Protein AF-A0A8T5TES0-F1 (afdb_monomer)

Foldseek 3Di:
DPPPPVVVVVLVVVPPPDPPCPVVVVPPDDDDDDDDDDDDDDFQDFDDDPQKTFRDLFDDDDDDDDDDPPPPDPQFWFKAWDAAPLQKIKIKTKDQDQDPQADDNFEIFIWIWIDSVLPDIHRIDTDQGDPVSQQHGYWGQKEWEAANLRKIKIKTWGQRDDPLDQPNGEIFIWIWIDNPRPDIDDIDTDRAQVVHDRQARWHWAQKYWYAANLRKIKIKIWGQGQDLLGGHPFQIFIWIKIDNPRPDIDDIDTARTDNVSQQHGDKHNKEWDAANLRKIKIKIWGQGADPQGRAIFIWIWIDNPRPDIDDIDTQQADDPSDGDFPKHWDLKYWEAANLRKIKMWTWIGGPDDDWEIFIWMWIDPPPDIDDIDTLDDDDPQQRGKYWAQKEWYADNQRKIKMKIWMFRPHDPQTAIFIWIWIQDPVGIDDIDTDRDDPVPQARWHWHNKYWDAGPPRKIKIWIWGQRADVRHRDIIIMIHIDDPPPPVDDPDDDPDVVVVVCCVPVVVVVVVVVVVVVLVVVVVVLLVLLVQADPDDPDDPDPDDVCNLCVDPLLVQLLSVQSSPPFDFPVRSCVRSVDDNVVSVVNVVVCCVSQQWPWDDDPPGITIHGRDQPPVVVPDDPVCVPCPPLVVLLVVCAVPQFDFLVVSCVVVVHDSVVSVVSVVVCVVVVQKDWDDDPPTTTIHGRSPDDPDDDDPD

Solvent-accessible surface area (backbone atoms only — not comparable to full-atom values): 39747 Å² total; per-residue (Å²): 146,74,78,73,65,61,62,53,54,57,54,54,66,72,68,62,85,68,90,79,53,73,79,63,58,74,75,71,72,85,79,83,88,86,86,84,89,80,88,77,89,80,70,64,67,65,47,79,52,100,74,35,32,40,61,56,79,79,81,72,79,73,85,82,82,80,86,76,78,96,81,68,68,96,56,68,44,38,41,29,54,30,58,30,94,86,39,32,38,35,41,35,33,52,41,75,68,76,48,101,66,63,53,55,105,60,38,28,37,31,33,35,37,40,17,73,73,81,73,59,58,49,56,67,40,70,70,62,50,55,99,77,45,77,50,70,26,44,28,31,30,46,23,46,26,49,30,97,86,49,33,38,36,40,37,27,30,33,36,46,80,60,97,56,52,60,51,99,76,28,23,37,35,34,36,37,39,23,74,73,84,79,60,67,52,77,74,41,70,72,66,43,38,68,96,78,44,60,73,46,54,27,46,36,40,49,45,27,47,40,49,35,87,88,50,37,35,40,40,34,26,14,31,18,36,70,56,98,58,47,40,24,98,63,18,20,36,33,38,35,37,39,22,74,76,82,79,61,65,55,74,78,40,69,70,64,50,50,98,76,47,74,44,72,28,41,26,41,54,39,26,57,46,58,35,96,82,44,31,37,36,38,36,29,29,33,42,42,70,53,95,68,41,77,41,35,32,32,36,36,36,40,21,72,76,82,77,61,66,50,76,73,41,70,60,65,56,51,58,96,92,46,54,83,60,76,33,35,33,40,61,50,34,56,31,62,34,99,83,55,35,38,38,39,37,28,30,36,25,73,75,48,94,83,69,50,28,33,41,34,35,34,38,26,81,83,84,54,73,43,70,64,42,73,77,63,84,87,54,97,71,56,82,62,22,48,37,42,52,45,26,50,32,49,32,95,81,69,33,39,37,40,35,25,17,31,38,58,75,78,67,99,68,85,38,33,33,32,32,39,34,39,34,47,98,88,43,70,49,79,73,38,71,69,65,54,56,102,81,61,78,54,81,32,41,25,40,40,37,29,48,37,61,40,68,92,52,24,39,35,40,35,28,40,30,43,39,74,54,101,59,48,80,56,78,33,38,38,35,39,71,53,66,76,71,55,85,90,55,72,97,67,90,72,79,58,69,68,56,56,53,47,54,70,56,47,49,59,51,50,51,53,50,52,51,53,51,50,51,50,53,54,50,52,53,52,52,51,55,55,65,74,71,65,92,78,78,80,84,55,103,60,95,69,50,72,64,60,54,63,66,34,69,70,46,42,50,50,50,53,53,25,68,76,37,65,54,42,38,60,72,56,50,36,65,77,60,69,46,57,69,73,59,46,52,55,49,50,52,49,34,36,73,71,54,59,25,38,78,44,82,49,102,90,50,53,28,31,26,60,50,68,80,79,62,70,76,81,75,62,57,82,82,53,77,80,34,66,68,53,52,51,52,51,49,53,32,61,79,37,64,62,45,33,64,74,54,53,21,63,76,68,74,44,58,60,68,61,51,47,54,47,52,50,53,36,39,76,69,45,51,28,48,72,48,79,57,86,98,41,54,32,30,32,62,37,90,79,67,80,88,77,77,78,76,88,124

Nearest PDB structures (foldseek):
  1st8-assembly1_A  TM=3.921E-01  e=2.966E-07  Cichorium intybus
  2aez-assembly1_A  TM=3.683E-01  e=7.277E-07  Cichorium intybus
  3f72-assembly1_B  TM=7.051E-01  e=2.657E-02  Staphylococcus aureus
  2qww-assembly1_B  TM=6.388E-01  e=3.459E-02  Listeria monocytogenes serotype 4b str. F2365
  5k1y-assembly1_B  TM=6.583E-01  e=4.273E-02  Sulfolobus sp. NOB8H2

Radius of gyration: 35.73 Å; Cα contacts (8 Å, |Δi|>4): 1344; chains: 1; bounding box: 79×66×106 Å

Secondary structure (DSSP, 8-state):
--SSSHHHHHHHHTT---TTSHHHHTTT------------------EEETTEEEE----S---------S-S-TTTT--EEEE-TT--EEEEEEE----TTT-STT--EEEEEEESSSSSPPPPEE-S--TT----S-EEEEEEEE-TTS-EEEEEEE----TT-S-TT--EEEEEEESSSSSPPPPEE-SS-GGG-----S-EEEEEEEE-TTS-EEEEEEE---BTTB-STTS-EEEEEEESSSSS----EE-S--TT----S-EEEEEEEE-TT--EEEEEEE----SS-SS-EEEEEEESSSSSPPPPEE-SS-SSS-----EEEEEEEEEE-TT--EEEEEEEEETSSSS-BEEEEEEESSSSBPPPEES----TT-TT-BEEEEEEEE-TTS-EEEEEEEE-SSSSS--EEEEEEEEETTEEPPPEE-S--TT----S-EEEEEEEE-GGG-EEEEEEE----SS-SS-EEEEEEE----TTS-S-----HHHHHHHHHHHHHHHHHHHHHHHHHHHHHHHHHHHTT-S-----SS---HHHHHH-HHHHHHHHHHHHSTTEEHHHHHHHH---HHHHHHHHHHHHHTTSEEEEEETTEEEEEE-----GGGG--HHHHT-HHHHHHHHHHHHSTTEEHHHHHHHHT--HHHHHHHHHHHHHTTSEEEEEETTEEEEEE-TT---------

Sequence (697 aa):
MKYTKYRVLILIFLITGNLLSYTYFISIYRLDFTHNIHHNFLKGSSIKYNNITIISDDWTLWNNGTGIPLNLNPNFGAPDMAIDNSGTIHIVWVDETIGLWGGGDSDFEIMYAFSPDGVVWTNATVISDDWTRWNNGWSYNPSIAVDNSGRTHIVWVDKTIGLWGGGESDFEIMYTSSSDGVVWTNATVISDGYNGTYWNNGNCQEPSIIVDNSGTIHVVWADETEGEWGGGTSDSEIMYISSSDGVIWSNVTIISDDNSHWNDEISLNPSIVADTNNTTHVIWEDETDGIWGNEIEIMYTSSADGIVWSNATVISDGYNGTYWDGNWSYRSKIAISKFNNLYAIWCNVPGGYGQYVDIKYSSNLGSGWSNATIIADTVAMWNSSISNGPDIAVDSNETIHVVWDVLDDGSSLDYLEIVYSSNSSDGWTTPKVISDNEENWNDGASFFPSIAIGINNSVHIIWEDETDGIWGTDREVMFVSINKLDPRYPPGNKFPIFLITVLSVGLPILIASITVISHTIYKQEYINKIKRRITYYSKGAHRLTIEDVLENEKRKKIIDVILINPGVHFSELKRKTKIAYGNLVWHLEILDKYHVIKKKTMEQYVVYFPYFDKNPISNIDLKLQKSEFTLRILKIIEDNPGIWNSKIAQTTNISRKTIEYHIRKLIDLKLIHGIKKGNKKILYPNFKAEFFNGKKE

pLDDT: mean 73.15, std 20.67, range [23.3, 98.69]

Mean predicted aligned error: 19.32 Å

Structure (mmCIF, N/CA/C/O backbone):
data_AF-A0A8T5TES0-F1
#
_entry.id   AF-A0A8T5TES0-F1
#
loop_
_atom_site.group_PDB
_atom_site.id
_atom_site.type_symbol
_atom_site.label_atom_id
_atom_site.label_alt_id
_atom_site.label_comp_id
_atom_site.label_asym_id
_atom_site.label_entity_id
_atom_site.label_seq_id
_atom_site.pdbx_PDB_ins_code
_atom_site.Cartn_x
_atom_site.Cartn_y
_atom_site.Cartn_z
_atom_site.occupancy
_atom_site.B_iso_or_equiv
_atom_site.auth_seq_id
_atom_site.auth_comp_id
_atom_site.auth_asym_id
_atom_site.auth_atom_id
_atom_site.pdbx_PDB_model_num
ATOM 1 N N . MET A 1 1 ? 34.979 -0.034 -29.953 1.00 37.44 1 MET A N 1
ATOM 2 C CA . MET A 1 1 ? 35.341 -1.272 -30.690 1.00 37.44 1 MET A CA 1
ATOM 3 C C . MET A 1 1 ? 35.199 -2.527 -29.801 1.00 37.44 1 MET A C 1
ATOM 5 O O . MET A 1 1 ? 36.130 -3.312 -29.706 1.00 37.44 1 MET A O 1
ATOM 9 N N . LYS A 1 2 ? 34.036 -2.735 -29.153 1.00 27.14 2 LYS A N 1
ATOM 10 C CA . LYS A 1 2 ? 33.756 -3.901 -28.276 1.00 27.14 2 LYS A CA 1
ATOM 11 C C . LYS A 1 2 ? 32.484 -4.698 -28.652 1.00 27.14 2 LYS A C 1
ATOM 13 O O . LYS A 1 2 ? 32.313 -5.812 -28.184 1.00 27.14 2 LYS A O 1
ATOM 18 N N . TYR A 1 3 ? 31.662 -4.212 -29.589 1.00 28.84 3 TYR A N 1
ATOM 19 C CA . TYR A 1 3 ? 30.372 -4.833 -29.949 1.00 28.84 3 TYR A CA 1
ATOM 20 C C . TYR A 1 3 ? 30.420 -5.904 -31.061 1.00 28.84 3 TYR A C 1
ATOM 22 O O . TYR A 1 3 ? 29.414 -6.548 -31.348 1.00 28.84 3 TYR A O 1
ATOM 30 N N . THR A 1 4 ? 31.576 -6.144 -31.689 1.00 30.48 4 THR A N 1
ATOM 31 C CA . THR A 1 4 ? 31.670 -7.056 -32.851 1.00 30.48 4 THR A CA 1
ATOM 32 C C . THR A 1 4 ? 32.101 -8.484 -32.489 1.00 30.48 4 THR A C 1
ATOM 34 O O . THR A 1 4 ? 31.897 -9.393 -33.288 1.00 30.48 4 THR A O 1
ATOM 37 N N . LYS A 1 5 ? 32.654 -8.720 -31.288 1.00 33.09 5 LYS A N 1
ATOM 38 C CA . LYS A 1 5 ? 33.058 -10.070 -30.840 1.00 33.09 5 LYS A CA 1
ATOM 39 C C . LYS A 1 5 ? 31.882 -10.912 -30.320 1.00 33.09 5 LYS A C 1
ATOM 41 O O . LYS A 1 5 ? 31.855 -12.112 -30.571 1.00 33.09 5 LYS A O 1
ATOM 46 N N . TYR A 1 6 ? 30.865 -10.290 -29.718 1.00 33.97 6 TYR A N 1
ATOM 47 C CA . TYR A 1 6 ? 29.708 -10.999 -29.150 1.00 33.97 6 TYR A CA 1
ATOM 48 C C . TYR A 1 6 ? 28.760 -11.599 -30.201 1.00 33.97 6 TYR A C 1
ATOM 50 O O . TYR A 1 6 ? 28.212 -12.680 -30.002 1.00 33.97 6 TYR A O 1
ATOM 58 N N . ARG A 1 7 ? 28.643 -10.977 -31.384 1.00 35.50 7 ARG A N 1
ATOM 59 C CA . ARG A 1 7 ? 27.813 -11.512 -32.480 1.00 35.50 7 ARG A CA 1
ATOM 60 C C . ARG A 1 7 ? 28.384 -12.765 -33.144 1.00 35.50 7 ARG A C 1
ATOM 62 O O . ARG A 1 7 ? 27.622 -13.503 -33.752 1.00 35.50 7 ARG A O 1
ATOM 69 N N . VAL A 1 8 ? 29.691 -13.016 -33.040 1.00 34.97 8 VAL A N 1
ATOM 70 C CA . VAL A 1 8 ? 30.323 -14.208 -33.634 1.00 34.97 8 VAL A CA 1
ATOM 71 C C . VAL A 1 8 ? 30.230 -15.411 -32.689 1.00 34.97 8 VAL A C 1
ATOM 73 O O . VAL A 1 8 ? 30.022 -16.523 -33.162 1.00 34.97 8 VAL A O 1
ATOM 76 N N . LEU A 1 9 ? 30.285 -15.200 -31.368 1.00 33.28 9 LEU A N 1
ATOM 77 C CA . LEU A 1 9 ? 30.124 -16.279 -30.384 1.00 33.28 9 LEU A CA 1
ATOM 78 C C . LEU A 1 9 ? 28.684 -16.806 -30.307 1.00 33.28 9 LEU A C 1
ATOM 80 O O . LEU A 1 9 ? 28.492 -18.019 -30.308 1.00 33.28 9 LEU A O 1
ATOM 84 N N . ILE A 1 10 ? 27.681 -15.924 -30.350 1.00 38.41 10 ILE A N 1
ATOM 85 C CA . ILE A 1 10 ? 26.263 -16.330 -30.373 1.00 38.41 10 ILE A CA 1
ATOM 86 C C . ILE A 1 10 ? 25.926 -17.083 -31.675 1.00 38.41 10 ILE A C 1
ATOM 88 O O . ILE A 1 10 ? 25.146 -18.032 -31.664 1.00 38.41 10 ILE A O 1
ATOM 92 N N . LEU A 1 11 ? 26.577 -16.733 -32.793 1.00 34.81 11 LEU A N 1
ATOM 93 C CA . LEU A 1 11 ? 26.390 -17.432 -34.067 1.00 34.81 11 LEU A CA 1
ATOM 94 C C . LEU A 1 11 ? 27.048 -18.822 -34.085 1.00 34.81 11 LEU A C 1
ATOM 96 O O . LEU A 1 11 ? 26.513 -19.731 -34.706 1.00 34.81 11 LEU A O 1
ATOM 100 N N . ILE A 1 12 ? 28.183 -19.012 -33.401 1.00 36.59 12 ILE A N 1
ATOM 101 C CA . ILE A 1 12 ? 28.840 -20.328 -33.295 1.00 36.59 12 ILE A CA 1
ATOM 102 C C . ILE A 1 12 ? 28.035 -21.264 -32.378 1.00 36.59 12 ILE A C 1
ATOM 104 O O . ILE A 1 12 ? 27.912 -22.448 -32.686 1.00 36.59 12 ILE A O 1
ATOM 108 N N . PHE A 1 13 ? 27.421 -20.731 -31.316 1.00 37.41 13 PHE A N 1
ATOM 109 C CA . PHE A 1 13 ? 26.602 -21.501 -30.372 1.00 37.41 13 PHE A CA 1
ATOM 110 C C . PHE A 1 13 ? 25.282 -22.003 -30.988 1.00 37.41 13 PHE A C 1
ATOM 112 O O . PHE A 1 13 ? 24.821 -23.096 -30.673 1.00 37.41 13 PHE A O 1
ATOM 119 N N . LEU A 1 14 ? 24.707 -21.247 -31.930 1.00 38.81 14 LEU A N 1
ATOM 120 C CA . LEU A 1 14 ? 23.480 -21.626 -32.643 1.00 38.81 14 LEU A CA 1
ATOM 121 C C . LEU A 1 14 ? 23.703 -22.627 -33.796 1.00 38.81 14 LEU A C 1
ATOM 123 O O . LEU A 1 14 ? 22.736 -23.198 -34.294 1.00 38.81 14 LEU A O 1
ATOM 127 N N . ILE A 1 15 ? 24.949 -22.858 -34.235 1.00 37.69 15 ILE A N 1
ATOM 128 C CA . ILE A 1 15 ? 25.253 -23.682 -35.424 1.00 37.69 15 ILE A CA 1
ATOM 129 C C . ILE A 1 15 ? 25.654 -25.129 -35.078 1.00 37.69 15 ILE A C 1
ATOM 131 O O . ILE A 1 15 ? 25.503 -26.010 -35.926 1.00 37.69 15 ILE A O 1
ATOM 135 N N . THR A 1 16 ? 26.145 -25.427 -33.871 1.00 38.53 16 THR A N 1
ATOM 136 C CA . THR A 1 16 ? 26.770 -26.739 -33.586 1.00 38.53 16 THR A CA 1
ATOM 137 C C . THR A 1 16 ? 25.865 -27.811 -32.984 1.00 38.53 16 THR A C 1
ATOM 139 O O . THR A 1 16 ? 26.323 -28.947 -32.911 1.00 38.53 16 THR A O 1
ATOM 142 N N . GLY A 1 17 ? 24.609 -27.507 -32.628 1.00 43.78 17 GLY A N 1
ATOM 143 C CA . GLY A 1 17 ? 23.520 -28.474 -32.386 1.00 43.78 17 GLY A CA 1
ATOM 144 C C . GLY A 1 17 ? 23.930 -29.871 -31.895 1.00 43.78 17 GLY A C 1
ATOM 145 O O . GLY A 1 17 ? 23.643 -30.857 -32.571 1.00 43.78 17 GLY A O 1
ATOM 146 N N . ASN A 1 18 ? 24.612 -29.965 -30.749 1.00 34.03 18 ASN A N 1
ATOM 147 C CA . ASN A 1 18 ? 25.060 -31.239 -30.185 1.00 34.03 18 ASN A CA 1
ATOM 148 C C . ASN A 1 18 ? 24.613 -31.343 -28.722 1.00 34.03 18 ASN A C 1
ATOM 150 O O . ASN A 1 18 ? 25.157 -30.676 -27.848 1.00 34.03 18 ASN A O 1
ATOM 154 N N . LEU A 1 19 ? 23.600 -32.175 -28.467 1.00 37.22 19 LEU A N 1
ATOM 155 C CA . LEU A 1 19 ? 22.978 -32.368 -27.150 1.00 37.22 19 LEU A CA 1
ATOM 156 C C . LEU A 1 19 ? 23.709 -33.397 -26.257 1.00 37.22 19 LEU A C 1
ATOM 158 O O . LEU A 1 19 ? 23.223 -33.726 -25.182 1.00 37.22 19 LEU A O 1
ATOM 162 N N . LEU A 1 20 ? 24.864 -33.925 -26.679 1.00 30.56 20 LEU A N 1
ATOM 163 C CA . LEU A 1 20 ? 25.559 -35.027 -25.990 1.00 30.56 20 LEU A CA 1
ATOM 164 C C . LEU A 1 20 ? 26.787 -34.617 -25.159 1.00 30.56 20 LEU A C 1
ATOM 166 O O . LEU A 1 20 ? 27.451 -35.483 -24.599 1.00 30.56 20 LEU A O 1
ATOM 170 N N . SER A 1 21 ? 27.095 -33.326 -25.024 1.00 36.56 21 SER A N 1
ATOM 171 C CA . SER A 1 21 ? 28.243 -32.869 -24.220 1.00 36.56 21 SER A CA 1
ATOM 172 C C . SER A 1 21 ? 27.885 -32.310 -22.841 1.00 36.56 21 SER A C 1
ATOM 174 O O . SER A 1 21 ? 28.795 -31.983 -22.087 1.00 36.56 21 SER A O 1
ATOM 176 N N . TYR A 1 22 ? 26.604 -32.231 -22.464 1.00 33.88 22 TYR A N 1
ATOM 177 C CA . TYR A 1 22 ? 26.211 -31.617 -21.185 1.00 33.88 22 TYR A CA 1
ATOM 178 C C . TYR A 1 22 ? 26.589 -32.476 -19.962 1.00 33.88 22 TYR A C 1
ATOM 180 O O . TYR A 1 22 ? 26.985 -31.948 -18.930 1.00 33.88 22 TYR A O 1
ATOM 188 N N . THR A 1 23 ? 26.571 -33.806 -20.092 1.00 31.42 23 THR A N 1
ATOM 189 C CA . THR A 1 23 ? 26.936 -34.736 -19.007 1.00 31.42 23 THR A CA 1
ATOM 190 C C . THR A 1 23 ? 28.427 -35.077 -18.950 1.00 31.42 23 THR A C 1
ATOM 192 O O . THR A 1 23 ? 28.908 -35.506 -17.907 1.00 31.42 23 THR A O 1
ATOM 195 N N . TYR A 1 24 ? 29.190 -34.846 -20.026 1.00 29.50 24 TYR A N 1
ATOM 196 C CA . TYR A 1 24 ? 30.631 -35.142 -20.057 1.00 29.50 24 TYR A CA 1
ATOM 197 C C . TYR A 1 24 ? 31.507 -33.943 -19.650 1.00 29.50 24 TYR A C 1
ATOM 199 O O . TYR A 1 24 ? 32.654 -34.127 -19.249 1.00 29.50 24 TYR A O 1
ATOM 207 N N . PHE A 1 25 ? 30.976 -32.715 -19.716 1.00 30.48 25 PHE A N 1
ATOM 208 C CA . PHE A 1 25 ? 31.731 -31.496 -19.394 1.00 30.48 25 PHE A CA 1
ATOM 209 C C . PHE A 1 25 ? 31.757 -31.168 -17.889 1.00 30.48 25 PHE A C 1
ATOM 211 O O . PHE A 1 25 ? 32.723 -30.583 -17.410 1.00 30.48 25 PHE A O 1
ATOM 218 N N . ILE A 1 26 ? 30.754 -31.621 -17.125 1.00 31.86 26 ILE A N 1
ATOM 219 C CA . ILE A 1 26 ? 30.661 -31.409 -15.665 1.00 31.86 26 ILE A CA 1
ATOM 220 C C . ILE A 1 26 ? 31.616 -32.344 -14.882 1.00 31.86 26 ILE A C 1
ATOM 222 O O . ILE A 1 26 ? 31.918 -32.104 -13.719 1.00 31.86 26 ILE A O 1
ATOM 226 N N . SER A 1 27 ? 32.187 -33.370 -15.525 1.00 27.83 27 SER A N 1
ATOM 227 C CA . SER A 1 27 ? 33.063 -34.356 -14.869 1.00 27.83 27 SER A CA 1
ATOM 228 C C . SER A 1 27 ? 34.566 -34.019 -14.884 1.00 27.83 27 SER A C 1
ATOM 230 O O . SER A 1 27 ? 35.324 -34.722 -14.219 1.00 27.83 27 SER A O 1
ATOM 232 N N . ILE A 1 28 ? 35.035 -33.019 -15.646 1.00 29.75 28 ILE A N 1
ATOM 233 C CA . ILE A 1 28 ? 36.485 -32.828 -15.901 1.00 29.75 28 ILE A CA 1
ATOM 234 C C . ILE A 1 28 ? 37.068 -31.526 -15.317 1.00 29.75 28 ILE A C 1
ATOM 236 O O . ILE A 1 28 ? 38.284 -31.427 -15.187 1.00 29.75 28 ILE A O 1
ATOM 240 N N . TYR A 1 29 ? 36.256 -30.573 -14.855 1.00 26.38 29 TYR A N 1
ATOM 241 C CA . TYR A 1 29 ? 36.764 -29.331 -14.252 1.00 26.38 29 TYR A CA 1
ATOM 242 C C . TYR A 1 29 ? 36.317 -29.168 -12.794 1.00 26.38 29 TYR A C 1
ATOM 244 O O . TYR A 1 29 ? 35.530 -28.295 -12.450 1.00 26.38 29 TYR A O 1
ATOM 252 N N . ARG A 1 30 ? 36.876 -30.014 -11.921 1.00 28.72 30 ARG A N 1
ATOM 253 C CA . ARG A 1 30 ? 37.281 -29.577 -10.578 1.00 28.72 30 ARG A CA 1
ATOM 254 C C . ARG A 1 30 ? 38.612 -28.853 -10.751 1.00 28.72 30 ARG A C 1
ATOM 256 O O . ARG A 1 30 ? 39.558 -29.525 -11.149 1.00 28.72 30 ARG A O 1
ATOM 263 N N . LEU A 1 31 ? 38.673 -27.548 -10.485 1.00 24.88 31 LEU A N 1
ATOM 264 C CA . LEU A 1 31 ? 39.850 -26.850 -9.939 1.00 24.88 31 LEU A CA 1
ATOM 265 C C . LEU A 1 31 ? 39.559 -25.347 -9.779 1.00 24.88 31 LEU A C 1
ATOM 267 O O . LEU A 1 31 ? 39.431 -24.617 -10.757 1.00 24.88 31 LEU A O 1
ATOM 271 N N . ASP A 1 32 ? 39.456 -24.977 -8.507 1.00 23.89 32 ASP A N 1
ATOM 272 C CA . ASP A 1 32 ? 40.052 -23.835 -7.814 1.00 23.89 32 ASP A CA 1
ATOM 273 C C . ASP A 1 32 ? 39.743 -22.380 -8.213 1.00 23.89 32 ASP A C 1
ATOM 275 O O . ASP A 1 32 ? 40.100 -21.850 -9.261 1.00 23.89 32 ASP A O 1
ATOM 279 N N . PHE A 1 33 ? 39.123 -21.758 -7.211 1.00 29.16 33 PHE A N 1
ATOM 280 C CA . PHE A 1 33 ? 38.993 -20.365 -6.816 1.00 29.16 33 PHE A CA 1
ATOM 281 C C . PHE A 1 33 ? 40.070 -19.353 -7.258 1.00 29.16 33 PHE A C 1
ATOM 283 O O . PHE A 1 33 ? 41.269 -19.625 -7.282 1.00 29.16 33 PHE A O 1
ATOM 290 N N . THR A 1 34 ? 39.577 -18.110 -7.343 1.00 29.09 34 THR A N 1
ATOM 291 C CA . THR A 1 34 ? 40.228 -16.786 -7.277 1.00 29.09 34 THR A CA 1
ATOM 292 C C . THR A 1 34 ? 40.571 -16.070 -8.591 1.00 29.09 34 THR A C 1
ATOM 294 O O . THR A 1 34 ? 41.242 -16.580 -9.480 1.00 29.09 34 THR A O 1
ATOM 297 N N . HIS A 1 35 ? 40.165 -14.794 -8.586 1.00 26.80 35 HIS A N 1
ATOM 298 C CA . HIS A 1 35 ? 40.557 -13.657 -9.421 1.00 26.80 35 HIS A CA 1
ATOM 299 C C . HIS A 1 35 ? 39.787 -13.343 -10.720 1.00 26.80 35 HIS A C 1
ATOM 301 O O . HIS A 1 35 ? 39.940 -13.982 -11.758 1.00 26.80 35 HIS A O 1
ATOM 307 N N . ASN A 1 36 ? 39.139 -12.170 -10.647 1.00 24.98 36 ASN A N 1
ATOM 308 C CA . ASN A 1 36 ? 38.721 -11.248 -11.707 1.00 24.98 36 ASN A CA 1
ATOM 309 C C . ASN A 1 36 ? 37.418 -11.548 -12.458 1.00 24.98 36 ASN A C 1
ATOM 311 O O . ASN A 1 36 ? 37.415 -11.989 -13.609 1.00 24.98 36 ASN A O 1
ATOM 315 N N . ILE A 1 37 ? 36.309 -11.130 -11.843 1.00 26.28 37 ILE A N 1
ATOM 316 C CA . ILE A 1 37 ? 35.083 -10.754 -12.548 1.00 26.28 37 ILE A CA 1
ATOM 317 C C . ILE A 1 37 ? 35.183 -9.257 -12.868 1.00 26.28 37 ILE A C 1
ATOM 319 O O . ILE A 1 37 ? 35.241 -8.430 -11.969 1.00 26.28 37 ILE A O 1
ATOM 323 N N . HIS A 1 38 ? 35.197 -8.896 -14.152 1.00 25.16 38 HIS A N 1
ATOM 324 C CA . HIS A 1 38 ? 34.835 -7.546 -14.585 1.00 25.16 38 HIS A CA 1
ATOM 325 C C . HIS A 1 38 ? 33.883 -7.630 -15.778 1.00 25.16 38 HIS A C 1
ATOM 327 O O . HIS A 1 38 ? 34.240 -8.117 -16.854 1.00 25.16 38 HIS A O 1
ATOM 333 N N . HIS A 1 39 ? 32.705 -7.047 -15.557 1.00 27.45 39 HIS A N 1
ATOM 334 C CA . HIS A 1 39 ? 31.706 -6.589 -16.518 1.00 27.45 39 HIS A CA 1
ATOM 335 C C . HIS A 1 39 ? 30.977 -7.643 -17.358 1.00 27.45 39 HIS A C 1
ATOM 337 O O . HIS A 1 39 ? 31.362 -7.938 -18.491 1.00 27.45 39 HIS A O 1
ATOM 343 N N . ASN A 1 40 ? 29.799 -8.035 -16.871 1.00 23.30 40 ASN A N 1
ATOM 344 C CA . ASN A 1 40 ? 28.627 -8.225 -17.720 1.00 23.30 40 ASN A CA 1
ATOM 345 C C . ASN A 1 40 ? 27.399 -7.582 -17.070 1.00 23.30 40 ASN A C 1
ATOM 347 O O . ASN A 1 40 ? 27.217 -7.669 -15.866 1.00 23.30 40 ASN A O 1
ATOM 351 N N . PHE A 1 41 ? 26.610 -6.932 -17.927 1.00 24.55 41 PHE A N 1
ATOM 352 C CA . PHE A 1 41 ? 25.258 -6.428 -17.707 1.00 24.55 41 PHE A CA 1
ATOM 353 C C . PHE A 1 41 ? 24.445 -7.327 -16.770 1.00 24.55 41 PHE A C 1
ATOM 355 O O . PHE A 1 41 ? 24.179 -8.477 -17.132 1.00 24.55 41 PHE A O 1
ATOM 362 N N . LEU A 1 42 ? 24.016 -6.790 -15.631 1.00 29.12 42 LEU A N 1
ATOM 363 C CA . LEU A 1 42 ? 22.975 -7.403 -14.823 1.00 29.12 42 LEU A CA 1
ATOM 364 C C . LEU A 1 42 ? 21.610 -6.885 -15.303 1.00 29.12 42 LEU A C 1
ATOM 366 O O . LEU A 1 42 ? 21.468 -5.831 -15.916 1.00 29.12 42 LEU A O 1
ATOM 370 N N . LYS A 1 43 ? 20.613 -7.742 -15.194 1.00 32.19 43 LYS A N 1
ATOM 371 C CA . LYS A 1 43 ? 19.208 -7.364 -15.067 1.00 32.19 43 LYS A CA 1
ATOM 372 C C . LYS A 1 43 ? 18.958 -7.393 -13.557 1.00 32.19 43 LYS A C 1
ATOM 374 O O . LYS A 1 43 ? 19.653 -8.175 -12.907 1.00 32.19 43 LYS A O 1
ATOM 379 N N . GLY A 1 44 ? 18.025 -6.597 -13.032 1.00 36.38 44 GLY A N 1
ATOM 380 C CA . GLY A 1 44 ? 17.611 -6.678 -11.627 1.00 36.38 44 GLY A CA 1
ATOM 381 C C . GLY A 1 44 ? 17.442 -8.139 -11.220 1.00 36.38 44 GLY A C 1
ATOM 382 O O . GLY A 1 44 ? 16.830 -8.928 -11.949 1.00 36.38 44 GLY A O 1
ATOM 383 N N . SER A 1 45 ? 18.143 -8.531 -10.166 1.00 42.28 45 SER A N 1
ATOM 384 C CA . SER A 1 45 ? 18.312 -9.924 -9.778 1.00 42.28 45 SER A CA 1
ATOM 385 C C . SER A 1 45 ? 17.548 -10.186 -8.496 1.00 42.28 45 SER A C 1
ATOM 387 O O . SER A 1 45 ? 18.135 -10.177 -7.428 1.00 42.28 45 SER A O 1
ATOM 389 N N . SER A 1 46 ? 16.258 -10.495 -8.613 1.00 46.62 46 SER A N 1
ATOM 390 C CA . SER A 1 46 ? 15.550 -11.175 -7.532 1.00 46.62 46 SER A CA 1
ATOM 391 C C . SER A 1 46 ? 16.146 -12.577 -7.362 1.00 46.62 46 SER A C 1
ATOM 393 O O . SER A 1 46 ? 16.200 -13.347 -8.334 1.00 46.62 46 SER A O 1
ATOM 395 N N . ILE A 1 47 ? 16.593 -12.932 -6.157 1.00 49.00 47 ILE A N 1
ATOM 396 C CA . ILE A 1 47 ? 17.022 -14.299 -5.832 1.00 49.00 47 ILE A CA 1
ATOM 397 C C . ILE A 1 47 ? 16.034 -14.930 -4.872 1.00 49.00 47 ILE A C 1
ATOM 399 O O . ILE A 1 47 ? 15.555 -14.309 -3.932 1.00 49.00 47 ILE A O 1
ATOM 403 N N . LYS A 1 48 ? 15.725 -16.193 -5.159 1.00 53.00 48 LYS A N 1
ATOM 404 C CA . LYS A 1 48 ? 14.801 -16.998 -4.381 1.00 53.00 48 LYS A CA 1
ATOM 405 C C . LYS A 1 48 ? 15.577 -17.923 -3.445 1.00 53.00 48 LYS A C 1
ATOM 407 O O . LYS A 1 48 ? 16.267 -18.820 -3.934 1.00 53.00 48 LYS A O 1
ATOM 412 N N . TYR A 1 49 ? 15.394 -17.750 -2.141 1.00 50.38 49 TYR A N 1
ATOM 413 C CA . TYR A 1 49 ? 15.886 -18.630 -1.079 1.00 50.38 49 TYR A CA 1
ATOM 414 C C . TYR A 1 49 ? 14.691 -19.218 -0.335 1.00 50.38 49 TYR A C 1
ATOM 416 O O . TYR A 1 49 ? 13.845 -18.481 0.138 1.00 50.38 49 TYR A O 1
ATOM 424 N N . ASN A 1 50 ? 14.564 -20.548 -0.272 1.00 52.62 50 ASN A N 1
ATOM 425 C CA . ASN A 1 50 ? 13.589 -21.235 0.594 1.00 52.62 50 ASN A CA 1
ATOM 426 C C . ASN A 1 50 ? 12.150 -20.639 0.625 1.00 52.62 50 ASN A C 1
ATOM 428 O O . ASN A 1 50 ? 11.492 -20.637 1.656 1.00 52.62 50 ASN A O 1
ATOM 432 N N . ASN A 1 51 ? 11.631 -20.224 -0.546 1.00 62.78 51 ASN A N 1
ATOM 433 C CA . ASN A 1 51 ? 10.338 -19.544 -0.805 1.00 62.78 51 ASN A CA 1
ATOM 434 C C . ASN A 1 51 ? 10.266 -18.032 -0.540 1.00 62.78 51 ASN A C 1
ATOM 436 O O . ASN A 1 51 ? 9.297 -17.422 -0.993 1.00 62.78 51 ASN A O 1
ATOM 440 N N . ILE A 1 52 ? 11.289 -17.447 0.066 1.00 69.00 52 ILE A N 1
ATOM 441 C CA . ILE A 1 52 ? 11.490 -16.007 0.206 1.00 69.00 52 ILE A CA 1
ATOM 442 C C . ILE A 1 52 ? 12.199 -15.487 -1.052 1.00 69.00 52 ILE A C 1
ATOM 444 O O . ILE A 1 52 ? 13.048 -16.165 -1.644 1.00 69.00 52 ILE A O 1
ATOM 448 N N . THR A 1 53 ? 11.793 -14.315 -1.521 1.00 72.94 53 THR A N 1
ATOM 449 C CA . THR A 1 53 ? 12.402 -13.606 -2.646 1.00 72.94 53 THR A CA 1
ATOM 450 C C . THR A 1 53 ? 12.984 -12.304 -2.131 1.00 72.94 53 THR A C 1
ATOM 452 O O . THR A 1 53 ? 12.252 -11.520 -1.546 1.00 72.94 53 THR A O 1
ATOM 455 N N . ILE A 1 54 ? 14.270 -12.078 -2.379 1.00 71.12 54 ILE A N 1
ATOM 456 C CA . ILE A 1 54 ? 14.931 -10.809 -2.063 1.00 71.12 54 ILE A CA 1
ATOM 457 C C . ILE A 1 54 ? 14.628 -9.823 -3.194 1.00 71.12 54 ILE A C 1
ATOM 459 O O . ILE A 1 54 ? 14.821 -10.157 -4.373 1.00 71.12 54 ILE A O 1
ATOM 463 N N . ILE A 1 55 ? 14.157 -8.633 -2.838 1.00 67.88 55 ILE A N 1
ATOM 464 C CA . ILE A 1 55 ? 13.844 -7.518 -3.730 1.00 67.88 55 ILE A CA 1
ATOM 465 C C . ILE A 1 55 ? 14.730 -6.340 -3.319 1.00 67.88 55 ILE A C 1
ATOM 467 O O . ILE A 1 55 ? 14.272 -5.359 -2.758 1.00 67.88 55 ILE A O 1
ATOM 471 N N . SER A 1 56 ? 16.027 -6.472 -3.580 1.00 65.56 56 SER A N 1
ATOM 472 C CA . SER A 1 56 ? 17.013 -5.419 -3.327 1.00 65.56 56 SER A CA 1
ATOM 473 C C . SER A 1 56 ? 17.486 -4.793 -4.645 1.00 65.56 56 SER A C 1
ATOM 475 O O . SER A 1 56 ? 17.396 -5.394 -5.730 1.00 65.56 56 SER A O 1
ATOM 477 N N . ASP A 1 57 ? 17.938 -3.548 -4.556 1.00 51.62 57 ASP A N 1
ATOM 478 C CA . ASP A 1 57 ? 18.454 -2.717 -5.638 1.00 51.62 57 ASP A CA 1
ATOM 479 C C . ASP A 1 57 ? 19.924 -3.039 -5.991 1.00 51.62 57 ASP A C 1
ATOM 481 O O . ASP A 1 57 ? 20.447 -2.578 -7.017 1.00 51.62 57 ASP A O 1
ATOM 485 N N . ASP A 1 58 ? 20.564 -3.905 -5.207 1.00 53.75 58 ASP A N 1
ATOM 486 C CA . ASP A 1 58 ? 21.992 -3.810 -5.005 1.00 53.75 58 ASP A CA 1
ATOM 487 C C . ASP A 1 58 ? 22.827 -4.377 -6.173 1.00 53.75 58 ASP A C 1
ATOM 489 O O . ASP A 1 58 ? 23.003 -5.581 -6.419 1.00 53.75 58 ASP A O 1
ATOM 493 N N . TRP A 1 59 ? 23.340 -3.446 -6.980 1.00 42.19 59 TRP A N 1
ATOM 494 C CA . TRP A 1 59 ? 24.306 -3.680 -8.046 1.00 42.19 59 TRP A CA 1
ATOM 495 C C . TRP A 1 59 ? 25.717 -3.400 -7.517 1.00 42.19 59 TRP A C 1
ATOM 497 O O . TRP A 1 59 ? 26.356 -2.416 -7.887 1.00 42.19 59 TRP A O 1
ATOM 507 N N . THR A 1 60 ? 26.261 -4.369 -6.781 1.00 37.12 60 THR A N 1
ATOM 508 C CA . THR A 1 60 ? 27.684 -4.542 -6.425 1.00 37.12 60 THR A CA 1
ATOM 509 C C . THR A 1 60 ? 28.283 -3.606 -5.364 1.00 37.12 60 THR A C 1
ATOM 511 O O . THR A 1 60 ? 28.612 -2.472 -5.682 1.00 37.12 60 THR A O 1
ATOM 514 N N . LEU A 1 61 ? 28.674 -4.201 -4.224 1.00 32.69 61 LEU A N 1
ATOM 515 C CA . LEU A 1 61 ? 29.818 -3.865 -3.351 1.00 32.69 61 LEU A CA 1
ATOM 516 C C . LEU A 1 61 ? 30.028 -2.366 -3.064 1.00 32.69 61 LEU A C 1
ATOM 518 O O . LEU A 1 61 ? 30.987 -1.771 -3.575 1.00 32.69 61 LEU A O 1
ATOM 522 N N . TRP A 1 62 ? 29.239 -1.800 -2.152 1.00 32.47 62 TRP A N 1
ATOM 523 C CA . TRP A 1 62 ? 29.566 -0.532 -1.496 1.00 32.47 62 TRP A CA 1
ATOM 524 C C . TRP A 1 62 ? 29.522 -0.696 0.026 1.00 32.47 62 TRP A C 1
ATOM 526 O O . TRP A 1 62 ? 28.572 -1.209 0.590 1.00 32.47 62 TRP A O 1
ATOM 536 N N . ASN A 1 63 ? 30.630 -0.331 0.677 1.00 31.31 63 ASN A N 1
ATOM 537 C CA . ASN A 1 63 ? 30.826 -0.464 2.121 1.00 31.31 63 ASN A CA 1
ATOM 538 C C . ASN A 1 63 ? 29.999 0.572 2.903 1.00 31.31 63 ASN A C 1
ATOM 540 O O . ASN A 1 63 ? 30.199 1.771 2.707 1.00 31.31 63 ASN A O 1
ATOM 544 N N . ASN A 1 64 ? 29.226 0.046 3.852 1.00 40.84 64 ASN A N 1
ATOM 545 C CA . ASN A 1 64 ? 28.791 0.515 5.173 1.00 40.84 64 ASN A CA 1
ATOM 546 C C . ASN A 1 64 ? 28.886 2.021 5.488 1.00 40.84 64 ASN A C 1
ATOM 548 O O . ASN A 1 64 ? 29.978 2.555 5.724 1.00 40.84 64 ASN A O 1
ATOM 552 N N . GLY A 1 65 ? 27.710 2.624 5.684 1.00 30.56 65 GLY A N 1
ATOM 553 C CA . GLY A 1 65 ? 27.460 3.733 6.606 1.00 30.56 65 GLY A CA 1
ATOM 554 C C . GLY A 1 65 ? 26.876 3.208 7.924 1.00 30.56 65 GLY A C 1
ATOM 555 O O . GLY A 1 65 ? 26.274 2.145 7.973 1.00 30.56 65 GLY A O 1
ATOM 556 N N . THR A 1 66 ? 27.166 3.887 9.026 1.00 31.06 66 THR A N 1
ATOM 557 C CA . THR A 1 66 ? 26.939 3.435 10.405 1.00 31.06 66 THR A CA 1
ATOM 558 C C . THR A 1 66 ? 25.477 3.510 10.837 1.00 31.06 66 THR A C 1
ATOM 560 O O . THR A 1 66 ? 24.884 4.577 10.720 1.00 31.06 66 THR A O 1
ATOM 563 N N . GLY A 1 67 ? 24.973 2.428 11.445 1.00 32.22 67 GLY A N 1
ATOM 564 C CA . GLY A 1 67 ? 23.651 2.351 12.068 1.00 32.22 67 GLY A CA 1
ATOM 565 C C . GLY A 1 67 ? 23.275 3.584 12.895 1.00 32.22 67 GLY A C 1
ATOM 566 O O . GLY A 1 67 ? 24.057 4.083 13.715 1.00 32.22 67 GLY A O 1
ATOM 567 N N . ILE A 1 68 ? 22.063 4.068 12.649 1.00 31.97 68 ILE A N 1
ATOM 568 C CA . ILE A 1 68 ? 21.444 5.192 13.347 1.00 31.97 68 ILE A CA 1
ATOM 569 C C . ILE A 1 68 ? 21.032 4.725 14.760 1.00 31.97 68 ILE A C 1
ATOM 571 O O . ILE A 1 68 ? 20.635 3.572 14.940 1.00 31.97 68 ILE A O 1
ATOM 575 N N . PRO A 1 69 ? 21.124 5.569 15.807 1.00 27.45 69 PRO A N 1
ATOM 576 C CA . PRO A 1 69 ? 20.637 5.214 17.136 1.00 27.45 69 PRO A CA 1
ATOM 577 C C . PRO A 1 69 ? 19.105 5.059 17.138 1.00 27.45 69 PRO A C 1
ATOM 579 O O . PRO A 1 69 ? 18.399 5.997 16.785 1.00 27.45 69 PRO A O 1
ATOM 582 N N . LEU A 1 70 ? 18.628 3.904 17.614 1.00 31.42 70 LEU A N 1
ATOM 583 C CA . LEU A 1 70 ? 17.235 3.441 17.795 1.00 31.42 70 LEU A CA 1
ATOM 584 C C . LEU A 1 70 ? 16.319 4.321 18.693 1.00 31.42 70 LEU A C 1
ATOM 586 O O . LEU A 1 70 ? 15.568 3.792 19.503 1.00 31.42 70 LEU A O 1
ATOM 590 N N . ASN A 1 71 ? 16.374 5.653 18.619 1.00 25.56 71 ASN A N 1
ATOM 591 C CA . ASN A 1 71 ? 15.597 6.540 19.504 1.00 25.56 71 ASN A CA 1
ATOM 592 C C . ASN A 1 71 ? 14.814 7.654 18.786 1.00 25.56 71 ASN A C 1
ATOM 594 O O . ASN A 1 71 ? 14.435 8.632 19.427 1.00 25.56 71 ASN A O 1
ATOM 598 N N . LEU A 1 72 ? 14.548 7.531 17.485 1.00 28.55 72 LEU A N 1
ATOM 599 C CA . LEU A 1 72 ? 13.673 8.446 16.742 1.00 28.55 72 LEU A CA 1
ATOM 600 C C . LEU A 1 72 ? 12.724 7.616 15.868 1.00 28.55 72 LEU A C 1
ATOM 602 O O . LEU A 1 72 ? 13.183 6.662 15.255 1.00 28.55 72 LEU A O 1
ATOM 606 N N . ASN A 1 73 ? 11.430 7.956 15.922 1.00 40.56 73 ASN A N 1
ATOM 607 C CA . ASN A 1 73 ? 10.257 7.380 15.244 1.00 40.56 73 ASN A CA 1
ATOM 608 C C . ASN A 1 73 ? 10.420 5.953 14.635 1.00 40.56 73 ASN A C 1
ATOM 610 O O . ASN A 1 73 ? 11.085 5.780 13.615 1.00 40.56 73 ASN A O 1
ATOM 614 N N . PRO A 1 74 ? 9.767 4.921 15.203 1.00 39.19 74 PRO A N 1
ATOM 615 C CA . PRO A 1 74 ? 9.912 3.534 14.768 1.00 39.19 74 PRO A CA 1
ATOM 616 C C . PRO A 1 74 ? 9.365 3.203 13.370 1.00 39.19 74 PRO A C 1
ATOM 618 O O . PRO A 1 74 ? 9.508 2.055 12.984 1.00 39.19 74 PRO A O 1
ATOM 621 N N . ASN A 1 75 ? 8.760 4.130 12.618 1.00 49.69 75 ASN A N 1
ATOM 622 C CA . ASN A 1 75 ? 8.243 3.853 11.268 1.00 49.69 75 ASN A CA 1
ATOM 623 C C . ASN A 1 75 ? 9.155 4.300 10.119 1.00 49.69 75 ASN A C 1
ATOM 625 O O . ASN A 1 75 ? 8.794 4.051 8.975 1.00 49.69 75 ASN A O 1
ATOM 629 N N . PHE A 1 76 ? 10.316 4.899 10.411 1.00 50.19 76 PHE A N 1
ATOM 630 C CA . PHE A 1 76 ? 11.181 5.677 9.500 1.00 50.19 76 PHE A CA 1
ATOM 631 C C . PHE A 1 76 ? 11.613 5.019 8.156 1.00 50.19 76 PHE A C 1
ATOM 633 O O . PHE A 1 76 ? 12.313 5.650 7.372 1.00 50.19 76 PHE A O 1
ATOM 640 N N . GLY A 1 77 ? 11.199 3.790 7.841 1.00 58.25 77 GLY A N 1
ATOM 641 C CA . GLY A 1 77 ? 11.523 3.096 6.588 1.00 58.25 77 GLY A CA 1
ATOM 642 C C . GLY A 1 77 ? 10.485 2.090 6.081 1.00 58.25 77 GLY A C 1
ATOM 643 O O . GLY A 1 77 ? 10.703 1.513 5.027 1.00 58.25 77 GLY A O 1
ATOM 644 N N . ALA A 1 78 ? 9.355 1.883 6.775 1.00 80.69 78 ALA A N 1
ATOM 645 C CA . ALA A 1 78 ? 8.490 0.721 6.541 1.00 80.69 78 ALA A CA 1
ATOM 646 C C . ALA A 1 78 ? 8.069 0.557 5.059 1.00 80.69 78 ALA A C 1
ATOM 648 O O . ALA A 1 78 ? 7.484 1.483 4.485 1.00 80.69 78 ALA A O 1
ATOM 649 N N . PRO A 1 79 ? 8.327 -0.608 4.432 1.00 92.25 79 PRO A N 1
ATOM 650 C CA . PRO A 1 79 ? 7.927 -0.846 3.058 1.00 92.25 79 PRO A CA 1
ATOM 651 C C . PRO A 1 79 ? 6.414 -1.070 2.982 1.00 92.25 79 PRO A C 1
ATOM 653 O O . PRO A 1 79 ? 5.810 -1.666 3.874 1.00 92.25 79 PRO A O 1
ATOM 656 N N . ASP A 1 80 ? 5.800 -0.642 1.881 1.00 95.81 80 ASP A N 1
ATOM 657 C CA . ASP A 1 80 ? 4.356 -0.766 1.664 1.00 95.81 80 ASP A CA 1
ATOM 658 C C . ASP A 1 80 ? 4.051 -1.455 0.326 1.00 95.81 80 ASP A C 1
ATOM 660 O O . ASP A 1 80 ? 4.836 -1.409 -0.632 1.00 95.81 80 ASP A O 1
ATOM 664 N N . MET A 1 81 ? 2.907 -2.135 0.255 1.00 96.25 81 MET A N 1
ATOM 665 C CA . MET A 1 81 ? 2.520 -2.973 -0.874 1.00 96.25 81 MET A CA 1
ATOM 666 C C . MET A 1 81 ? 1.053 -2.807 -1.245 1.00 96.25 81 MET A C 1
ATOM 668 O O . MET A 1 81 ? 0.151 -2.906 -0.422 1.00 96.25 81 MET A O 1
ATOM 672 N N . ALA A 1 82 ? 0.804 -2.729 -2.549 1.00 96.81 82 ALA A N 1
ATOM 673 C CA . ALA A 1 82 ? -0.535 -2.784 -3.111 1.00 96.81 82 ALA A CA 1
ATOM 674 C C . ALA A 1 82 ? -0.604 -3.798 -4.256 1.00 96.81 82 ALA A C 1
ATOM 676 O O . ALA A 1 82 ? 0.357 -3.998 -5.002 1.00 96.81 82 ALA A O 1
ATOM 677 N N . ILE A 1 83 ? -1.761 -4.441 -4.420 1.00 95.56 83 ILE A N 1
ATOM 678 C CA . ILE A 1 83 ? -1.999 -5.399 -5.505 1.00 95.56 83 ILE A CA 1
ATOM 679 C C . ILE A 1 83 ? -3.124 -4.877 -6.390 1.00 95.56 83 ILE A C 1
ATOM 681 O O . ILE A 1 83 ? -4.219 -4.582 -5.916 1.00 95.56 83 ILE A O 1
ATOM 685 N N . ASP A 1 84 ? -2.854 -4.780 -7.689 1.00 94.31 84 ASP A N 1
ATOM 686 C CA . ASP A 1 84 ? -3.828 -4.297 -8.658 1.00 94.31 84 ASP A CA 1
ATOM 687 C C . ASP A 1 84 ? -4.874 -5.370 -9.028 1.00 94.31 84 ASP A C 1
ATOM 689 O O . ASP A 1 84 ? -4.728 -6.570 -8.775 1.00 94.31 84 ASP A O 1
ATOM 693 N N . ASN A 1 85 ? -5.935 -4.954 -9.723 1.00 91.62 85 ASN A N 1
ATOM 694 C CA . ASN A 1 85 ? -6.995 -5.860 -10.184 1.00 91.62 85 ASN A CA 1
ATOM 695 C C . ASN A 1 85 ? -6.518 -6.942 -11.181 1.00 91.62 85 ASN A C 1
ATOM 697 O O . ASN A 1 85 ? -7.258 -7.889 -11.467 1.00 91.62 85 ASN A O 1
ATOM 701 N N . SER A 1 86 ? -5.316 -6.809 -11.751 1.00 91.25 86 SER A N 1
ATOM 702 C CA . SER A 1 86 ? -4.693 -7.817 -12.614 1.00 91.25 86 SER A CA 1
ATOM 703 C C . SER A 1 86 ? -3.890 -8.867 -11.832 1.00 91.25 86 SER A C 1
ATOM 705 O O . SER A 1 86 ? -3.535 -9.902 -12.402 1.00 91.25 86 SER A O 1
ATOM 707 N N . GLY A 1 87 ? -3.675 -8.643 -10.532 1.00 91.50 87 GLY A N 1
ATOM 708 C CA . GLY A 1 87 ? -2.821 -9.446 -9.663 1.00 91.50 87 GLY A CA 1
ATOM 709 C C . GLY A 1 87 ? -1.351 -9.024 -9.691 1.00 91.50 87 GLY A C 1
ATOM 710 O O . GLY A 1 87 ? -0.513 -9.773 -9.195 1.00 91.50 87 GLY A O 1
ATOM 711 N N . THR A 1 88 ? -1.031 -7.868 -10.279 1.00 93.56 88 THR A N 1
ATOM 712 C CA . THR A 1 88 ? 0.313 -7.290 -10.232 1.00 93.56 88 THR A CA 1
ATOM 713 C C . THR A 1 88 ? 0.562 -6.729 -8.843 1.00 93.56 88 THR A C 1
ATOM 715 O O . THR A 1 88 ? -0.251 -5.983 -8.305 1.00 93.56 88 THR A O 1
ATOM 718 N N . ILE A 1 89 ? 1.690 -7.119 -8.267 1.00 94.62 89 ILE A N 1
ATOM 719 C CA . ILE A 1 89 ? 2.146 -6.711 -6.945 1.00 94.62 89 ILE A CA 1
ATOM 720 C C . ILE A 1 89 ? 3.045 -5.496 -7.131 1.00 94.62 89 ILE A C 1
ATOM 722 O O . ILE A 1 89 ? 4.006 -5.568 -7.895 1.00 94.62 89 ILE A O 1
ATOM 726 N N . HIS A 1 90 ? 2.739 -4.404 -6.448 1.00 96.31 90 HIS A N 1
ATOM 727 C CA . HIS A 1 90 ? 3.497 -3.160 -6.451 1.00 96.31 90 HIS A CA 1
ATOM 728 C C . HIS A 1 90 ? 4.050 -2.936 -5.052 1.00 96.31 90 HIS A C 1
ATOM 730 O O . HIS A 1 90 ? 3.303 -3.083 -4.088 1.00 96.31 90 HIS A O 1
ATOM 736 N N . ILE A 1 91 ? 5.327 -2.588 -4.951 1.00 95.44 91 ILE A N 1
ATOM 737 C CA . ILE A 1 91 ? 5.975 -2.326 -3.668 1.00 95.44 91 ILE A CA 1
ATOM 738 C C . ILE A 1 91 ? 6.727 -1.001 -3.711 1.00 95.44 91 ILE A C 1
ATOM 740 O O . ILE A 1 91 ? 7.242 -0.602 -4.765 1.00 95.44 91 ILE A O 1
ATOM 744 N N . VAL A 1 92 ? 6.798 -0.357 -2.554 1.00 94.94 92 VAL A N 1
ATOM 745 C CA . VAL A 1 92 ? 7.582 0.850 -2.294 1.00 94.94 92 VAL A CA 1
ATOM 746 C C . VAL A 1 92 ? 8.370 0.675 -1.009 1.00 94.94 92 VAL A C 1
ATOM 748 O O . VAL A 1 92 ? 7.903 0.002 -0.094 1.00 94.94 92 VAL A O 1
ATOM 751 N N . TRP A 1 93 ? 9.566 1.244 -0.955 1.00 90.88 93 TRP A N 1
ATOM 752 C CA . TRP A 1 93 ? 10.432 1.180 0.221 1.00 90.88 93 TRP A CA 1
ATOM 753 C C . TRP A 1 93 ? 11.383 2.372 0.254 1.00 90.88 93 TRP A C 1
ATOM 755 O O . TRP A 1 93 ? 11.523 3.080 -0.751 1.00 90.88 93 TRP A O 1
ATOM 765 N N . VAL A 1 94 ? 12.006 2.591 1.409 1.00 85.88 94 VAL A N 1
ATOM 766 C CA . VAL A 1 94 ? 13.068 3.584 1.584 1.00 85.88 94 VAL A CA 1
ATOM 767 C C . VAL A 1 94 ? 14.412 2.934 1.291 1.00 85.88 94 VAL A C 1
ATOM 769 O O . VAL A 1 94 ? 14.685 1.821 1.727 1.00 85.88 94 VAL A O 1
ATOM 772 N N . ASP A 1 95 ? 15.250 3.631 0.543 1.00 78.25 95 ASP A N 1
ATOM 773 C CA . ASP A 1 95 ? 16.596 3.204 0.204 1.00 78.25 95 ASP A CA 1
ATOM 774 C C . ASP A 1 95 ? 17.608 4.178 0.800 1.00 78.25 95 ASP A C 1
ATOM 776 O O . ASP A 1 95 ? 17.487 5.393 0.643 1.00 78.25 95 ASP A O 1
ATOM 780 N N . GLU A 1 96 ? 18.585 3.628 1.519 1.00 70.56 96 GLU A N 1
ATOM 781 C CA . GLU A 1 96 ? 19.637 4.392 2.196 1.00 70.56 96 GLU A CA 1
ATOM 782 C C . GLU A 1 96 ? 20.975 4.340 1.433 1.00 70.56 96 GLU A C 1
ATOM 784 O O . GLU A 1 96 ? 22.017 4.782 1.939 1.00 70.56 96 GLU A O 1
ATOM 789 N N . THR A 1 97 ? 21.005 3.753 0.229 1.00 59.84 97 THR A N 1
ATOM 790 C CA . THR A 1 97 ? 22.262 3.514 -0.478 1.00 59.84 97 THR A CA 1
ATOM 791 C C . THR A 1 97 ? 22.854 4.813 -1.031 1.00 59.84 97 THR A C 1
ATOM 793 O O . THR A 1 97 ? 22.218 5.629 -1.695 1.00 59.84 97 THR A O 1
ATOM 796 N N . ILE A 1 98 ? 24.163 5.000 -0.816 1.00 56.06 98 ILE A N 1
ATOM 797 C CA . ILE A 1 98 ? 24.935 6.138 -1.344 1.00 56.06 98 ILE A CA 1
ATOM 798 C C . ILE A 1 98 ? 25.052 6.002 -2.877 1.00 56.06 98 ILE A C 1
ATOM 800 O O . ILE A 1 98 ? 26.038 5.491 -3.422 1.00 56.06 98 ILE A O 1
ATOM 804 N N . GLY A 1 99 ? 24.029 6.467 -3.595 1.00 52.97 99 GLY A N 1
ATOM 805 C CA . GLY A 1 99 ? 23.869 6.276 -5.033 1.00 52.97 99 GLY A CA 1
ATOM 806 C C . GLY A 1 99 ? 24.432 7.389 -5.928 1.00 52.97 99 GLY A C 1
ATOM 807 O O . GLY A 1 99 ? 24.945 8.426 -5.501 1.00 52.97 99 GLY A O 1
ATOM 808 N N . LEU A 1 100 ? 24.266 7.204 -7.248 1.00 48.41 100 LEU A N 1
ATOM 809 C CA . LEU A 1 100 ? 24.492 8.238 -8.279 1.00 48.41 100 LEU A CA 1
ATOM 810 C C . LEU A 1 100 ? 23.515 9.425 -8.171 1.00 48.41 100 LEU A C 1
ATOM 812 O O . LEU A 1 100 ? 23.590 10.329 -9.011 1.00 48.41 100 LEU A O 1
ATOM 816 N N . TRP A 1 101 ? 22.624 9.421 -7.184 1.00 51.53 101 TRP A N 1
ATOM 817 C CA . TRP A 1 101 ? 21.490 10.327 -7.048 1.00 51.53 101 TRP A CA 1
ATOM 818 C C . TRP A 1 101 ? 21.723 11.362 -5.945 1.00 51.53 101 TRP A C 1
ATOM 820 O O . TRP A 1 101 ? 21.643 12.531 -6.279 1.00 51.53 101 TRP A O 1
ATOM 830 N N . GLY A 1 102 ? 22.342 11.030 -4.809 1.00 44.09 102 GLY A N 1
ATOM 831 C CA . GLY A 1 102 ? 22.765 12.098 -3.891 1.00 44.09 102 GLY A CA 1
ATOM 832 C C . GLY A 1 102 ? 23.497 11.667 -2.626 1.00 44.09 102 GLY A C 1
ATOM 833 O O . GLY A 1 102 ? 23.379 12.323 -1.610 1.00 44.09 102 GLY A O 1
ATOM 834 N N . GLY A 1 103 ? 24.339 10.632 -2.684 1.00 39.44 103 GLY A N 1
ATOM 835 C CA . GLY A 1 103 ? 24.948 10.041 -1.483 1.00 39.44 103 GLY A CA 1
ATOM 836 C C . GLY A 1 103 ? 25.809 10.955 -0.579 1.00 39.44 103 GLY A C 1
ATOM 837 O O . GLY A 1 103 ? 27.005 11.153 -0.830 1.00 39.44 103 GLY A O 1
ATOM 838 N N . GLY A 1 104 ? 25.215 11.434 0.513 1.00 48.62 104 GLY A N 1
ATOM 839 C CA . GLY A 1 104 ? 25.826 11.716 1.820 1.00 48.62 104 GLY A CA 1
ATOM 840 C C . GLY A 1 104 ? 24.990 11.026 2.912 1.00 48.62 104 GLY A C 1
ATOM 841 O O . GLY A 1 104 ? 23.964 10.455 2.574 1.00 48.62 104 GLY A O 1
ATOM 842 N N . ASP A 1 105 ? 25.378 11.092 4.194 1.00 52.34 105 ASP A N 1
ATOM 843 C CA . ASP A 1 105 ? 24.653 10.479 5.340 1.00 52.34 105 ASP A CA 1
ATOM 844 C C . ASP A 1 105 ? 23.241 11.087 5.592 1.00 52.34 105 ASP A C 1
ATOM 846 O O . ASP A 1 105 ? 22.776 11.159 6.730 1.00 52.34 105 ASP A O 1
ATOM 850 N N . SER A 1 106 ? 22.606 11.668 4.570 1.00 56.28 106 SER A N 1
ATOM 851 C CA . SER A 1 106 ? 21.435 12.518 4.702 1.00 56.28 106 SER A CA 1
ATOM 852 C C . SER A 1 106 ? 20.546 12.609 3.449 1.00 56.28 106 SER A C 1
ATOM 854 O O . SER A 1 106 ? 19.911 13.647 3.276 1.00 56.28 106 SER A O 1
ATOM 856 N N . ASP A 1 107 ? 20.522 11.604 2.581 1.00 68.19 107 ASP A N 1
ATOM 857 C CA . ASP A 1 107 ? 19.606 11.528 1.432 1.00 68.19 107 ASP A CA 1
ATOM 858 C C . ASP A 1 107 ? 19.004 10.120 1.466 1.00 68.19 107 ASP A C 1
ATOM 860 O O . ASP A 1 107 ? 19.766 9.156 1.476 1.00 68.19 107 ASP A O 1
ATOM 864 N N . PHE A 1 108 ? 17.688 10.035 1.663 1.00 80.25 108 PHE A N 1
ATOM 865 C CA . PHE A 1 108 ? 16.939 8.777 1.676 1.00 80.25 108 PHE A CA 1
ATOM 866 C C . PHE A 1 108 ? 15.953 8.841 0.526 1.00 80.25 108 PHE A C 1
ATOM 868 O O . PHE A 1 108 ? 15.275 9.862 0.358 1.00 80.25 108 PHE A O 1
ATOM 875 N N . GLU A 1 109 ? 15.859 7.771 -0.251 1.00 83.19 109 GLU A N 1
ATOM 876 C CA . GLU A 1 109 ? 15.150 7.782 -1.517 1.00 83.19 109 GLU A CA 1
ATOM 877 C C . GLU A 1 109 ? 13.998 6.790 -1.499 1.00 83.19 109 GLU A C 1
ATOM 879 O O . GLU A 1 109 ? 14.119 5.664 -1.025 1.00 83.19 109 GLU A O 1
ATOM 884 N N . ILE A 1 110 ? 12.865 7.182 -2.083 1.00 88.19 110 ILE A N 1
ATOM 885 C CA . ILE A 1 110 ? 11.754 6.252 -2.257 1.00 88.19 110 ILE A CA 1
ATOM 886 C C . ILE A 1 110 ? 11.984 5.454 -3.529 1.00 88.19 110 ILE A C 1
ATOM 888 O O . ILE A 1 110 ? 12.090 6.002 -4.636 1.00 88.19 110 ILE A O 1
ATOM 892 N N . MET A 1 111 ? 12.008 4.142 -3.361 1.00 87.81 111 MET A N 1
ATOM 893 C CA . MET A 1 111 ? 12.153 3.167 -4.420 1.00 87.81 111 MET A CA 1
ATOM 894 C C . MET A 1 111 ? 10.825 2.504 -4.753 1.00 87.81 111 MET A C 1
ATOM 896 O O . MET A 1 111 ? 9.902 2.432 -3.946 1.00 87.81 111 MET A O 1
ATOM 900 N N . TYR A 1 112 ? 10.738 2.007 -5.983 1.00 91.44 112 TYR A N 1
ATOM 901 C CA . TYR A 1 112 ? 9.570 1.305 -6.489 1.00 91.44 112 TYR A CA 1
ATOM 902 C C . TYR A 1 112 ? 9.961 0.106 -7.354 1.00 91.44 112 TYR A C 1
ATOM 904 O O . TYR A 1 112 ? 10.854 0.190 -8.206 1.00 91.44 112 T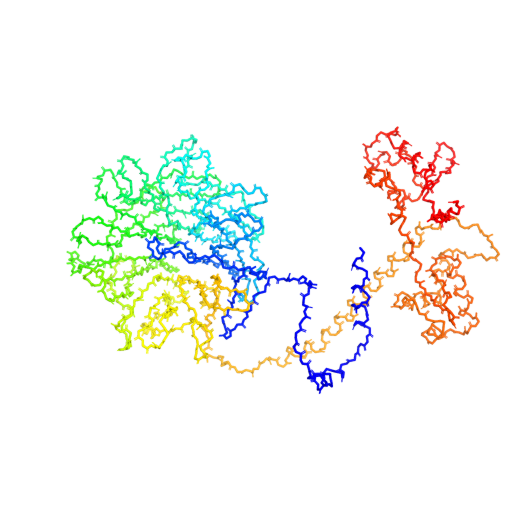YR A O 1
ATOM 912 N N . ALA A 1 113 ? 9.224 -0.994 -7.201 1.00 90.81 113 ALA A N 1
ATOM 913 C CA . ALA A 1 113 ? 9.272 -2.152 -8.084 1.00 90.81 113 ALA A CA 1
ATOM 914 C C . ALA A 1 113 ? 7.902 -2.829 -8.168 1.00 90.81 113 ALA A C 1
ATOM 916 O O . ALA A 1 113 ? 7.045 -2.676 -7.301 1.00 90.81 113 ALA A O 1
ATOM 917 N N . PHE A 1 114 ? 7.692 -3.617 -9.222 1.00 90.75 114 PHE A N 1
ATOM 918 C CA . PHE A 1 114 ? 6.479 -4.415 -9.353 1.00 90.75 114 PHE A CA 1
ATOM 919 C C . PHE A 1 114 ? 6.743 -5.797 -9.945 1.00 90.75 114 PHE A C 1
ATOM 921 O O . PHE A 1 114 ? 7.740 -6.033 -10.637 1.00 90.75 114 PHE A O 1
ATOM 928 N N . SER A 1 115 ? 5.819 -6.721 -9.693 1.00 88.06 115 SER A N 1
ATOM 929 C CA . SER A 1 115 ? 5.853 -8.084 -10.207 1.00 88.06 115 SER A CA 1
ATOM 930 C C . SER A 1 115 ? 4.458 -8.583 -10.593 1.00 88.06 115 SER A C 1
ATOM 932 O O . SER A 1 115 ? 3.571 -8.646 -9.745 1.00 88.06 115 SER A O 1
ATOM 934 N N . PRO A 1 116 ? 4.250 -9.023 -11.848 1.00 85.56 116 PRO A N 1
ATOM 935 C CA . PRO A 1 116 ? 2.988 -9.642 -12.266 1.00 85.56 116 PRO A CA 1
ATOM 936 C C . PRO A 1 116 ? 2.730 -11.037 -11.675 1.00 85.56 116 PRO A C 1
ATOM 938 O O . PRO A 1 116 ? 1.638 -11.575 -11.839 1.00 85.56 116 PRO A O 1
ATOM 941 N N . ASP A 1 117 ? 3.751 -11.688 -11.109 1.00 75.69 117 ASP A N 1
ATOM 942 C CA . ASP A 1 117 ? 3.678 -13.089 -10.675 1.00 75.69 117 ASP A CA 1
ATOM 943 C C . ASP A 1 117 ? 4.321 -13.369 -9.306 1.00 75.69 117 ASP A C 1
ATOM 945 O O . ASP A 1 117 ? 4.290 -14.512 -8.844 1.00 75.69 117 ASP A O 1
ATOM 949 N N . GLY A 1 118 ? 4.907 -12.358 -8.657 1.00 78.06 118 GLY A N 1
ATOM 950 C CA . GLY A 1 118 ? 5.664 -12.493 -7.410 1.00 78.06 118 GLY A CA 1
ATOM 951 C C . GLY A 1 118 ? 6.957 -13.304 -7.555 1.00 78.06 118 GLY A C 1
ATOM 952 O O . GLY A 1 118 ? 7.546 -13.712 -6.557 1.00 78.06 118 GLY A O 1
ATOM 953 N N . VAL A 1 119 ? 7.390 -13.606 -8.784 1.00 73.19 119 VAL A N 1
ATOM 954 C CA . VAL A 1 119 ? 8.600 -14.393 -9.071 1.00 73.19 119 VAL A CA 1
ATOM 955 C C . VAL A 1 119 ? 9.621 -13.558 -9.827 1.00 73.19 119 VAL A C 1
ATOM 957 O O . VAL A 1 119 ? 10.817 -13.670 -9.562 1.00 73.19 119 VAL A O 1
ATOM 960 N N . VAL A 1 120 ? 9.170 -12.755 -10.789 1.00 75.00 120 VAL A N 1
ATOM 961 C CA . VAL A 1 120 ? 10.021 -11.864 -11.574 1.00 75.00 120 VAL A CA 1
ATOM 962 C C . VAL A 1 120 ? 9.643 -10.428 -11.265 1.00 75.00 120 VAL A C 1
ATOM 964 O O . VAL A 1 120 ? 8.542 -9.983 -11.590 1.00 75.00 120 VAL A O 1
ATOM 967 N N . TRP A 1 121 ? 10.586 -9.707 -10.678 1.00 81.25 121 TRP A N 1
ATOM 968 C CA . TRP A 1 121 ? 10.449 -8.294 -10.355 1.00 81.25 121 TRP A CA 1
ATOM 969 C C . TRP A 1 121 ? 11.045 -7.420 -11.455 1.00 81.25 121 TRP A C 1
ATOM 971 O O . TRP A 1 121 ? 11.961 -7.828 -12.185 1.00 81.25 121 TRP A O 1
ATOM 981 N N . THR A 1 122 ? 10.509 -6.212 -11.610 1.00 82.38 122 THR A N 1
ATOM 982 C CA . THR A 1 122 ? 11.183 -5.166 -12.377 1.00 82.38 122 THR A CA 1
ATOM 983 C C . THR A 1 122 ? 12.476 -4.737 -11.696 1.00 82.38 122 THR A C 1
ATOM 985 O O . THR A 1 122 ? 12.743 -5.079 -10.549 1.00 82.38 122 THR A O 1
ATOM 988 N N . ASN A 1 123 ? 13.304 -3.975 -12.412 1.00 77.19 123 ASN A N 1
ATOM 989 C CA . ASN A 1 123 ? 14.363 -3.243 -11.728 1.00 77.19 123 ASN A CA 1
ATOM 990 C C . ASN A 1 123 ? 13.721 -2.222 -10.779 1.00 77.19 123 ASN A C 1
ATOM 992 O O . ASN A 1 123 ? 12.713 -1.621 -11.161 1.00 77.19 123 ASN A O 1
ATOM 996 N N . ALA A 1 124 ? 14.345 -2.009 -9.621 1.00 81.69 124 ALA A N 1
ATOM 997 C CA . ALA A 1 124 ? 14.017 -0.899 -8.741 1.00 81.69 124 ALA A CA 1
ATOM 998 C C . ALA A 1 124 ? 14.203 0.441 -9.473 1.00 81.69 124 ALA A C 1
ATOM 1000 O O . ALA A 1 124 ? 15.133 0.605 -10.279 1.00 81.69 124 ALA A O 1
ATOM 1001 N N . THR A 1 125 ? 13.297 1.381 -9.225 1.00 81.44 125 THR A N 1
ATOM 1002 C CA . THR A 1 125 ? 13.359 2.749 -9.742 1.00 81.44 125 THR A CA 1
ATOM 1003 C C . THR A 1 125 ? 13.165 3.742 -8.612 1.00 81.44 125 THR A C 1
ATOM 1005 O O . THR A 1 125 ? 12.158 3.650 -7.916 1.00 81.44 125 THR A O 1
ATOM 1008 N N . VAL A 1 126 ? 14.071 4.715 -8.506 1.00 85.31 126 VAL A N 1
ATOM 1009 C CA . VAL A 1 126 ? 13.898 5.889 -7.641 1.00 85.31 126 VAL A CA 1
ATOM 1010 C C . VAL A 1 126 ? 12.718 6.710 -8.159 1.00 85.31 126 VAL A C 1
ATOM 1012 O O . VAL A 1 126 ? 12.631 6.968 -9.366 1.00 85.31 126 VAL A O 1
ATOM 1015 N N . ILE A 1 127 ? 11.814 7.096 -7.261 1.00 88.12 127 ILE A N 1
ATOM 1016 C CA . ILE A 1 127 ? 10.640 7.925 -7.572 1.00 88.12 127 ILE A CA 1
ATOM 1017 C C . ILE A 1 127 ? 10.636 9.270 -6.844 1.00 88.12 127 ILE A C 1
ATOM 1019 O O . ILE A 1 127 ? 9.967 10.193 -7.311 1.00 88.12 127 ILE A O 1
ATOM 1023 N N . SER A 1 128 ? 11.381 9.393 -5.743 1.00 84.69 128 SER A N 1
ATOM 1024 C CA . SER A 1 128 ? 11.480 10.640 -4.983 1.00 84.69 128 SER A CA 1
ATOM 1025 C C . SER A 1 128 ? 12.378 11.677 -5.667 1.00 84.69 128 SER A C 1
ATOM 1027 O O . SER A 1 128 ? 12.168 12.872 -5.479 1.00 84.69 128 SER A O 1
ATOM 1029 N N . ASP A 1 129 ? 13.312 11.250 -6.523 1.00 78.19 129 ASP A N 1
ATOM 1030 C CA . ASP A 1 129 ? 14.260 12.130 -7.214 1.00 78.19 129 ASP A CA 1
ATOM 1031 C C . ASP A 1 129 ? 14.435 11.795 -8.714 1.00 78.19 129 ASP A C 1
ATOM 1033 O O . ASP A 1 129 ? 13.958 10.780 -9.231 1.00 78.19 129 ASP A O 1
ATOM 1037 N N . ASP A 1 130 ? 15.112 12.678 -9.452 1.00 70.69 130 ASP A N 1
ATOM 1038 C CA . ASP A 1 130 ? 15.473 12.495 -10.855 1.00 70.69 130 ASP A CA 1
ATOM 1039 C C . ASP A 1 130 ? 16.914 12.955 -11.178 1.00 70.69 130 ASP A C 1
ATOM 1041 O O . ASP A 1 130 ? 17.718 13.306 -10.319 1.00 70.69 130 ASP A O 1
ATOM 1045 N N . TRP A 1 131 ? 17.296 12.978 -12.466 1.00 66.25 131 TRP A N 1
ATOM 1046 C CA . TRP A 1 131 ? 18.656 13.392 -12.866 1.00 66.25 131 TRP A CA 1
ATOM 1047 C C . TRP A 1 131 ? 19.009 14.845 -12.523 1.00 66.25 131 TRP A C 1
ATOM 1049 O O . TRP A 1 131 ? 20.166 15.246 -12.694 1.00 66.25 131 TRP A O 1
ATOM 1059 N N . THR A 1 132 ? 18.028 15.653 -12.130 1.00 65.06 132 THR A N 1
ATOM 1060 C CA . THR A 1 132 ? 18.226 17.034 -11.706 1.00 65.06 132 THR A CA 1
ATOM 1061 C C . THR A 1 132 ? 18.587 17.153 -10.230 1.00 65.06 132 THR A C 1
ATOM 1063 O O . THR A 1 132 ? 19.132 18.203 -9.882 1.00 65.06 132 THR A O 1
ATOM 1066 N N . ARG A 1 133 ? 18.404 16.090 -9.425 1.00 66.81 133 ARG A N 1
ATOM 1067 C CA . ARG A 1 133 ? 18.665 16.079 -7.975 1.00 66.81 133 ARG A CA 1
ATOM 1068 C C . ARG A 1 133 ? 17.964 17.224 -7.271 1.00 66.81 133 ARG A C 1
ATOM 1070 O O . ARG A 1 133 ? 18.593 18.048 -6.599 1.00 66.81 133 ARG A O 1
ATOM 1077 N N . TRP A 1 134 ? 16.700 17.400 -7.641 1.00 69.69 134 TRP A N 1
ATOM 1078 C CA . TRP A 1 134 ? 15.902 18.505 -7.128 1.00 69.69 134 TRP A CA 1
ATOM 1079 C C . TRP A 1 134 ? 15.421 18.183 -5.718 1.00 69.69 134 TRP A C 1
ATOM 1081 O O . TRP A 1 134 ? 15.346 19.107 -4.912 1.00 69.69 134 TRP A O 1
ATOM 1091 N N . ASN A 1 135 ? 15.152 16.902 -5.448 1.00 71.25 135 ASN A N 1
ATOM 1092 C CA . ASN A 1 135 ? 14.989 16.368 -4.112 1.00 71.25 135 ASN A CA 1
ATOM 1093 C C . ASN A 1 135 ? 16.384 16.156 -3.523 1.00 71.25 135 ASN A C 1
ATOM 1095 O O . ASN A 1 135 ? 17.257 15.593 -4.181 1.00 71.25 135 ASN A O 1
ATOM 1099 N N . ASN A 1 136 ? 16.632 16.741 -2.360 1.00 70.75 136 ASN A N 1
ATOM 1100 C CA . ASN A 1 136 ? 17.943 16.723 -1.710 1.00 70.75 136 ASN A CA 1
ATOM 1101 C C . ASN A 1 136 ? 17.841 16.610 -0.184 1.00 70.75 136 ASN A C 1
ATOM 1103 O O . ASN A 1 136 ? 18.790 16.960 0.528 1.00 70.75 136 ASN A O 1
ATOM 1107 N N . GLY A 1 137 ? 16.661 16.220 0.296 1.00 77.56 137 GLY A N 1
ATOM 1108 C CA . GLY A 1 137 ? 16.345 16.000 1.694 1.00 77.56 137 GLY A CA 1
ATOM 1109 C C . GLY A 1 137 ? 15.806 14.588 1.899 1.00 77.56 137 GLY A C 1
ATOM 1110 O O . GLY A 1 137 ? 15.561 13.847 0.957 1.00 77.56 137 GLY A O 1
ATOM 1111 N N . TRP A 1 138 ? 15.613 14.205 3.158 1.00 83.81 138 TRP A N 1
ATOM 1112 C CA . TRP A 1 138 ? 15.142 12.863 3.505 1.00 83.81 138 TRP A CA 1
ATOM 1113 C C . TRP A 1 138 ? 13.757 12.597 2.935 1.00 83.81 138 TRP A C 1
ATOM 1115 O O . TRP A 1 138 ? 12.834 13.340 3.266 1.00 83.81 138 TRP A O 1
ATOM 1125 N N . SER A 1 139 ? 13.627 11.526 2.150 1.00 87.38 139 SER A N 1
ATOM 1126 C CA . SER A 1 139 ? 12.342 10.948 1.768 1.00 87.38 139 SER A CA 1
ATOM 1127 C C . SER A 1 139 ? 12.095 9.652 2.539 1.00 87.38 139 SER A C 1
ATOM 1129 O O . SER A 1 139 ? 12.915 8.740 2.470 1.00 87.38 139 SER A O 1
ATOM 1131 N N . TYR A 1 140 ? 10.983 9.546 3.264 1.00 89.06 140 TYR A N 1
ATOM 1132 C CA . TYR A 1 140 ? 10.669 8.360 4.073 1.00 89.06 140 TYR A CA 1
ATOM 1133 C C . TYR A 1 140 ? 9.157 8.143 4.247 1.00 89.06 140 TYR A C 1
ATOM 1135 O O . TYR A 1 140 ? 8.343 8.928 3.757 1.00 89.06 140 TYR A O 1
ATOM 1143 N N . ASN A 1 141 ? 8.787 7.040 4.906 1.00 91.31 141 ASN A N 1
ATOM 1144 C CA . ASN A 1 141 ? 7.411 6.577 5.145 1.00 91.31 141 ASN A CA 1
ATOM 1145 C C . ASN A 1 141 ? 6.529 6.604 3.884 1.00 91.31 141 ASN A C 1
ATOM 1147 O O . ASN A 1 141 ? 5.531 7.334 3.838 1.00 91.31 141 ASN A O 1
ATOM 1151 N N . PRO A 1 142 ? 6.896 5.856 2.827 1.00 95.56 142 PRO A N 1
ATOM 1152 C CA . PRO A 1 142 ? 6.071 5.788 1.639 1.00 95.56 142 PRO A CA 1
ATOM 1153 C C . PRO A 1 142 ? 4.782 5.002 1.912 1.00 95.56 142 PRO A C 1
ATOM 1155 O O . PRO A 1 142 ? 4.800 3.976 2.585 1.00 95.56 142 PRO A O 1
ATOM 1158 N N . SER A 1 143 ? 3.673 5.431 1.314 1.00 97.75 143 SER A N 1
ATOM 1159 C CA . SER A 1 143 ? 2.437 4.646 1.251 1.00 97.75 143 SER A CA 1
ATOM 1160 C C . SER A 1 143 ? 1.921 4.564 -0.182 1.00 97.75 143 SER A C 1
ATOM 1162 O O . SER A 1 143 ? 2.029 5.526 -0.953 1.00 97.75 143 SER A O 1
ATOM 1164 N N . ILE A 1 144 ? 1.386 3.401 -0.563 1.00 98.31 144 ILE A N 1
ATOM 1165 C CA . ILE A 1 144 ? 1.005 3.072 -1.940 1.00 98.31 144 ILE A CA 1
ATOM 1166 C C . ILE A 1 144 ? -0.457 2.627 -2.053 1.00 98.31 144 ILE A C 1
ATOM 1168 O O . ILE A 1 144 ? -0.946 1.780 -1.316 1.00 98.31 144 ILE A O 1
ATOM 1172 N N . ALA A 1 145 ? -1.145 3.127 -3.079 1.00 98.12 145 ALA A N 1
ATOM 1173 C CA . ALA A 1 145 ? -2.458 2.640 -3.490 1.00 98.12 145 ALA A CA 1
ATOM 1174 C C . ALA A 1 145 ? -2.508 2.418 -5.006 1.00 98.12 145 ALA A C 1
ATOM 1176 O O . ALA A 1 145 ? -1.818 3.090 -5.776 1.00 98.12 145 ALA A O 1
ATOM 1177 N N . VAL A 1 146 ? -3.349 1.487 -5.462 1.00 97.69 146 VAL A N 1
ATOM 1178 C CA . VAL A 1 146 ? -3.577 1.251 -6.895 1.00 97.69 146 VAL A CA 1
ATOM 1179 C C . VAL A 1 146 ? -5.059 1.388 -7.211 1.00 97.69 146 VAL A C 1
ATOM 1181 O O . VAL A 1 146 ? -5.899 0.747 -6.585 1.00 97.69 146 VAL A O 1
ATOM 1184 N N . ASP A 1 147 ? -5.384 2.231 -8.190 1.00 96.25 147 ASP A N 1
ATOM 1185 C CA . ASP A 1 147 ? -6.764 2.466 -8.596 1.00 96.25 147 ASP A CA 1
ATOM 1186 C C . ASP A 1 147 ? -7.334 1.313 -9.445 1.00 96.25 147 ASP A C 1
ATOM 1188 O O . ASP A 1 147 ? -6.631 0.441 -9.967 1.00 96.25 147 ASP A O 1
ATOM 1192 N N . ASN A 1 148 ? -8.649 1.343 -9.667 1.00 93.94 148 ASN A N 1
ATOM 1193 C CA . ASN A 1 148 ? -9.340 0.337 -10.476 1.00 93.94 148 ASN A CA 1
ATOM 1194 C C . ASN A 1 148 ? -8.881 0.264 -11.947 1.00 93.94 148 ASN A C 1
ATOM 1196 O O . ASN A 1 148 ? -9.203 -0.707 -12.640 1.00 93.94 148 ASN A O 1
ATOM 1200 N N . SER A 1 149 ? -8.159 1.275 -12.440 1.00 93.75 149 SER A N 1
ATOM 1201 C CA . SER A 1 149 ? -7.566 1.313 -13.778 1.00 93.75 149 SER A CA 1
ATOM 1202 C C . SER A 1 149 ? -6.143 0.740 -13.837 1.00 93.75 149 SER A C 1
ATOM 1204 O O . SER A 1 149 ? -5.613 0.587 -14.940 1.00 93.75 149 SER A O 1
ATOM 1206 N N . GLY A 1 150 ? -5.560 0.379 -12.689 1.00 94.25 150 GLY A N 1
ATOM 1207 C CA . GLY A 1 150 ? -4.176 -0.075 -12.558 1.00 94.25 150 GLY A CA 1
ATOM 1208 C C . GLY A 1 150 ? -3.169 1.072 -12.451 1.00 94.25 150 GLY A C 1
ATOM 1209 O O . GLY A 1 150 ? -1.986 0.864 -12.707 1.00 94.25 150 GLY A O 1
ATOM 1210 N N . ARG A 1 151 ? -3.613 2.296 -12.136 1.00 96.56 151 ARG A N 1
ATOM 1211 C CA . ARG A 1 151 ? -2.713 3.418 -11.857 1.00 96.56 151 ARG A CA 1
ATOM 1212 C C . ARG A 1 151 ? -2.235 3.335 -10.418 1.00 96.56 151 ARG A C 1
ATOM 1214 O O . ARG A 1 151 ? -3.041 3.265 -9.498 1.00 96.56 151 ARG A O 1
ATOM 1221 N N . THR A 1 152 ? -0.926 3.388 -10.244 1.00 98.00 152 THR A N 1
ATOM 1222 C CA . THR A 1 152 ? -0.266 3.437 -8.945 1.00 98.00 152 THR A CA 1
ATOM 1223 C C . THR A 1 152 ? -0.180 4.880 -8.458 1.00 98.00 152 THR A C 1
ATOM 1225 O O . THR A 1 152 ? 0.172 5.772 -9.233 1.00 98.00 152 THR A O 1
ATOM 1228 N N . HIS A 1 153 ? -0.474 5.092 -7.182 1.00 98.44 153 HIS A N 1
ATOM 1229 C CA . HIS A 1 153 ? -0.416 6.359 -6.463 1.00 98.44 153 HIS A CA 1
ATOM 1230 C C . HIS A 1 153 ? 0.482 6.174 -5.248 1.00 98.44 153 HIS A C 1
ATOM 1232 O O . HIS A 1 153 ? 0.317 5.192 -4.527 1.00 98.44 153 HIS A O 1
ATOM 1238 N N . ILE A 1 154 ? 1.433 7.081 -5.048 1.00 98.31 154 ILE A N 1
ATOM 1239 C CA . ILE A 1 154 ? 2.392 6.994 -3.946 1.00 98.31 154 ILE A CA 1
ATOM 1240 C C . ILE A 1 154 ? 2.478 8.348 -3.264 1.00 98.31 154 ILE A C 1
ATOM 1242 O O . ILE A 1 154 ? 2.558 9.378 -3.942 1.00 98.31 154 ILE A O 1
ATOM 1246 N N . VAL A 1 155 ? 2.472 8.315 -1.936 1.00 98.00 155 VAL A N 1
ATOM 1247 C CA . VAL A 1 155 ? 2.777 9.454 -1.072 1.00 98.00 155 VAL A CA 1
ATOM 1248 C C . VAL A 1 155 ? 3.963 9.132 -0.178 1.00 98.00 155 VAL A C 1
ATOM 1250 O O . VAL A 1 155 ? 4.198 7.962 0.106 1.00 98.00 155 VAL A O 1
ATOM 1253 N N . TRP A 1 156 ? 4.725 10.144 0.221 1.00 95.50 156 TRP A N 1
ATOM 1254 C CA . TRP A 1 156 ? 5.856 10.007 1.145 1.00 95.50 156 TRP A CA 1
ATOM 1255 C C . TRP A 1 156 ? 6.104 11.324 1.876 1.00 95.50 156 TRP A C 1
ATOM 1257 O O . TRP A 1 156 ? 5.621 12.371 1.441 1.00 95.50 156 TRP A O 1
ATOM 1267 N N . VAL A 1 157 ? 6.858 11.261 2.970 1.00 92.31 157 VAL A N 1
ATOM 1268 C CA . VAL A 1 157 ? 7.352 12.431 3.700 1.00 92.31 157 VAL A CA 1
ATOM 1269 C C . VAL A 1 157 ? 8.668 12.888 3.089 1.00 92.31 157 VAL A C 1
ATOM 1271 O O . VAL A 1 157 ? 9.522 12.048 2.824 1.00 92.31 157 VAL A O 1
ATOM 1274 N N . ASP A 1 158 ? 8.855 14.191 2.892 1.00 89.12 158 ASP A N 1
ATOM 1275 C CA . ASP A 1 158 ? 10.034 14.759 2.239 1.00 89.12 158 ASP A CA 1
ATOM 1276 C C . ASP A 1 158 ? 10.540 16.029 2.932 1.00 89.12 158 ASP A C 1
ATOM 1278 O O . ASP A 1 158 ? 9.754 16.910 3.272 1.00 89.12 158 ASP A O 1
ATOM 1282 N N . LYS A 1 159 ? 11.860 16.148 3.109 1.00 85.56 159 LYS A N 1
ATOM 1283 C CA . LYS A 1 159 ? 12.513 17.304 3.756 1.00 85.56 159 LYS A CA 1
ATOM 1284 C C . LYS A 1 159 ? 13.107 18.330 2.782 1.00 85.56 159 LYS A C 1
ATOM 1286 O O . LYS A 1 159 ? 13.899 19.195 3.172 1.00 85.56 159 LYS A O 1
ATOM 1291 N N . THR A 1 160 ? 12.853 18.197 1.486 1.00 78.31 160 THR A N 1
ATOM 1292 C CA . THR A 1 160 ? 13.462 19.068 0.479 1.00 78.31 160 THR A CA 1
ATOM 1293 C C . THR A 1 160 ? 13.006 20.508 0.657 1.00 78.31 160 THR A C 1
ATOM 1295 O O . THR A 1 160 ? 11.821 20.833 0.584 1.00 78.31 160 THR A O 1
ATOM 1298 N N . ILE A 1 161 ? 13.981 21.411 0.789 1.00 75.81 161 ILE A N 1
ATOM 1299 C CA . ILE A 1 161 ? 13.722 22.846 0.918 1.00 75.81 161 ILE A CA 1
ATOM 1300 C C . ILE A 1 161 ? 13.176 23.390 -0.407 1.00 75.81 161 ILE A C 1
ATOM 1302 O O . ILE A 1 161 ? 13.902 23.482 -1.404 1.00 75.81 161 ILE A O 1
ATOM 1306 N N . GLY A 1 162 ? 11.922 23.841 -0.404 1.00 72.75 162 GLY A N 1
ATOM 1307 C CA . GLY A 1 162 ? 11.285 24.449 -1.570 1.00 72.75 162 GLY A CA 1
ATOM 1308 C C . GLY A 1 162 ? 10.595 25.782 -1.307 1.00 72.75 162 GLY A C 1
ATOM 1309 O O . GLY A 1 162 ? 10.819 26.463 -0.310 1.00 72.75 162 GLY A O 1
ATOM 1310 N N . LEU A 1 163 ? 9.763 26.195 -2.269 1.00 66.38 163 LEU A N 1
ATOM 1311 C CA . LEU A 1 163 ? 8.948 27.417 -2.162 1.00 66.38 163 LEU A CA 1
ATOM 1312 C C . LEU A 1 163 ? 7.796 27.280 -1.156 1.00 66.38 163 LEU A C 1
ATOM 1314 O O . LEU A 1 163 ? 7.112 28.274 -0.913 1.00 66.38 163 LEU A O 1
ATOM 1318 N N . TRP A 1 164 ? 7.591 26.068 -0.644 1.00 65.12 164 TRP A N 1
ATOM 1319 C CA . TRP A 1 164 ? 6.477 25.655 0.193 1.00 65.12 164 TRP A CA 1
ATOM 1320 C C . TRP A 1 164 ? 6.635 25.959 1.690 1.00 65.12 164 TRP A C 1
ATOM 1322 O O . TRP A 1 164 ? 5.648 25.906 2.382 1.00 65.12 164 TRP A O 1
ATOM 1332 N N . GLY A 1 165 ? 7.759 26.520 2.156 1.00 52.22 165 GLY A N 1
ATOM 1333 C CA . GLY A 1 165 ? 7.803 27.188 3.473 1.00 52.22 165 GLY A CA 1
ATOM 1334 C C . GLY A 1 165 ? 8.568 26.437 4.568 1.00 52.22 165 GLY A C 1
ATOM 1335 O O . GLY A 1 165 ? 9.434 25.637 4.257 1.00 52.22 165 GLY A O 1
ATOM 1336 N N . GLY A 1 166 ? 8.410 26.880 5.823 1.00 54.06 166 GLY A N 1
ATOM 1337 C CA . GLY A 1 166 ? 8.979 26.313 7.066 1.00 54.06 166 GLY A CA 1
ATOM 1338 C C . GLY A 1 166 ? 10.468 26.518 7.398 1.00 54.06 166 GLY A C 1
ATOM 1339 O O . GLY A 1 166 ? 10.803 26.851 8.536 1.00 54.06 166 GLY A O 1
ATOM 1340 N N . GLY A 1 167 ? 11.388 26.417 6.434 1.00 57.12 167 GLY A N 1
ATOM 1341 C CA . GLY A 1 167 ? 12.842 26.533 6.673 1.00 57.12 167 GLY A CA 1
ATOM 1342 C C . GLY A 1 167 ? 13.605 25.214 6.491 1.00 57.12 167 GLY A C 1
ATOM 1343 O O . GLY A 1 167 ? 13.149 24.332 5.784 1.00 57.12 167 GLY A O 1
ATOM 1344 N N . GLU A 1 168 ? 14.802 25.074 7.080 1.00 56.41 168 GLU A N 1
ATOM 1345 C CA . GLU A 1 168 ? 15.677 23.889 6.887 1.00 56.41 168 GLU A CA 1
ATOM 1346 C C . GLU A 1 168 ? 15.173 22.603 7.587 1.00 56.41 168 GLU A C 1
ATOM 1348 O O . GLU A 1 168 ? 15.866 21.582 7.584 1.00 56.41 168 GLU A O 1
ATOM 1353 N N . SER A 1 169 ? 14.009 22.652 8.237 1.00 63.72 169 SER A N 1
ATOM 1354 C CA . SER A 1 169 ? 13.490 21.571 9.077 1.00 63.72 169 SER A CA 1
ATOM 1355 C C . SER A 1 169 ? 12.105 21.068 8.698 1.00 63.72 169 SER A C 1
ATOM 1357 O O . SER A 1 169 ? 11.671 20.146 9.365 1.00 63.72 169 SER A O 1
ATOM 1359 N N . ASP A 1 170 ? 11.452 21.644 7.690 1.00 76.12 170 ASP A N 1
ATOM 1360 C CA . ASP A 1 170 ? 10.055 21.341 7.365 1.00 76.12 170 ASP A CA 1
ATOM 1361 C C . ASP A 1 170 ? 9.924 20.029 6.582 1.00 76.12 170 ASP A C 1
ATOM 1363 O O . ASP A 1 170 ? 10.663 19.816 5.615 1.00 76.12 170 ASP A O 1
ATOM 1367 N N . PHE A 1 171 ? 9.022 19.154 7.022 1.00 86.81 171 PHE A N 1
ATOM 1368 C CA . PHE A 1 171 ? 8.731 17.877 6.373 1.00 86.81 171 PHE A CA 1
ATOM 1369 C C . PHE A 1 171 ? 7.346 17.934 5.745 1.00 86.81 171 PHE A C 1
ATOM 1371 O O . PHE A 1 171 ? 6.376 18.278 6.407 1.00 86.81 171 PHE A O 1
ATOM 1378 N N . GLU A 1 172 ? 7.254 17.543 4.481 1.00 89.44 172 GLU A N 1
ATOM 1379 C CA . GLU A 1 172 ? 6.067 17.732 3.654 1.00 89.44 172 GLU A CA 1
ATOM 1380 C C . GLU A 1 172 ? 5.573 16.405 3.093 1.00 89.44 172 GLU A C 1
ATOM 1382 O O . GLU A 1 172 ? 6.359 15.492 2.843 1.00 89.44 172 GLU A O 1
ATOM 1387 N N . ILE A 1 173 ? 4.273 16.307 2.818 1.00 93.44 173 ILE A N 1
ATOM 1388 C CA . ILE A 1 173 ? 3.709 15.166 2.105 1.00 93.44 173 ILE A CA 1
ATOM 1389 C C . ILE A 1 173 ? 3.793 15.408 0.603 1.00 93.44 173 ILE A C 1
ATOM 1391 O O . ILE A 1 173 ? 3.172 16.316 0.040 1.00 93.44 173 ILE A O 1
ATOM 1395 N N . MET A 1 174 ? 4.534 14.532 -0.058 1.00 93.25 174 MET A N 1
ATOM 1396 C CA . MET A 1 174 ? 4.708 14.501 -1.499 1.00 93.25 174 MET A CA 1
ATOM 1397 C C . MET A 1 174 ? 3.792 13.465 -2.133 1.00 93.25 174 MET A C 1
ATOM 1399 O O . MET A 1 174 ? 3.449 12.462 -1.519 1.00 93.25 174 MET A O 1
ATOM 1403 N N . TYR A 1 175 ? 3.411 13.696 -3.387 1.00 96.19 175 TYR A N 1
ATOM 1404 C CA . TYR A 1 175 ? 2.569 12.794 -4.167 1.00 96.19 175 TYR A CA 1
ATOM 1405 C C . TYR A 1 175 ? 3.108 12.589 -5.583 1.00 96.19 175 TYR A C 1
ATOM 1407 O O . TYR A 1 175 ? 3.495 13.546 -6.262 1.00 96.19 175 TYR A O 1
ATOM 1415 N N . THR A 1 176 ? 3.043 11.348 -6.073 1.00 96.25 176 THR A N 1
ATOM 1416 C CA . THR A 1 176 ? 3.209 11.016 -7.492 1.00 96.25 176 THR A CA 1
ATOM 1417 C C . THR A 1 176 ? 2.295 9.868 -7.928 1.00 96.25 176 THR A C 1
ATOM 1419 O O . THR A 1 176 ? 1.715 9.145 -7.119 1.00 96.25 176 THR A O 1
ATOM 1422 N N . SER A 1 177 ? 2.157 9.678 -9.241 1.00 97.19 177 SER A N 1
ATOM 1423 C CA . SER A 1 177 ? 1.409 8.566 -9.817 1.00 97.19 177 SER A CA 1
ATOM 1424 C C . SER A 1 177 ? 2.004 8.057 -11.127 1.00 97.19 177 SER A C 1
ATOM 1426 O O . SER A 1 177 ? 2.689 8.784 -11.853 1.00 97.19 177 SER A O 1
ATOM 1428 N N . SER A 1 178 ? 1.707 6.801 -11.460 1.00 96.50 178 SER A N 1
ATOM 1429 C CA . SER A 1 178 ? 2.105 6.174 -12.719 1.00 96.50 178 SER A CA 1
ATOM 1430 C C . SER A 1 178 ? 1.056 5.187 -13.218 1.00 96.50 178 SER A C 1
ATOM 1432 O O . SER A 1 178 ? 0.487 4.417 -12.453 1.00 96.50 178 SER A O 1
ATOM 1434 N N . SER A 1 179 ? 0.809 5.180 -14.529 1.00 93.88 179 SER A N 1
ATOM 1435 C CA . SER A 1 179 ? -0.077 4.202 -15.179 1.00 93.88 179 SER A CA 1
ATOM 1436 C C . SER A 1 179 ? 0.643 2.952 -15.689 1.00 93.88 179 SER A C 1
ATOM 1438 O O . SER A 1 179 ? -0.007 2.041 -16.195 1.00 93.88 179 SER A O 1
ATOM 1440 N N . ASP A 1 180 ? 1.976 2.952 -15.694 1.00 88.94 180 ASP A N 1
ATOM 1441 C CA . ASP A 1 180 ? 2.787 1.859 -16.242 1.00 88.94 180 ASP A CA 1
ATOM 1442 C C . ASP A 1 180 ? 3.939 1.422 -15.326 1.00 88.94 180 ASP A C 1
ATOM 1444 O O . ASP A 1 180 ? 4.672 0.497 -15.680 1.00 88.94 180 ASP A O 1
ATOM 1448 N N . GLY A 1 181 ? 4.103 2.071 -14.168 1.00 87.19 181 GLY A N 1
ATOM 1449 C CA . GLY A 1 181 ? 5.189 1.821 -13.223 1.00 87.19 181 GLY A CA 1
ATOM 1450 C C . GLY A 1 181 ? 6.573 2.191 -13.763 1.00 87.19 181 GLY A C 1
ATOM 1451 O O . GLY A 1 181 ? 7.577 1.746 -13.218 1.00 87.19 181 GLY A O 1
ATOM 1452 N N . VAL A 1 182 ? 6.654 2.936 -14.872 1.00 85.12 182 VAL A N 1
ATOM 1453 C CA . VAL A 1 182 ? 7.918 3.311 -15.529 1.00 85.12 182 VAL A CA 1
ATOM 14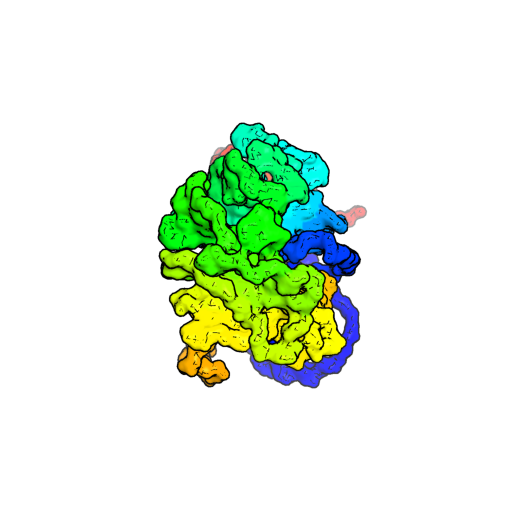54 C C . VAL A 1 182 ? 8.016 4.820 -15.715 1.00 85.12 182 VAL A C 1
ATOM 1456 O O . VAL A 1 182 ? 9.091 5.395 -15.557 1.00 85.12 182 VAL A O 1
ATOM 1459 N N . VAL A 1 183 ? 6.914 5.468 -16.087 1.00 88.69 183 VAL A N 1
ATOM 1460 C CA . VAL A 1 183 ? 6.827 6.916 -16.250 1.00 88.69 183 VAL A CA 1
ATOM 1461 C C . VAL A 1 183 ? 5.956 7.475 -15.138 1.00 88.69 183 VAL A C 1
ATOM 1463 O O . VAL A 1 183 ? 4.764 7.175 -15.062 1.00 88.69 183 VAL A O 1
ATOM 1466 N N . TRP A 1 184 ? 6.564 8.308 -14.305 1.00 92.38 184 TRP A N 1
ATOM 1467 C CA . TRP A 1 184 ? 5.920 8.959 -13.172 1.00 92.38 184 TRP A CA 1
ATOM 1468 C C . TRP A 1 184 ? 5.524 10.392 -13.517 1.00 92.38 184 TRP A C 1
ATOM 1470 O O . TRP A 1 184 ? 6.154 11.048 -14.355 1.00 92.38 184 TRP A O 1
ATOM 1480 N N . THR A 1 185 ? 4.455 10.879 -12.891 1.00 93.12 185 THR A N 1
ATOM 1481 C CA . THR A 1 185 ? 4.175 12.315 -12.843 1.00 93.12 185 THR A CA 1
ATOM 1482 C C . THR A 1 185 ? 5.270 13.035 -12.056 1.00 93.12 185 THR A C 1
ATOM 1484 O O . THR A 1 185 ? 6.001 12.419 -11.285 1.00 93.12 185 THR A O 1
ATOM 1487 N N . ASN A 1 186 ? 5.389 14.351 -12.233 1.00 87.88 186 ASN A N 1
ATOM 1488 C CA . ASN A 1 186 ? 6.247 15.130 -11.343 1.00 87.88 186 ASN A CA 1
ATOM 1489 C C . ASN A 1 186 ? 5.711 15.022 -9.913 1.00 87.88 186 ASN A C 1
ATOM 1491 O O . ASN A 1 186 ? 4.497 15.117 -9.727 1.00 87.88 186 ASN A O 1
ATOM 1495 N N . ALA A 1 187 ? 6.612 14.869 -8.945 1.00 89.06 187 ALA A N 1
ATOM 1496 C CA . ALA A 1 187 ? 6.254 14.935 -7.539 1.00 89.06 187 ALA A CA 1
ATOM 1497 C C . ALA A 1 187 ? 5.671 16.317 -7.200 1.00 89.06 187 ALA A C 1
ATOM 1499 O O . ALA A 1 187 ? 6.162 17.345 -7.685 1.00 89.06 187 ALA A O 1
ATOM 1500 N N . THR A 1 188 ? 4.615 16.341 -6.392 1.00 87.88 188 THR A N 1
ATOM 1501 C CA . THR A 1 188 ? 3.963 17.571 -5.924 1.00 87.88 188 THR A CA 1
ATOM 1502 C C . THR A 1 188 ? 3.726 17.513 -4.425 1.00 87.88 188 THR A C 1
ATOM 1504 O O . THR A 1 188 ? 3.238 16.492 -3.950 1.00 87.88 188 THR A O 1
ATOM 1507 N N . VAL A 1 189 ? 3.986 18.617 -3.724 1.00 89.75 189 VAL A N 1
ATOM 1508 C CA . VAL A 1 189 ? 3.573 18.811 -2.326 1.00 89.75 189 VAL A CA 1
ATOM 1509 C C . VAL A 1 189 ? 2.046 18.883 -2.257 1.00 89.75 189 VAL A C 1
ATOM 1511 O O . VAL A 1 189 ? 1.432 19.587 -3.068 1.00 89.75 189 VAL A O 1
ATOM 1514 N N . ILE A 1 190 ? 1.444 18.148 -1.323 1.00 91.81 190 ILE A N 1
ATOM 1515 C CA . ILE A 1 190 ? -0.012 18.118 -1.090 1.00 91.81 190 ILE A CA 1
ATOM 1516 C C . ILE A 1 190 ? -0.410 18.563 0.322 1.00 91.81 190 ILE A C 1
ATOM 1518 O O . ILE A 1 190 ? -1.577 18.884 0.539 1.00 91.81 190 ILE A O 1
ATOM 1522 N N . SER A 1 191 ? 0.543 18.615 1.250 1.00 89.31 191 SER A N 1
ATOM 1523 C CA . SER A 1 191 ? 0.382 19.113 2.623 1.00 89.31 191 SER A CA 1
ATOM 1524 C C . SER A 1 191 ? 0.307 20.636 2.713 1.00 89.31 191 SER A C 1
ATOM 1526 O O . SER A 1 191 ? -0.262 21.156 3.673 1.00 89.31 191 SER A O 1
ATOM 1528 N N . ASP A 1 192 ? 0.801 21.357 1.700 1.00 81.06 192 ASP A N 1
ATOM 1529 C CA . ASP A 1 192 ? 0.803 22.818 1.693 1.00 81.06 192 ASP A CA 1
ATOM 1530 C C . ASP A 1 192 ? 0.537 23.462 0.318 1.00 81.06 192 ASP A C 1
ATOM 1532 O O . ASP A 1 192 ? 0.427 22.811 -0.725 1.00 81.06 192 ASP A O 1
ATOM 1536 N N . GLY A 1 193 ? 0.406 24.791 0.301 1.00 63.66 193 GLY A N 1
ATOM 1537 C CA . GLY A 1 193 ? 0.357 25.595 -0.918 1.00 63.66 193 GLY A CA 1
ATOM 1538 C C . GLY A 1 193 ? -1.035 25.743 -1.529 1.00 63.66 193 GLY A C 1
ATOM 1539 O O . GLY A 1 193 ? -1.165 26.194 -2.678 1.00 63.66 193 GLY A O 1
ATOM 1540 N N . TYR A 1 194 ? -2.100 25.418 -0.788 1.00 65.88 194 TYR A N 1
ATOM 1541 C CA . TYR A 1 194 ? -3.473 25.532 -1.279 1.00 65.88 194 TYR A CA 1
ATOM 1542 C C . TYR A 1 194 ? -3.794 26.974 -1.726 1.00 65.88 194 TYR A C 1
ATOM 1544 O O . TYR A 1 194 ? -3.702 27.941 -0.966 1.00 65.88 194 TYR A O 1
ATOM 1552 N N . ASN A 1 195 ? -4.170 27.139 -3.003 1.00 63.28 195 ASN A N 1
ATOM 1553 C CA . ASN A 1 195 ? -4.387 28.441 -3.657 1.00 63.28 195 ASN A CA 1
ATOM 1554 C C . ASN A 1 195 ? -3.207 29.433 -3.533 1.00 63.28 195 ASN A C 1
ATOM 1556 O O . ASN A 1 195 ? -3.405 30.651 -3.572 1.00 63.28 195 ASN A O 1
ATOM 1560 N N . GLY A 1 196 ? -1.974 28.930 -3.422 1.00 60.47 196 GLY A N 1
ATOM 1561 C CA . GLY A 1 196 ? -0.770 29.752 -3.274 1.00 60.47 196 GLY A CA 1
ATOM 1562 C C . GLY A 1 196 ? -0.614 30.381 -1.889 1.00 60.47 196 GLY A C 1
ATOM 1563 O O . GLY A 1 196 ? 0.131 31.352 -1.753 1.00 60.47 196 GLY A O 1
ATOM 1564 N N . THR A 1 197 ? -1.335 29.860 -0.892 1.00 64.38 197 THR A N 1
ATOM 1565 C CA . THR A 1 197 ? -1.107 30.152 0.524 1.00 64.38 197 THR A CA 1
ATOM 1566 C C . THR A 1 197 ? -0.346 28.983 1.123 1.00 64.38 197 THR A C 1
ATOM 1568 O O . THR A 1 197 ? -0.814 27.853 1.027 1.00 64.38 197 THR A O 1
ATOM 1571 N N . TYR A 1 198 ? 0.809 29.289 1.700 1.00 71.44 198 TYR A N 1
ATOM 1572 C CA . TYR A 1 198 ? 1.672 28.335 2.381 1.00 71.44 198 TYR A CA 1
ATOM 1573 C C . TYR A 1 198 ? 1.446 28.515 3.878 1.00 71.44 198 TYR A C 1
ATOM 1575 O O . TYR A 1 198 ? 1.852 29.542 4.437 1.00 71.44 198 TYR A O 1
ATOM 1583 N N . TRP A 1 199 ? 0.604 27.658 4.446 1.00 71.75 199 TRP A N 1
ATOM 1584 C CA . TRP A 1 199 ? 0.118 27.758 5.824 1.00 71.75 199 TRP A CA 1
ATOM 1585 C C . TRP A 1 199 ? 0.719 26.675 6.713 1.00 71.75 199 TRP A C 1
ATOM 1587 O O . TRP A 1 199 ? 0.900 26.944 7.899 1.00 71.75 199 TRP A O 1
ATOM 1597 N N . ASN A 1 200 ? 1.038 25.517 6.133 1.00 74.88 200 ASN A N 1
ATOM 1598 C CA . ASN A 1 200 ? 1.755 24.450 6.807 1.00 74.88 200 ASN A CA 1
ATOM 1599 C C . ASN A 1 200 ? 3.179 24.924 7.125 1.00 74.88 200 ASN A C 1
ATOM 1601 O O . ASN A 1 200 ? 3.828 25.573 6.302 1.00 74.88 200 ASN A O 1
ATOM 1605 N N . ASN A 1 201 ? 3.616 24.728 8.361 1.00 75.69 201 ASN A N 1
ATOM 1606 C CA . ASN A 1 201 ? 4.959 25.109 8.802 1.00 75.69 201 ASN A CA 1
ATOM 1607 C C . ASN A 1 201 ? 5.529 24.175 9.877 1.00 75.69 201 ASN A C 1
ATOM 1609 O O . ASN A 1 201 ? 6.593 24.474 10.435 1.00 75.69 201 ASN A O 1
ATOM 1613 N N . GLY A 1 202 ? 4.785 23.119 10.203 1.00 82.81 202 GLY A N 1
ATOM 1614 C CA . GLY A 1 202 ? 5.162 22.064 11.122 1.00 82.81 202 GLY A CA 1
ATOM 1615 C C . GLY A 1 202 ? 5.394 20.768 10.355 1.00 82.81 202 GLY A C 1
ATOM 1616 O O . GLY A 1 202 ? 4.961 20.602 9.223 1.00 82.81 202 GLY A O 1
ATOM 1617 N N . ASN A 1 203 ? 6.087 19.824 10.981 1.00 86.12 203 ASN A N 1
ATOM 1618 C CA . ASN A 1 203 ? 6.470 18.601 10.291 1.00 86.12 203 ASN A CA 1
ATOM 1619 C C . ASN A 1 203 ? 5.252 17.718 10.008 1.00 86.12 203 ASN A C 1
ATOM 1621 O O . ASN A 1 203 ? 4.521 17.349 10.929 1.00 86.12 203 ASN A O 1
ATOM 1625 N N . CYS A 1 204 ? 5.102 17.306 8.752 1.00 89.75 204 CYS A N 1
ATOM 1626 C CA . CYS A 1 204 ? 4.197 16.241 8.350 1.00 89.75 204 CYS A CA 1
ATOM 1627 C C . CYS A 1 204 ? 4.831 14.864 8.584 1.00 89.75 204 CYS A C 1
ATOM 1629 O O . CYS A 1 204 ? 6.020 14.661 8.320 1.00 89.75 204 CYS A O 1
ATOM 1631 N N . GLN A 1 205 ? 4.038 13.891 9.028 1.00 91.44 205 GLN A N 1
ATOM 1632 C CA . GLN A 1 205 ? 4.491 12.531 9.321 1.00 91.44 205 GLN A CA 1
ATOM 1633 C C . GLN A 1 205 ? 3.428 11.479 8.962 1.00 91.44 205 GLN A C 1
ATOM 1635 O O . GLN A 1 205 ? 2.234 11.766 8.909 1.00 91.44 205 GLN A O 1
ATOM 1640 N N . GLU A 1 206 ? 3.879 10.239 8.747 1.00 92.06 206 GLU A N 1
ATOM 1641 C CA . GLU A 1 206 ? 3.027 9.037 8.662 1.00 92.06 206 GLU A CA 1
ATOM 1642 C C . GLU A 1 206 ? 1.857 9.118 7.655 1.00 92.06 206 GLU A C 1
ATOM 1644 O O . GLU A 1 206 ? 0.699 8.901 8.030 1.00 92.06 206 GLU A O 1
ATOM 1649 N N . PRO A 1 207 ? 2.102 9.440 6.369 1.00 97.12 207 PRO A N 1
ATOM 1650 C CA . PRO A 1 207 ? 1.025 9.523 5.399 1.00 97.12 207 PRO A CA 1
ATOM 1651 C C . PRO A 1 207 ? 0.435 8.140 5.092 1.00 97.12 207 PRO A C 1
ATOM 1653 O O . PRO A 1 207 ? 1.149 7.150 4.946 1.00 97.12 207 PRO A O 1
ATOM 1656 N N . SER A 1 208 ? -0.880 8.085 4.893 1.00 98.06 208 SER A N 1
ATOM 1657 C CA . SER A 1 208 ? -1.590 6.893 4.425 1.00 98.06 208 SER A CA 1
ATOM 1658 C C . SER A 1 208 ? -2.535 7.256 3.281 1.00 98.06 208 SER A C 1
ATOM 1660 O O . SER A 1 208 ? -3.262 8.252 3.353 1.00 98.06 208 SER A O 1
ATOM 1662 N N . ILE A 1 209 ? -2.508 6.467 2.201 1.00 98.69 209 ILE A N 1
ATOM 1663 C CA . ILE A 1 209 ? -3.264 6.716 0.965 1.00 98.69 209 ILE A CA 1
ATOM 1664 C C . ILE A 1 209 ? -4.193 5.554 0.613 1.00 98.69 209 ILE A C 1
ATOM 1666 O O . ILE A 1 209 ? -3.839 4.384 0.723 1.00 98.69 209 ILE A O 1
ATOM 1670 N N . ILE A 1 210 ? -5.369 5.885 0.082 1.00 98.38 210 ILE A N 1
ATOM 1671 C CA . ILE A 1 210 ? -6.266 4.940 -0.592 1.00 98.38 210 ILE A CA 1
ATOM 1672 C C . ILE A 1 210 ? -6.847 5.548 -1.869 1.00 98.38 210 ILE A C 1
ATOM 1674 O O . ILE A 1 210 ? -6.846 6.766 -2.069 1.00 98.38 210 ILE A O 1
ATOM 1678 N N . VAL A 1 211 ? -7.430 4.689 -2.705 1.00 98.19 211 VAL A N 1
ATOM 1679 C CA . VAL A 1 211 ? -8.316 5.105 -3.793 1.00 98.19 211 VAL A CA 1
ATOM 1680 C C . VAL A 1 211 ? -9.658 4.400 -3.633 1.00 98.19 211 VAL A C 1
ATOM 1682 O O . VAL A 1 211 ? -9.711 3.173 -3.546 1.00 98.19 211 VAL A O 1
ATOM 1685 N N . ASP A 1 212 ? -10.745 5.167 -3.574 1.00 96.81 212 ASP A N 1
ATOM 1686 C CA . ASP A 1 212 ? -12.096 4.623 -3.423 1.00 96.81 212 ASP A CA 1
ATOM 1687 C C . ASP A 1 212 ? -12.623 3.984 -4.730 1.00 96.81 212 ASP A C 1
ATOM 1689 O O . ASP A 1 212 ? -11.998 4.023 -5.797 1.00 96.81 212 ASP A O 1
ATOM 1693 N N . ASN A 1 213 ? -13.836 3.419 -4.696 1.00 94.69 213 ASN A N 1
ATOM 1694 C CA . ASN A 1 213 ? -14.418 2.796 -5.890 1.00 94.69 213 ASN A CA 1
ATOM 1695 C C . ASN A 1 213 ? -14.828 3.808 -6.973 1.00 94.69 213 ASN A C 1
ATOM 1697 O O . ASN A 1 213 ? -15.079 3.404 -8.114 1.00 94.69 213 ASN A O 1
ATOM 1701 N N . SER A 1 214 ? -14.918 5.100 -6.643 1.00 95.19 214 SER A N 1
ATOM 1702 C CA . SER A 1 214 ? -15.156 6.176 -7.610 1.00 95.19 214 SER A CA 1
ATOM 1703 C C . SER A 1 214 ? -13.882 6.643 -8.324 1.00 95.19 214 SER A C 1
ATOM 1705 O O . SER A 1 214 ? -13.986 7.318 -9.352 1.00 95.19 214 SER A O 1
ATOM 1707 N N . GLY A 1 215 ? -12.707 6.225 -7.844 1.00 95.69 215 GLY A N 1
ATOM 1708 C CA . GLY A 1 215 ? -11.403 6.687 -8.315 1.00 95.69 215 GLY A CA 1
ATOM 1709 C C . GLY A 1 215 ? -10.926 7.962 -7.615 1.00 95.69 215 GLY A C 1
ATOM 1710 O O . GLY A 1 215 ? -10.009 8.611 -8.113 1.00 95.69 215 GLY A O 1
ATOM 1711 N N . THR A 1 216 ? -11.555 8.344 -6.502 1.00 97.81 216 THR A N 1
ATOM 1712 C CA . THR A 1 216 ? -11.113 9.453 -5.656 1.00 97.81 216 THR A CA 1
ATOM 1713 C C . THR A 1 216 ? -9.960 8.982 -4.781 1.00 97.81 216 THR A C 1
ATOM 1715 O O . THR A 1 216 ? -10.033 7.942 -4.133 1.00 97.81 216 THR A O 1
ATOM 1718 N N . ILE A 1 217 ? -8.880 9.752 -4.797 1.00 98.56 217 ILE A N 1
ATOM 1719 C CA . ILE A 1 217 ? -7.693 9.560 -3.975 1.00 98.56 217 ILE A CA 1
ATOM 1720 C C . ILE A 1 217 ? -7.948 10.248 -2.638 1.00 98.56 217 ILE A C 1
ATOM 1722 O O . ILE A 1 217 ? -8.355 11.413 -2.625 1.00 98.56 217 ILE A O 1
ATOM 1726 N N . HIS A 1 218 ? -7.682 9.554 -1.538 1.00 98.56 218 HIS A N 1
ATOM 1727 C CA . HIS A 1 218 ? -7.762 10.105 -0.188 1.00 98.56 218 HIS A CA 1
ATOM 1728 C C . HIS A 1 218 ? -6.422 9.912 0.504 1.00 98.56 218 HIS A C 1
ATOM 1730 O O . HIS A 1 218 ? -5.852 8.823 0.428 1.00 98.56 218 HIS A O 1
ATOM 1736 N N . VAL A 1 219 ? -5.938 10.959 1.165 1.00 98.62 219 VAL A N 1
ATOM 1737 C CA . VAL A 1 219 ? -4.680 10.933 1.911 1.00 98.62 219 VAL A CA 1
ATOM 1738 C C . VAL A 1 219 ? -4.918 11.523 3.292 1.00 98.62 219 VAL A C 1
ATOM 1740 O O . VAL A 1 219 ? -5.590 12.550 3.418 1.00 98.62 219 VAL A O 1
ATOM 1743 N N . VAL A 1 220 ? -4.369 10.863 4.305 1.00 98.50 220 VAL A N 1
ATOM 1744 C CA . VAL A 1 220 ? -4.294 11.352 5.685 1.00 98.50 220 VAL A CA 1
ATOM 1745 C C . VAL A 1 220 ? -2.846 11.365 6.152 1.00 98.50 220 VAL A C 1
ATOM 1747 O O . VAL A 1 220 ? -2.058 10.557 5.669 1.00 98.50 220 VAL A O 1
ATOM 1750 N N . TRP A 1 221 ? -2.492 12.280 7.048 1.00 96.94 221 TRP A N 1
ATOM 1751 C CA . TRP A 1 221 ? -1.161 12.382 7.660 1.00 96.94 221 TRP A CA 1
ATOM 1752 C C . TRP A 1 221 ? -1.269 13.058 9.027 1.00 96.94 221 TRP A C 1
ATOM 1754 O O . TRP A 1 221 ? -2.290 13.681 9.313 1.00 96.94 221 TRP A O 1
ATOM 1764 N N . ALA A 1 222 ? -0.238 12.928 9.857 1.00 93.94 222 ALA A N 1
ATOM 1765 C CA . ALA A 1 222 ? -0.103 13.697 11.089 1.00 93.94 222 ALA A CA 1
ATOM 1766 C C . ALA A 1 222 ? 0.723 14.966 10.846 1.00 93.94 222 ALA A C 1
ATOM 1768 O O . ALA A 1 222 ? 1.665 14.937 10.055 1.00 93.94 222 ALA A O 1
ATOM 1769 N N . ASP A 1 223 ? 0.389 16.066 11.511 1.00 91.56 223 ASP A N 1
ATOM 1770 C CA . ASP A 1 223 ? 0.944 17.388 11.220 1.00 91.56 223 ASP A CA 1
ATOM 1771 C C . ASP A 1 223 ? 1.164 18.211 12.493 1.00 91.56 223 ASP A C 1
ATOM 1773 O O . ASP A 1 223 ? 0.288 18.286 13.351 1.00 91.56 223 ASP A O 1
ATOM 1777 N N . GLU A 1 224 ? 2.331 18.844 12.614 1.00 90.25 224 GLU A N 1
ATOM 1778 C CA . GLU A 1 224 ? 2.708 19.660 13.778 1.00 90.25 224 GLU A CA 1
ATOM 1779 C C . GLU A 1 224 ? 2.398 21.164 13.603 1.00 90.25 224 GLU A C 1
ATOM 1781 O O . GLU A 1 224 ? 2.851 21.981 14.408 1.00 90.25 224 GLU A O 1
ATOM 1786 N N . THR A 1 225 ? 1.688 21.583 12.550 1.00 85.81 225 THR A N 1
ATOM 1787 C CA . THR A 1 225 ? 1.424 23.007 12.279 1.00 85.81 225 THR A CA 1
ATOM 1788 C C . THR A 1 225 ? 0.520 23.640 13.333 1.00 85.81 225 THR A C 1
ATOM 1790 O O . THR A 1 225 ? -0.602 23.194 13.565 1.00 85.81 225 THR A O 1
ATOM 1793 N N . GLU A 1 226 ? 0.966 24.770 13.893 1.00 83.31 226 GLU A N 1
ATOM 1794 C CA . GLU A 1 226 ? 0.149 25.610 14.778 1.00 83.31 226 GLU A CA 1
ATOM 1795 C C . GLU A 1 226 ? -0.979 26.328 14.003 1.00 83.31 226 GLU A C 1
ATOM 1797 O O . GLU A 1 226 ? -0.733 27.071 13.045 1.00 83.31 226 GLU A O 1
ATOM 1802 N N . GLY A 1 227 ? -2.225 26.179 14.462 1.00 78.44 227 GLY A N 1
ATOM 1803 C CA . GLY A 1 227 ? -3.433 26.744 13.858 1.00 78.44 227 GLY A CA 1
ATOM 1804 C C . GLY A 1 227 ? -4.528 27.139 14.859 1.00 78.44 227 GLY A C 1
ATOM 1805 O O . GLY A 1 227 ? -4.309 27.263 16.061 1.00 78.44 227 GLY A O 1
ATOM 1806 N N . GLU A 1 228 ? -5.741 27.395 14.348 1.00 72.50 228 GLU A N 1
ATOM 1807 C CA . GLU A 1 228 ? -6.920 27.721 15.179 1.00 72.50 228 GLU A CA 1
ATOM 1808 C C . GLU A 1 228 ? -7.485 26.512 15.935 1.00 72.50 228 GLU A C 1
ATOM 1810 O O . GLU A 1 228 ? -8.439 26.707 16.675 1.00 72.50 228 GLU A O 1
ATOM 1815 N N . TRP A 1 229 ? -6.932 25.315 15.732 1.00 70.69 229 TRP A N 1
ATOM 1816 C CA . TRP A 1 229 ? -7.263 24.043 16.389 1.00 70.69 229 TRP A CA 1
ATOM 1817 C C . TRP A 1 229 ? -6.272 23.685 17.511 1.00 70.69 229 TRP A C 1
ATOM 1819 O O . TRP A 1 229 ? -6.570 22.853 18.341 1.00 70.69 229 TRP A O 1
ATOM 1829 N N . GLY A 1 230 ? -5.151 24.391 17.638 1.00 70.75 230 GLY A N 1
ATOM 1830 C CA . GLY A 1 230 ? -4.025 23.904 18.436 1.00 70.75 230 GLY A CA 1
ATOM 1831 C C . GLY A 1 230 ? -2.836 23.687 17.517 1.00 70.75 230 GLY A C 1
ATOM 1832 O O . GLY A 1 230 ? -2.727 24.375 16.497 1.00 70.75 230 GLY A O 1
ATOM 1833 N N . GLY A 1 231 ? -1.936 22.785 17.865 1.00 73.50 231 GLY A N 1
ATOM 1834 C CA . GLY A 1 231 ? -0.790 22.434 17.039 1.00 73.50 231 GLY A CA 1
ATOM 1835 C C . GLY A 1 231 ? 0.556 22.576 17.743 1.00 73.50 231 GLY A C 1
ATOM 1836 O O . GLY A 1 231 ? 0.707 23.217 18.788 1.00 73.50 231 GLY A O 1
ATOM 1837 N N . GLY A 1 232 ? 1.577 22.024 17.097 1.00 76.19 232 GLY A N 1
ATOM 1838 C CA . GLY A 1 232 ? 2.960 22.032 17.553 1.00 76.19 232 GLY A CA 1
ATOM 1839 C C . GLY A 1 232 ? 3.481 20.629 17.851 1.00 76.19 232 GLY A C 1
ATOM 1840 O O . GLY A 1 232 ? 2.783 19.624 17.753 1.00 76.19 232 GLY A O 1
ATOM 1841 N N . THR A 1 233 ? 4.740 20.552 18.280 1.00 77.44 233 THR A N 1
ATOM 1842 C CA . THR A 1 233 ? 5.428 19.276 18.563 1.00 77.44 233 THR A CA 1
ATOM 1843 C C . THR A 1 233 ? 4.841 18.478 19.738 1.00 77.44 233 THR A C 1
ATOM 1845 O O . THR A 1 233 ? 5.355 17.413 20.061 1.00 77.44 233 THR A O 1
ATOM 1848 N N . SER A 1 234 ? 3.862 19.031 20.454 1.00 83.06 234 SER A N 1
ATOM 1849 C CA . SER A 1 234 ? 3.166 18.387 21.577 1.00 83.06 234 SER A CA 1
ATOM 1850 C C . SER A 1 234 ? 1.666 18.221 21.332 1.00 83.06 234 SER A C 1
ATOM 1852 O O . SER A 1 234 ? 0.962 17.844 22.249 1.00 83.06 234 SER A O 1
ATOM 1854 N N . ASP A 1 235 ? 1.187 18.566 20.141 1.00 84.31 235 ASP A N 1
ATOM 1855 C CA . ASP A 1 235 ? -0.236 18.629 19.801 1.00 84.31 235 ASP A CA 1
ATOM 1856 C C . ASP A 1 235 ? -0.353 18.428 18.284 1.00 84.31 235 ASP A C 1
ATOM 1858 O O . ASP A 1 235 ? -0.680 19.332 17.522 1.00 84.31 235 ASP A O 1
ATOM 1862 N N . SER A 1 236 ? 0.154 17.288 17.807 1.00 89.56 236 SER A N 1
ATOM 1863 C CA . SER A 1 236 ? 0.117 16.947 16.381 1.00 89.56 236 SER A CA 1
ATOM 1864 C C . SER A 1 236 ? -1.280 16.492 15.994 1.00 89.56 236 SER A C 1
ATOM 1866 O O . SER A 1 236 ? -1.921 15.784 16.758 1.00 89.56 236 SER A O 1
ATOM 1868 N N . GLU A 1 237 ? -1.723 16.838 14.791 1.00 91.81 237 GLU A N 1
ATOM 1869 C CA . GLU A 1 237 ? -3.105 16.638 14.360 1.00 91.81 237 GLU A CA 1
ATOM 1870 C C . GLU A 1 237 ? -3.191 15.778 13.107 1.00 91.81 237 GLU A C 1
ATOM 1872 O O . GLU A 1 237 ? -2.323 15.826 12.236 1.00 91.81 237 GLU A O 1
ATOM 1877 N N . ILE A 1 238 ? -4.284 15.033 12.961 1.00 94.62 238 ILE A N 1
ATOM 1878 C CA . ILE A 1 238 ? -4.569 14.262 11.758 1.00 94.62 238 ILE A CA 1
ATOM 1879 C C . ILE A 1 238 ? -5.261 15.143 10.723 1.00 94.62 238 ILE A C 1
ATOM 1881 O O . ILE A 1 238 ? -6.392 15.613 10.885 1.00 94.62 238 ILE A O 1
ATOM 1885 N N . MET A 1 239 ? -4.573 15.300 9.604 1.00 94.19 239 MET A N 1
ATOM 1886 C CA . MET A 1 239 ? -4.999 16.046 8.435 1.00 94.19 239 MET A CA 1
ATOM 1887 C C . MET A 1 239 ? -5.571 15.103 7.374 1.00 94.19 239 MET A C 1
ATOM 1889 O O . MET A 1 239 ? -5.162 13.950 7.247 1.00 94.19 239 MET A O 1
ATOM 1893 N N . TYR A 1 240 ? -6.503 15.606 6.568 1.00 96.62 240 TYR A N 1
ATOM 1894 C CA . TYR A 1 240 ? -7.128 14.896 5.455 1.00 96.62 240 TYR A CA 1
ATOM 1895 C C . TYR A 1 240 ? -7.185 15.759 4.194 1.00 96.62 240 TYR A C 1
ATOM 1897 O O . TYR A 1 240 ? -7.567 16.932 4.236 1.00 96.62 240 TYR A O 1
ATOM 1905 N N . ILE A 1 241 ? -6.909 15.145 3.042 1.00 96.38 241 ILE A N 1
ATOM 1906 C CA . ILE A 1 241 ? -7.078 15.753 1.719 1.00 96.38 241 ILE A CA 1
ATOM 1907 C C . ILE A 1 241 ? -7.558 14.718 0.694 1.00 96.38 241 ILE A C 1
ATOM 1909 O O . ILE A 1 241 ? -7.366 13.511 0.847 1.00 96.38 241 ILE A O 1
ATOM 1913 N N . SER A 1 242 ? -8.189 15.184 -0.384 1.00 97.06 242 SER A N 1
ATOM 1914 C CA . SER A 1 242 ? -8.658 14.310 -1.463 1.00 97.06 242 SER A CA 1
ATOM 1915 C C . SER A 1 242 ? -8.499 14.915 -2.854 1.00 97.06 242 SER A C 1
ATOM 1917 O O . SER A 1 242 ? -8.437 16.136 -3.019 1.00 97.06 242 SER A O 1
ATOM 1919 N N . SER A 1 243 ? -8.447 14.058 -3.874 1.00 96.50 243 SER A N 1
ATOM 1920 C CA . SER A 1 243 ? -8.395 14.467 -5.279 1.00 96.50 243 SER A CA 1
ATOM 1921 C C . SER A 1 243 ? -9.046 13.441 -6.203 1.00 96.50 243 SER A C 1
ATOM 1923 O O . SER A 1 243 ? -8.856 12.240 -6.054 1.00 96.50 243 SER A O 1
ATOM 1925 N N . SER A 1 244 ? -9.772 13.910 -7.219 1.00 94.94 244 SER A N 1
ATOM 1926 C CA . SER A 1 244 ? -10.344 13.044 -8.262 1.00 94.94 244 SER A CA 1
ATOM 1927 C C . SER A 1 244 ? -9.402 12.779 -9.443 1.00 94.94 244 SER A C 1
ATOM 1929 O O . SER A 1 244 ? -9.729 11.991 -10.328 1.00 94.94 244 SER A O 1
ATOM 1931 N N . ASP A 1 245 ? -8.291 13.514 -9.545 1.00 91.31 245 ASP A N 1
ATOM 1932 C CA . ASP A 1 245 ? -7.388 13.452 -10.702 1.00 91.31 245 ASP A CA 1
ATOM 1933 C C . ASP A 1 245 ? -5.894 13.414 -10.346 1.00 91.31 245 ASP A C 1
ATOM 1935 O O . ASP A 1 245 ? -5.072 13.187 -11.239 1.00 91.31 245 ASP A O 1
ATOM 1939 N N . GLY A 1 246 ? -5.545 13.589 -9.068 1.00 92.19 246 GLY A N 1
ATOM 1940 C CA . GLY A 1 246 ? -4.167 13.661 -8.585 1.00 92.19 246 GLY A CA 1
ATOM 1941 C C . GLY A 1 246 ? -3.446 14.949 -8.986 1.00 92.19 246 GLY A C 1
ATOM 1942 O O . GLY A 1 246 ? -2.221 14.994 -8.951 1.00 92.19 246 GLY A O 1
ATOM 1943 N N . VAL A 1 247 ? -4.177 15.975 -9.433 1.00 90.00 247 VAL A N 1
ATOM 1944 C CA . VAL A 1 247 ? -3.625 17.271 -9.860 1.00 90.00 247 VAL A CA 1
ATOM 1945 C C . VAL A 1 247 ? -4.252 18.409 -9.066 1.00 90.00 247 VAL A C 1
ATOM 1947 O O . VAL A 1 247 ? -3.553 19.328 -8.647 1.00 90.00 247 VAL A O 1
ATOM 1950 N N . ILE A 1 248 ? -5.570 18.371 -8.876 1.00 90.62 248 ILE A N 1
ATOM 1951 C CA . ILE A 1 248 ? -6.311 19.359 -8.098 1.00 90.62 248 ILE A CA 1
ATOM 1952 C C . ILE A 1 248 ? -6.775 18.687 -6.814 1.00 90.62 248 ILE A C 1
ATOM 1954 O O . ILE A 1 248 ? -7.567 17.743 -6.847 1.00 90.62 248 ILE A O 1
ATOM 1958 N N . TRP A 1 249 ? -6.289 19.200 -5.693 1.00 92.94 249 TRP A N 1
ATOM 1959 C CA . TRP A 1 249 ? -6.607 18.698 -4.365 1.00 92.94 249 TRP A CA 1
ATOM 1960 C C . TRP A 1 249 ? -7.647 19.578 -3.667 1.00 92.94 249 TRP A C 1
ATOM 1962 O O . TRP A 1 249 ? -7.781 20.772 -3.964 1.00 92.94 249 TRP A O 1
ATOM 1972 N N . SER A 1 250 ? -8.421 18.973 -2.766 1.00 92.88 250 SER A N 1
ATOM 1973 C CA . SER A 1 250 ? -9.323 19.684 -1.862 1.00 92.88 250 SER A CA 1
ATOM 1974 C C . SER A 1 250 ? -8.546 20.582 -0.894 1.00 92.88 250 SER A C 1
ATOM 1976 O O . SER A 1 250 ? -7.320 20.554 -0.839 1.00 92.88 250 SER A O 1
ATOM 1978 N N . ASN A 1 251 ? -9.261 21.376 -0.096 1.00 89.00 251 ASN A N 1
ATOM 1979 C CA . ASN A 1 251 ? -8.648 21.944 1.101 1.00 89.00 251 ASN A CA 1
ATOM 1980 C C . ASN A 1 251 ? -8.290 20.814 2.065 1.00 89.00 251 ASN A C 1
ATOM 1982 O O . ASN A 1 251 ? -9.000 19.802 2.117 1.00 89.00 251 ASN A O 1
ATOM 1986 N N . VAL A 1 252 ? -7.238 21.041 2.844 1.00 89.81 252 VAL A N 1
ATOM 1987 C CA . VAL A 1 252 ? -6.921 20.209 4.001 1.00 89.81 252 VAL A CA 1
ATOM 1988 C C . VAL A 1 252 ? -8.014 20.379 5.056 1.00 89.81 252 VAL A C 1
ATOM 1990 O O . VAL A 1 252 ? -8.514 21.486 5.270 1.00 89.81 252 VAL A O 1
ATOM 1993 N N . THR A 1 253 ? -8.423 19.267 5.657 1.00 90.50 253 THR A N 1
ATOM 1994 C CA . THR A 1 253 ? -9.404 19.193 6.745 1.00 90.50 253 THR A CA 1
ATOM 1995 C C . THR A 1 253 ? -8.743 18.530 7.947 1.00 90.50 253 THR A C 1
ATOM 1997 O O . THR A 1 253 ? -8.165 17.463 7.781 1.00 90.50 253 THR A O 1
ATOM 2000 N N . ILE A 1 254 ? -8.847 19.135 9.129 1.00 90.50 254 ILE A N 1
ATOM 2001 C CA . ILE A 1 254 ? -8.436 18.519 10.397 1.00 90.50 254 ILE A CA 1
ATOM 2002 C C . ILE A 1 254 ? -9.540 17.545 10.818 1.00 90.50 254 ILE A C 1
ATOM 2004 O O . ILE A 1 254 ? -10.718 17.910 10.764 1.00 90.50 254 ILE A O 1
ATOM 2008 N N . ILE A 1 255 ? -9.184 16.304 11.155 1.00 92.94 255 ILE A N 1
ATOM 2009 C CA . ILE A 1 255 ? -10.157 15.247 11.490 1.00 92.94 255 ILE A CA 1
ATOM 2010 C C . ILE A 1 255 ? -10.018 14.705 12.914 1.00 92.94 255 ILE A C 1
ATOM 2012 O O . ILE A 1 255 ? -10.939 14.034 13.384 1.00 92.94 255 ILE A O 1
ATOM 2016 N N . SER A 1 256 ? -8.893 14.979 13.572 1.00 90.81 256 SER A N 1
ATOM 2017 C CA . SER A 1 256 ? -8.633 14.640 14.974 1.00 90.81 256 SER A CA 1
ATOM 2018 C C . SER A 1 256 ? -9.223 15.665 15.938 1.00 90.81 256 SER A C 1
ATOM 2020 O O . SER A 1 256 ? -9.750 15.264 16.966 1.00 90.81 256 SER A O 1
ATOM 2022 N N . ASP A 1 257 ? -9.275 16.945 15.567 1.00 83.19 257 ASP A N 1
ATOM 2023 C CA . ASP A 1 257 ? -9.865 17.993 16.405 1.00 83.19 257 ASP A CA 1
ATOM 2024 C C . ASP A 1 257 ? -11.049 18.728 15.744 1.00 83.19 257 ASP A C 1
ATOM 2026 O O . ASP A 1 257 ? -11.324 18.623 14.542 1.00 83.19 257 ASP A O 1
ATOM 2030 N N . ASP A 1 258 ? -11.802 19.466 16.558 1.00 72.38 258 ASP A N 1
ATOM 2031 C CA . ASP A 1 258 ? -12.844 20.392 16.133 1.00 72.38 258 ASP A CA 1
ATOM 2032 C C . ASP A 1 258 ? -12.712 21.756 16.844 1.00 72.38 258 ASP A C 1
ATOM 2034 O O . ASP A 1 258 ? -11.808 22.008 17.626 1.00 72.38 258 ASP A O 1
ATOM 2038 N N . ASN A 1 259 ? -13.652 22.683 16.622 1.00 70.25 259 ASN A N 1
ATOM 2039 C CA . ASN A 1 259 ? -13.599 24.009 17.264 1.00 70.25 259 ASN A CA 1
ATOM 2040 C C . ASN A 1 259 ? -13.747 23.985 18.805 1.00 70.25 259 ASN A C 1
ATOM 2042 O O . ASN A 1 259 ? -13.845 25.054 19.422 1.00 70.25 259 ASN A O 1
ATOM 2046 N N . SER A 1 260 ? -13.912 22.814 19.422 1.00 72.06 260 SER A N 1
ATOM 2047 C CA . SER A 1 260 ? -13.941 22.668 20.872 1.00 72.06 260 SER A CA 1
ATOM 2048 C C . SER A 1 260 ? -12.565 22.446 21.486 1.00 72.06 260 SER A C 1
ATOM 2050 O O . SER A 1 260 ? -12.486 22.631 22.703 1.00 72.06 260 SER A O 1
ATOM 2052 N N . HIS A 1 261 ? -11.527 22.166 20.680 1.00 69.00 261 HIS A N 1
ATOM 2053 C CA . HIS A 1 261 ? -10.183 21.833 21.162 1.00 69.00 261 HIS A CA 1
ATOM 2054 C C . HIS A 1 261 ? -10.238 20.714 22.187 1.00 69.00 261 HIS A C 1
ATOM 2056 O O . HIS A 1 261 ? -9.796 20.869 23.328 1.00 69.00 261 HIS A O 1
ATOM 2062 N N . TRP A 1 262 ? -10.995 19.670 21.848 1.00 77.00 262 TRP A N 1
ATOM 2063 C CA . TRP A 1 262 ? -11.155 18.560 22.775 1.00 77.00 262 TRP A CA 1
ATOM 2064 C C . TRP A 1 262 ? -9.933 17.654 22.719 1.00 77.00 262 TRP A C 1
ATOM 2066 O O . TRP A 1 262 ? -9.638 17.062 23.749 1.00 77.00 262 TRP A O 1
ATOM 2076 N N . ASN A 1 263 ? -9.295 17.563 21.548 1.00 79.56 263 ASN A N 1
ATOM 2077 C CA . ASN A 1 263 ? -7.986 16.968 21.334 1.00 79.56 263 ASN A CA 1
ATOM 2078 C C . ASN A 1 263 ? -6.938 18.050 21.617 1.00 79.56 263 ASN A C 1
ATOM 2080 O O . ASN A 1 263 ? -7.023 19.126 21.030 1.00 79.56 263 ASN A O 1
ATOM 2084 N N . ASP A 1 264 ? -6.044 17.820 22.574 1.00 80.56 264 ASP A N 1
ATOM 2085 C CA . ASP A 1 264 ? -5.039 18.809 22.995 1.00 80.56 264 ASP A CA 1
ATOM 2086 C C . ASP A 1 264 ? -3.640 18.214 23.231 1.00 80.56 264 ASP A C 1
ATOM 2088 O O . ASP A 1 264 ? -2.765 18.877 23.798 1.00 80.56 264 ASP A O 1
ATOM 2092 N N . GLU A 1 265 ? -3.436 16.974 22.786 1.00 89.00 265 GLU A N 1
ATOM 2093 C CA . GLU A 1 265 ? -2.182 16.229 22.854 1.00 89.00 265 GLU A CA 1
ATOM 2094 C C . GLU A 1 265 ? -1.896 15.530 21.505 1.00 89.00 265 GLU A C 1
ATOM 2096 O O . GLU A 1 265 ? -2.579 15.694 20.496 1.00 89.00 265 GLU A O 1
ATOM 2101 N N . ILE A 1 266 ? -0.821 14.746 21.457 1.00 89.38 266 ILE A N 1
ATOM 2102 C CA . ILE A 1 266 ? -0.273 14.176 20.223 1.00 89.38 266 ILE A CA 1
ATOM 2103 C C . ILE A 1 266 ? -1.237 13.178 19.550 1.00 89.38 266 ILE A C 1
ATOM 2105 O O . ILE A 1 266 ? -1.552 12.132 20.117 1.00 89.38 266 ILE A O 1
ATOM 2109 N N . SER A 1 267 ? -1.598 13.444 18.287 1.00 93.06 267 SER A N 1
ATOM 2110 C CA . SER A 1 267 ? -2.228 12.489 17.365 1.00 93.06 267 SER A CA 1
ATOM 2111 C C . SER A 1 267 ? -1.280 12.027 16.250 1.00 93.06 267 SER A C 1
ATOM 2113 O O . SER A 1 267 ? -0.720 12.843 15.516 1.00 93.06 267 SER A O 1
ATOM 2115 N N . LEU A 1 268 ? -1.108 10.711 16.074 1.00 93.19 268 LEU A N 1
ATOM 2116 C CA . LEU A 1 268 ? -0.135 10.120 15.138 1.00 93.19 268 LEU A CA 1
ATOM 2117 C C . LEU A 1 268 ? -0.644 8.845 14.441 1.00 93.19 268 LEU A C 1
ATOM 2119 O O . LEU A 1 268 ? -1.699 8.301 14.760 1.00 93.19 268 LEU A O 1
ATOM 2123 N N . ASN A 1 269 ? 0.149 8.348 13.482 1.00 93.12 269 ASN A N 1
ATOM 2124 C CA . ASN A 1 269 ? -0.021 7.044 12.823 1.00 93.12 269 ASN A CA 1
ATOM 2125 C C . ASN A 1 269 ? -1.431 6.789 12.243 1.00 93.12 269 ASN A C 1
ATOM 2127 O O . ASN A 1 269 ? -2.054 5.765 12.553 1.00 93.12 269 ASN A O 1
ATOM 2131 N N . PRO A 1 270 ? -1.966 7.686 11.393 1.00 97.44 270 PRO A N 1
ATOM 2132 C CA . PRO A 1 270 ? -3.283 7.475 10.822 1.00 97.44 270 PRO A CA 1
ATOM 2133 C C . PRO A 1 270 ? -3.294 6.305 9.824 1.00 97.44 270 PRO A C 1
ATOM 2135 O O . PRO A 1 270 ? -2.376 6.111 9.027 1.00 97.44 270 PRO A O 1
ATOM 2138 N N . SER A 1 271 ? -4.384 5.541 9.815 1.00 98.06 271 SER A N 1
ATOM 2139 C CA . SER A 1 271 ? -4.643 4.469 8.850 1.00 98.06 271 SER A CA 1
ATOM 2140 C C . SER A 1 271 ? -6.042 4.632 8.259 1.00 98.06 271 SER A C 1
ATOM 2142 O O . SER A 1 271 ? -7.016 4.827 8.989 1.00 98.06 271 SER A O 1
ATOM 2144 N N . ILE A 1 272 ? -6.143 4.576 6.928 1.00 98.62 272 ILE A N 1
ATOM 2145 C CA . ILE A 1 272 ? -7.362 4.901 6.176 1.00 98.62 272 ILE A CA 1
ATOM 2146 C C . ILE A 1 272 ? -7.833 3.730 5.298 1.00 98.62 272 ILE A C 1
ATOM 2148 O O . ILE A 1 272 ? -7.039 3.054 4.653 1.00 98.62 272 ILE A O 1
ATOM 2152 N N . VAL A 1 273 ? -9.151 3.516 5.227 1.00 98.44 273 VAL A N 1
ATOM 2153 C CA . VAL A 1 273 ? -9.811 2.601 4.274 1.00 98.44 273 VAL A CA 1
ATOM 2154 C C . VAL A 1 273 ? -11.103 3.209 3.731 1.00 98.44 273 VAL A C 1
ATOM 2156 O O . VAL A 1 273 ? -11.701 4.076 4.364 1.00 98.44 273 VAL A O 1
ATOM 2159 N N . ALA A 1 274 ? -11.567 2.738 2.571 1.00 97.75 274 ALA A N 1
ATOM 2160 C CA . ALA A 1 274 ? -12.867 3.112 2.015 1.00 97.75 274 ALA A CA 1
ATOM 2161 C C . ALA A 1 274 ? -13.766 1.889 1.827 1.00 97.75 274 ALA A C 1
ATOM 2163 O O . ALA A 1 274 ? -13.332 0.841 1.344 1.00 97.75 274 ALA A O 1
ATOM 2164 N N . ASP A 1 275 ? -15.039 2.036 2.187 1.00 96.69 275 ASP A N 1
ATOM 2165 C CA . ASP A 1 275 ? -16.046 0.999 1.999 1.00 96.69 275 ASP A CA 1
ATOM 2166 C C . ASP A 1 275 ? -16.592 0.954 0.562 1.00 96.69 275 ASP A C 1
ATOM 2168 O O . ASP A 1 275 ? -16.308 1.794 -0.298 1.00 96.69 275 ASP A O 1
ATOM 2172 N N . THR A 1 276 ? -17.421 -0.050 0.272 1.00 95.94 276 THR A N 1
ATOM 2173 C CA . THR A 1 276 ? -18.049 -0.185 -1.055 1.00 95.94 276 THR A CA 1
ATOM 2174 C C . THR A 1 276 ? -19.042 0.934 -1.399 1.00 95.94 276 THR A C 1
ATOM 2176 O O . THR A 1 276 ? -19.463 1.036 -2.553 1.00 95.94 276 THR A O 1
ATOM 2179 N N . ASN A 1 277 ? -19.403 1.783 -0.434 1.00 95.75 277 ASN A N 1
ATOM 2180 C CA . ASN A 1 277 ? -20.209 2.988 -0.620 1.00 95.75 277 ASN A CA 1
ATOM 2181 C C . ASN A 1 277 ? -19.352 4.263 -0.734 1.00 95.75 277 ASN A C 1
ATOM 2183 O O . ASN A 1 277 ? -19.929 5.349 -0.782 1.00 95.75 277 ASN A O 1
ATOM 2187 N N . ASN A 1 278 ? -18.020 4.140 -0.793 1.00 96.62 278 ASN A N 1
ATOM 2188 C CA . ASN A 1 278 ? -17.050 5.240 -0.760 1.00 96.62 278 ASN A CA 1
ATOM 2189 C C . ASN A 1 278 ? -17.097 6.070 0.532 1.00 96.62 278 ASN A C 1
ATOM 2191 O O . ASN A 1 278 ? -16.746 7.245 0.533 1.00 96.62 278 ASN A O 1
ATOM 2195 N N . THR A 1 279 ? -17.558 5.477 1.632 1.00 97.62 279 THR A N 1
ATOM 2196 C CA . THR A 1 279 ? -17.362 6.053 2.961 1.00 97.62 279 THR A CA 1
ATOM 2197 C C . THR A 1 279 ? -15.936 5.768 3.397 1.00 97.62 279 THR A C 1
ATOM 2199 O O . THR A 1 279 ? -15.497 4.619 3.413 1.00 97.62 279 THR A O 1
ATOM 2202 N N . THR A 1 280 ? -15.222 6.830 3.735 1.00 98.25 280 THR A N 1
ATOM 2203 C CA . THR A 1 280 ? -13.864 6.788 4.257 1.00 98.25 280 THR A CA 1
ATOM 2204 C C . THR A 1 280 ? -13.908 6.538 5.758 1.00 98.25 280 THR A C 1
ATOM 2206 O O . THR A 1 280 ? -14.714 7.137 6.469 1.00 98.25 280 THR A O 1
ATOM 2209 N N . HIS A 1 281 ? -13.030 5.670 6.242 1.00 98.44 281 HIS A N 1
ATOM 2210 C CA . HIS A 1 281 ? -12.851 5.329 7.646 1.00 98.44 281 HIS A CA 1
ATOM 2211 C C . HIS A 1 281 ? -11.395 5.573 8.016 1.00 98.44 281 HIS A C 1
ATOM 2213 O O . HIS A 1 281 ? -10.509 5.127 7.287 1.00 98.44 281 HIS A O 1
ATOM 2219 N N . VAL A 1 282 ? -11.162 6.263 9.127 1.00 98.56 282 VAL A N 1
ATOM 2220 C CA . VAL A 1 282 ? -9.817 6.589 9.603 1.00 98.56 282 VAL A CA 1
ATOM 2221 C C . VAL A 1 282 ? -9.700 6.195 11.064 1.00 98.56 282 VAL A C 1
ATOM 2223 O O . VAL A 1 282 ? -10.625 6.437 11.845 1.00 98.56 282 VAL A O 1
ATOM 2226 N N . ILE A 1 283 ? -8.572 5.584 11.410 1.00 98.12 283 ILE A N 1
ATOM 2227 C CA . ILE A 1 283 ? -8.129 5.408 12.792 1.00 98.12 283 ILE A CA 1
ATOM 2228 C C . ILE A 1 283 ? -6.777 6.083 12.997 1.00 98.12 283 ILE A C 1
ATOM 2230 O O . ILE A 1 283 ? -6.037 6.232 12.027 1.00 98.12 283 ILE A O 1
ATOM 2234 N N . TRP A 1 284 ? -6.477 6.496 14.223 1.00 96.88 284 TRP A N 1
ATOM 2235 C CA . TRP A 1 284 ? -5.203 7.111 14.610 1.00 96.88 284 TRP A CA 1
ATOM 2236 C C . TRP A 1 284 ? -4.915 6.854 16.088 1.00 96.88 284 TRP A C 1
ATOM 2238 O O . TRP A 1 284 ? -5.801 6.415 16.821 1.00 96.88 284 TRP A O 1
ATOM 2248 N N . GLU A 1 285 ? -3.678 7.101 16.495 1.00 94.19 285 GLU A N 1
ATOM 2249 C CA . GLU A 1 285 ? -3.235 7.106 17.890 1.00 94.19 285 GLU A CA 1
ATOM 2250 C C . GLU A 1 285 ? -3.384 8.492 18.481 1.00 94.19 285 GLU A C 1
ATOM 2252 O O . GLU A 1 285 ? -3.064 9.456 17.795 1.00 94.19 285 GLU A O 1
ATOM 2257 N N . ASP A 1 286 ? -3.820 8.580 19.729 1.00 92.50 286 ASP A N 1
ATOM 2258 C CA . ASP A 1 286 ? -4.145 9.842 20.382 1.00 92.50 286 ASP A CA 1
ATOM 2259 C C . ASP A 1 286 ? -3.751 9.800 21.865 1.00 92.50 286 ASP A C 1
ATOM 2261 O O . ASP A 1 286 ? -4.065 8.832 22.564 1.00 92.50 286 ASP A O 1
ATOM 2265 N N . GLU A 1 287 ? -3.027 10.821 22.325 1.00 91.19 287 GLU A N 1
ATOM 2266 C CA . GLU A 1 287 ? -2.561 10.973 23.712 1.00 91.19 287 GLU A CA 1
ATOM 2267 C C . GLU A 1 287 ? -3.522 11.781 24.598 1.00 91.19 287 GLU A C 1
ATOM 2269 O O . GLU A 1 287 ? -3.273 11.911 25.798 1.00 91.19 287 GLU A O 1
ATOM 2274 N N . THR A 1 288 ? -4.621 12.305 24.048 1.00 87.81 288 THR A N 1
ATOM 2275 C CA . THR A 1 288 ? -5.512 13.212 24.774 1.00 87.81 288 THR A CA 1
ATOM 2276 C C . THR A 1 288 ? -6.215 12.526 25.942 1.00 87.81 288 THR A C 1
ATOM 2278 O O . THR A 1 288 ? -6.898 11.499 25.807 1.00 87.81 288 THR A O 1
ATOM 2281 N N . ASP A 1 289 ? -6.134 13.183 27.103 1.00 86.12 289 ASP A N 1
ATOM 2282 C CA . ASP A 1 289 ? -6.801 12.779 28.335 1.00 86.12 289 ASP A CA 1
ATOM 2283 C C . ASP A 1 289 ? -8.332 12.786 28.167 1.00 86.12 289 ASP A C 1
ATOM 2285 O O . ASP A 1 289 ? -8.969 13.807 27.893 1.00 86.12 289 ASP A O 1
ATOM 2289 N N . GLY A 1 290 ? -8.972 11.653 28.452 1.00 81.94 290 GLY A N 1
ATOM 2290 C CA . GLY A 1 290 ? -10.421 11.520 28.329 1.00 81.94 290 GLY A CA 1
ATOM 2291 C C . GLY A 1 290 ? -11.081 10.723 29.444 1.00 81.94 290 GLY A C 1
ATOM 2292 O O . GLY A 1 290 ? -10.533 10.471 30.514 1.00 81.94 290 GLY A O 1
ATOM 2293 N N . ILE A 1 291 ? -12.326 10.305 29.201 1.00 78.25 291 ILE A N 1
ATOM 2294 C CA . ILE A 1 291 ? -13.018 9.369 30.109 1.00 78.25 291 ILE A CA 1
ATOM 2295 C C . ILE A 1 291 ? -12.405 7.959 30.082 1.00 78.25 291 ILE A C 1
ATOM 2297 O O . ILE A 1 291 ? -12.743 7.148 30.945 1.00 78.25 291 ILE A O 1
ATOM 2301 N N . TRP A 1 292 ? -11.564 7.698 29.080 1.00 77.00 292 TRP A N 1
ATOM 2302 C CA . TRP A 1 292 ? -10.787 6.481 28.867 1.00 77.00 292 TRP A CA 1
ATOM 2303 C C . TRP A 1 292 ? -9.520 6.445 29.723 1.00 77.00 292 TRP A C 1
ATOM 2305 O O . TRP A 1 292 ? -9.240 5.414 30.313 1.00 77.00 292 TRP A O 1
ATOM 2315 N N . GLY A 1 293 ? -8.848 7.573 29.938 1.00 79.50 293 GLY A N 1
ATOM 2316 C CA . GLY A 1 293 ? -7.634 7.596 30.746 1.00 79.50 293 GLY A CA 1
ATOM 2317 C C . GLY A 1 293 ? -6.670 8.673 30.285 1.00 79.50 293 GLY A C 1
ATOM 2318 O O . GLY A 1 293 ? -7.111 9.676 29.727 1.00 79.50 293 GLY A O 1
ATOM 2319 N N . ASN A 1 294 ? -5.390 8.451 30.568 1.00 81.69 294 ASN A N 1
ATOM 2320 C CA . ASN A 1 294 ? -4.259 9.303 30.182 1.00 81.69 294 ASN A CA 1
ATOM 2321 C C . ASN A 1 294 ? -3.185 8.511 29.415 1.00 81.69 294 ASN A C 1
ATOM 2323 O O . ASN A 1 294 ? -1.985 8.792 29.486 1.00 81.69 294 ASN A O 1
ATOM 2327 N N . GLU A 1 295 ? -3.621 7.422 28.797 1.00 84.81 295 GLU A N 1
ATOM 2328 C CA . GLU A 1 295 ? -2.834 6.513 27.992 1.00 84.81 295 GLU A CA 1
ATOM 2329 C C . GLU A 1 295 ? -3.087 6.772 26.502 1.00 84.81 295 GLU A C 1
ATOM 2331 O O . GLU A 1 295 ? -4.116 7.334 26.138 1.00 84.81 295 GLU A O 1
ATOM 2336 N N . ILE A 1 296 ? -2.161 6.331 25.641 1.00 87.88 296 ILE A N 1
ATOM 2337 C CA . ILE A 1 296 ? -2.363 6.399 24.188 1.00 87.88 296 ILE A CA 1
ATOM 2338 C C . ILE A 1 296 ? -3.522 5.475 23.811 1.00 87.88 296 ILE A C 1
ATOM 2340 O O . ILE A 1 296 ? -3.467 4.267 24.079 1.00 87.88 296 ILE A O 1
ATOM 2344 N N . GLU A 1 297 ? -4.525 6.029 23.139 1.00 90.62 297 GLU A N 1
ATOM 2345 C CA . GLU A 1 297 ? -5.687 5.307 22.639 1.00 90.62 297 GLU A CA 1
ATOM 2346 C C . GLU A 1 297 ? -5.760 5.322 21.111 1.00 90.62 297 GLU A C 1
ATOM 2348 O O . GLU A 1 297 ? -5.177 6.158 20.430 1.00 90.62 297 GLU A O 1
ATOM 2353 N N . ILE A 1 298 ? -6.521 4.380 20.558 1.00 93.56 298 ILE A N 1
ATOM 2354 C CA . ILE A 1 298 ? -6.870 4.321 19.147 1.00 93.56 298 ILE A CA 1
ATOM 2355 C C . ILE A 1 298 ? -8.241 4.951 18.960 1.00 93.56 298 ILE A C 1
ATOM 2357 O O . ILE A 1 298 ? -9.258 4.467 19.474 1.00 93.56 298 ILE A O 1
ATOM 2361 N N . MET A 1 299 ? -8.262 6.005 18.163 1.00 94.19 299 MET A N 1
ATOM 2362 C CA . MET A 1 299 ? -9.447 6.762 17.808 1.00 94.19 299 MET A CA 1
ATOM 2363 C C . MET A 1 299 ? -9.987 6.320 16.454 1.00 94.19 299 MET A C 1
ATOM 2365 O O . MET A 1 299 ? -9.281 5.742 15.634 1.00 94.19 299 MET A O 1
ATOM 2369 N N . TYR A 1 300 ? -11.274 6.564 16.221 1.00 96.00 300 TYR A N 1
ATOM 2370 C CA . TYR A 1 300 ? -11.959 6.227 14.977 1.00 96.00 300 TYR A CA 1
ATOM 2371 C C . TYR A 1 300 ? -12.898 7.347 14.541 1.00 96.00 300 TYR A C 1
ATOM 2373 O O . TYR A 1 300 ? -13.716 7.822 15.333 1.00 96.00 300 TYR A O 1
ATOM 2381 N N . THR A 1 301 ? -12.861 7.678 13.250 1.00 96.50 301 THR A N 1
ATOM 2382 C CA . THR A 1 301 ? -13.866 8.505 12.582 1.00 96.50 301 THR A CA 1
ATOM 2383 C C . THR A 1 301 ? -14.193 7.985 11.178 1.00 96.50 301 THR A C 1
ATOM 2385 O O . THR A 1 301 ? -13.531 7.105 10.625 1.00 96.50 301 THR A O 1
ATOM 2388 N N . SER A 1 302 ? -15.264 8.507 10.588 1.00 97.12 302 SER A N 1
ATOM 2389 C CA . SER A 1 302 ? -15.691 8.186 9.233 1.00 97.12 302 SER A CA 1
ATOM 2390 C C . SER A 1 302 ? -16.379 9.363 8.554 1.00 97.12 302 SER A C 1
ATOM 2392 O O . SER A 1 302 ? -17.008 10.195 9.212 1.00 97.12 302 SER A O 1
ATOM 2394 N N . SER A 1 303 ? -16.299 9.409 7.228 1.00 97.62 303 SER A N 1
ATOM 2395 C CA . SER A 1 303 ? -16.961 10.420 6.410 1.00 97.62 303 SER A CA 1
ATOM 2396 C C . SER A 1 303 ? -17.449 9.837 5.090 1.00 97.62 303 SER A C 1
ATOM 2398 O O . SER A 1 303 ? -16.733 9.106 4.413 1.00 97.62 303 SER A O 1
ATOM 2400 N N . ALA A 1 304 ? -18.680 10.179 4.710 1.00 95.50 304 ALA A N 1
ATOM 2401 C CA . ALA A 1 304 ? -19.273 9.764 3.438 1.00 95.50 304 ALA A CA 1
ATOM 2402 C C . ALA A 1 304 ? -18.959 10.726 2.277 1.00 95.50 304 ALA A C 1
ATOM 2404 O O . ALA A 1 304 ? -19.223 10.397 1.122 1.00 95.50 304 ALA A O 1
ATOM 2405 N N . ASP A 1 305 ? -18.477 11.933 2.577 1.00 91.81 305 ASP A N 1
ATOM 2406 C CA . ASP A 1 305 ? -18.219 12.987 1.591 1.00 91.81 305 ASP A CA 1
ATOM 2407 C C . ASP A 1 305 ? -16.818 13.610 1.705 1.00 91.81 305 ASP A C 1
ATOM 2409 O O . ASP A 1 305 ? -16.462 14.449 0.878 1.00 91.81 305 ASP A O 1
ATOM 2413 N N . GLY A 1 306 ? -16.026 13.204 2.703 1.00 91.00 306 GLY A N 1
ATOM 2414 C CA . GLY A 1 306 ? -14.706 13.762 2.991 1.00 91.00 306 GLY A CA 1
ATOM 2415 C C . GLY A 1 306 ? -14.744 15.199 3.519 1.00 91.00 306 GLY A C 1
ATOM 2416 O O . GLY A 1 306 ? -13.706 15.849 3.567 1.00 91.00 306 GLY A O 1
ATOM 2417 N N . ILE A 1 307 ? -15.924 15.720 3.866 1.00 89.12 307 ILE A N 1
ATOM 2418 C CA . ILE A 1 307 ? -16.123 17.094 4.347 1.00 89.12 307 ILE A CA 1
ATOM 2419 C C . ILE A 1 307 ? -16.682 17.066 5.766 1.00 89.12 307 ILE A C 1
ATOM 2421 O O . ILE A 1 307 ? -16.219 17.801 6.634 1.00 89.12 307 ILE A O 1
ATOM 2425 N N . VAL A 1 308 ? -17.696 16.236 6.004 1.00 92.38 308 VAL A N 1
ATOM 2426 C CA . VAL A 1 308 ? -18.326 16.079 7.312 1.00 92.38 308 VAL A CA 1
ATOM 2427 C C . VAL A 1 308 ? -17.900 14.744 7.896 1.00 92.38 308 VAL A C 1
ATOM 2429 O O . VAL A 1 308 ? -18.253 13.683 7.376 1.00 92.38 308 VAL A O 1
ATOM 2432 N N . TRP A 1 309 ? -17.156 14.812 8.992 1.00 94.44 309 TRP A N 1
ATOM 2433 C CA . TRP A 1 309 ? -16.690 13.652 9.736 1.00 94.44 309 TRP A CA 1
ATOM 2434 C C . TRP A 1 309 ? -17.613 13.360 10.917 1.00 94.44 309 TRP A C 1
ATOM 2436 O O . TRP A 1 309 ? -18.242 14.257 11.483 1.00 94.44 309 TRP A O 1
ATOM 2446 N N . SER A 1 310 ? -17.747 12.082 11.264 1.00 94.31 310 SER A N 1
ATOM 2447 C CA . SER A 1 310 ? -18.367 11.685 12.526 1.00 94.31 310 SER A CA 1
ATOM 2448 C C . SER A 1 310 ? -17.520 12.149 13.712 1.00 94.31 310 SER A C 1
ATOM 2450 O O . SER A 1 310 ? -16.324 12.378 13.572 1.00 94.31 310 SER A O 1
ATOM 2452 N N . ASN A 1 311 ? -18.118 12.225 14.899 1.00 90.06 311 ASN A N 1
ATOM 2453 C CA . ASN A 1 311 ? -17.334 12.441 16.113 1.00 90.06 311 ASN A CA 1
ATOM 2454 C C . ASN A 1 311 ? -16.330 11.298 16.302 1.00 90.06 311 ASN A C 1
ATOM 2456 O O . ASN A 1 311 ? -16.693 10.134 16.097 1.00 90.06 311 ASN A O 1
ATOM 2460 N N . ALA A 1 312 ? -15.117 11.640 16.733 1.00 90.75 312 ALA A N 1
ATOM 2461 C CA . ALA A 1 312 ? -14.106 10.667 17.106 1.00 90.75 312 ALA A CA 1
ATOM 2462 C C . ALA A 1 312 ? -14.597 9.782 18.265 1.00 90.75 312 ALA A C 1
ATOM 2464 O O . ALA A 1 312 ? -15.272 10.245 19.191 1.00 90.75 312 ALA A O 1
ATOM 2465 N N . THR A 1 313 ? -14.285 8.489 18.203 1.00 89.50 313 THR A N 1
ATOM 2466 C CA . THR A 1 313 ? -14.588 7.524 19.268 1.00 89.50 313 THR A CA 1
ATOM 2467 C C . THR A 1 313 ? -13.391 6.629 19.541 1.00 89.50 313 THR A C 1
ATOM 2469 O O . THR A 1 313 ? -12.850 6.074 18.587 1.00 89.50 313 THR A O 1
ATOM 2472 N N . VAL A 1 314 ? -13.064 6.405 20.815 1.00 90.12 314 VAL A N 1
ATOM 2473 C CA . VAL A 1 314 ? -12.075 5.401 21.239 1.00 90.12 314 VAL A CA 1
ATOM 2474 C C . VAL A 1 314 ? -12.547 3.989 20.888 1.00 90.12 314 VAL A C 1
ATOM 2476 O O . VAL A 1 314 ? -13.722 3.654 21.090 1.00 90.12 314 VAL A O 1
ATOM 2479 N N . ILE A 1 315 ? -11.633 3.159 20.382 1.00 91.12 315 ILE A N 1
ATOM 2480 C CA . ILE A 1 315 ? -11.888 1.753 20.025 1.00 91.12 315 ILE A CA 1
ATOM 2481 C C . ILE A 1 315 ? -10.980 0.750 20.753 1.00 91.12 315 ILE A C 1
ATOM 2483 O O . ILE A 1 315 ? -11.235 -0.457 20.675 1.00 91.12 315 ILE A O 1
ATOM 2487 N N . SER A 1 316 ? -9.937 1.228 21.431 1.00 86.88 316 SER A N 1
ATOM 2488 C CA . SER A 1 316 ? -8.914 0.416 22.103 1.00 86.88 316 SER A CA 1
ATOM 2489 C C . SER A 1 316 ? -9.194 0.145 23.576 1.00 86.88 316 SER A C 1
ATOM 2491 O O . SER A 1 316 ? -9.012 -1.005 23.995 1.00 86.88 316 SER A O 1
ATOM 2493 N N . ASP A 1 317 ? -9.688 1.139 24.317 1.00 77.25 317 ASP A N 1
ATOM 2494 C CA . ASP A 1 317 ? -10.196 0.966 25.676 1.00 77.25 317 ASP A CA 1
ATOM 2495 C C . ASP A 1 317 ? -11.717 1.148 25.755 1.00 77.25 317 ASP A C 1
ATOM 2497 O O . ASP A 1 317 ? -12.372 1.979 25.117 1.00 77.25 317 ASP A O 1
ATOM 2501 N N . GLY A 1 318 ? -12.281 0.315 26.613 1.00 62.84 318 GLY A N 1
ATOM 2502 C CA . GLY A 1 318 ? -13.652 0.358 27.034 1.00 62.84 318 GLY A CA 1
ATOM 2503 C C . GLY A 1 318 ? -14.610 -0.446 26.162 1.00 62.84 318 GLY A C 1
ATOM 2504 O O . GLY A 1 318 ? -14.458 -0.643 24.961 1.00 62.84 318 GLY A O 1
ATOM 2505 N N . TYR A 1 319 ? -15.666 -0.946 26.805 1.00 58.25 319 TYR A N 1
ATOM 2506 C CA . TYR A 1 319 ? -16.774 -1.618 26.125 1.00 58.25 319 TYR A CA 1
ATOM 2507 C C . TYR A 1 319 ? -18.084 -1.308 26.846 1.00 58.25 319 TYR A C 1
ATOM 2509 O O . TYR A 1 319 ? -18.193 -1.477 28.061 1.00 58.25 319 TYR A O 1
ATOM 2517 N N . ASN A 1 320 ? -19.101 -0.860 26.100 1.00 58.41 320 ASN A N 1
ATOM 2518 C CA . ASN A 1 320 ? -20.389 -0.408 26.648 1.00 58.41 320 ASN A CA 1
ATOM 2519 C C . ASN A 1 320 ? -20.266 0.706 27.713 1.00 58.41 320 ASN A C 1
ATOM 2521 O O . ASN A 1 320 ? -21.004 0.712 28.701 1.00 58.41 320 ASN A O 1
ATOM 2525 N N . GLY A 1 321 ? -19.362 1.669 27.502 1.00 57.00 321 GLY A N 1
ATOM 2526 C CA . GLY A 1 321 ? -19.249 2.870 28.340 1.00 57.00 321 GLY A CA 1
ATOM 2527 C C . GLY A 1 321 ? -18.593 2.631 29.697 1.00 57.00 321 GLY A C 1
ATOM 2528 O O . GLY A 1 321 ? -18.905 3.317 30.667 1.00 57.00 321 GLY A O 1
ATOM 2529 N N . THR A 1 322 ? -17.734 1.623 29.791 1.00 55.03 322 THR A N 1
ATOM 2530 C CA . THR A 1 322 ? -16.855 1.434 30.942 1.00 55.03 322 THR A CA 1
ATOM 2531 C C . THR A 1 322 ? -15.457 1.123 30.423 1.00 55.03 322 THR A C 1
ATOM 2533 O O . THR A 1 322 ? -15.356 0.363 29.464 1.00 55.03 322 THR A O 1
ATOM 2536 N N . TYR A 1 323 ? -14.456 1.736 31.047 1.00 65.00 323 TYR A N 1
ATOM 2537 C CA . TYR A 1 323 ? -13.047 1.854 30.653 1.00 65.00 323 TYR A CA 1
ATOM 2538 C C . TYR A 1 323 ? -12.209 1.181 31.743 1.00 65.00 323 TYR A C 1
ATOM 2540 O O . TYR A 1 323 ? -12.568 1.307 32.926 1.00 65.00 323 TYR A O 1
ATOM 2548 N N . TRP A 1 324 ? -11.224 0.353 31.390 1.00 58.91 324 TRP A N 1
ATOM 2549 C CA . TRP A 1 324 ? -10.725 -0.659 32.337 1.00 58.91 324 TRP A CA 1
ATOM 2550 C C . TRP A 1 324 ? -9.223 -0.867 32.375 1.00 58.91 324 TRP A C 1
ATOM 2552 O O . TRP A 1 324 ? -8.765 -1.462 33.359 1.00 58.91 324 TRP A O 1
ATOM 2562 N N . ASP A 1 325 ? -8.471 -0.478 31.351 1.00 60.12 325 ASP A N 1
ATOM 2563 C CA . ASP A 1 325 ? -7.059 -0.812 31.290 1.00 60.12 325 ASP A CA 1
ATOM 2564 C C . ASP A 1 325 ? -6.189 0.421 31.061 1.00 60.12 325 ASP A C 1
ATOM 2566 O O . ASP A 1 325 ? -6.276 1.072 30.042 1.00 60.12 325 ASP A O 1
ATOM 2570 N N . GLY A 1 326 ? -5.315 0.727 32.028 1.00 63.62 326 GLY A N 1
ATOM 2571 C CA . GLY A 1 326 ? -4.278 1.751 31.862 1.00 63.62 326 GLY A CA 1
ATOM 2572 C C . GLY A 1 326 ? -3.154 1.262 30.948 1.00 63.62 326 GLY A C 1
ATOM 2573 O O . GLY A 1 326 ? -1.986 1.182 31.346 1.00 63.62 326 GLY A O 1
ATOM 2574 N N . ASN A 1 327 ? -3.540 0.783 29.769 1.00 77.31 327 ASN A N 1
ATOM 2575 C CA . ASN A 1 327 ? -2.701 0.134 28.783 1.00 77.31 327 ASN A CA 1
ATOM 2576 C C . ASN A 1 327 ? -2.499 1.076 27.609 1.00 77.31 327 ASN A C 1
ATOM 2578 O O . ASN A 1 327 ? -3.435 1.712 27.152 1.00 77.31 327 ASN A O 1
ATOM 2582 N N . TRP A 1 328 ? -1.284 1.114 27.079 1.00 83.62 328 TRP A N 1
ATOM 2583 C CA . TRP A 1 328 ? -0.994 1.969 25.934 1.00 83.62 328 TRP A CA 1
ATOM 2584 C C . TRP A 1 328 ? -1.284 1.204 24.651 1.00 83.62 328 TRP A C 1
ATOM 2586 O O . TRP A 1 328 ? -0.804 0.074 24.495 1.00 83.62 328 TRP A O 1
ATOM 2596 N N . SER A 1 329 ? -2.046 1.815 23.748 1.00 88.81 329 SER A N 1
ATOM 2597 C CA . SER A 1 329 ? -2.426 1.250 22.458 1.00 88.81 329 SER A CA 1
ATOM 2598 C C . SER A 1 329 ? -1.798 2.051 21.321 1.00 88.81 329 SER A C 1
ATOM 2600 O O . SER A 1 329 ? -2.073 3.231 21.188 1.00 88.81 329 SER A O 1
ATOM 2602 N N . TYR A 1 330 ? -0.958 1.424 20.497 1.00 88.88 330 TYR A N 1
ATOM 2603 C CA . TYR A 1 330 ? -0.230 2.120 19.425 1.00 88.88 330 TYR A CA 1
ATOM 2604 C C . TYR A 1 330 ? 0.029 1.228 18.203 1.00 88.88 330 TYR A C 1
ATOM 2606 O O . TYR A 1 330 ? -0.262 0.033 18.216 1.00 88.88 330 TYR A O 1
ATOM 2614 N N . ARG A 1 331 ? 0.591 1.801 17.136 1.00 87.94 331 ARG A N 1
ATOM 2615 C CA . ARG A 1 331 ? 0.811 1.226 15.798 1.00 87.94 331 ARG A CA 1
ATOM 2616 C C . ARG A 1 331 ? -0.429 0.541 15.247 1.00 87.94 331 ARG A C 1
ATOM 2618 O O . ARG A 1 331 ? -0.431 -0.663 14.983 1.00 87.94 331 ARG A O 1
ATOM 2625 N N . SER A 1 332 ? -1.504 1.312 15.125 1.00 94.06 332 SER A N 1
ATOM 2626 C CA . SER A 1 332 ? -2.777 0.770 14.658 1.00 94.06 332 SER A CA 1
ATOM 2627 C C . SER A 1 332 ? -2.858 0.642 13.133 1.00 94.06 332 SER A C 1
ATOM 2629 O O . SER A 1 332 ? -2.315 1.456 12.387 1.00 94.06 332 SER A O 1
ATOM 2631 N N . LYS A 1 333 ? -3.558 -0.391 12.655 1.00 97.00 333 LYS A N 1
ATOM 2632 C CA . LYS A 1 333 ? -3.901 -0.576 11.234 1.00 97.00 333 LYS A CA 1
ATOM 2633 C C . LYS A 1 333 ? -5.353 -1.000 11.088 1.00 97.00 333 LYS A C 1
ATOM 2635 O O . LYS A 1 333 ? -5.868 -1.767 11.909 1.00 97.00 333 LYS A O 1
ATOM 2640 N N . ILE A 1 334 ? -6.010 -0.515 10.034 1.00 98.12 334 ILE A N 1
ATOM 2641 C CA . ILE A 1 334 ? -7.393 -0.864 9.700 1.00 98.12 334 ILE A CA 1
ATOM 2642 C C . ILE A 1 334 ? -7.481 -1.565 8.343 1.00 98.12 334 ILE A C 1
ATOM 2644 O O . ILE A 1 334 ? -6.881 -1.147 7.361 1.00 98.12 334 ILE A O 1
ATOM 2648 N N . ALA A 1 335 ? -8.291 -2.618 8.281 1.00 97.88 335 ALA A N 1
ATOM 2649 C CA . ALA A 1 335 ? -8.683 -3.283 7.048 1.00 97.88 335 ALA A CA 1
ATOM 2650 C C . ALA A 1 335 ? -10.204 -3.321 6.917 1.00 97.88 335 ALA A C 1
ATOM 2652 O O . ALA A 1 335 ? -10.949 -3.350 7.901 1.00 97.88 335 ALA A O 1
ATOM 2653 N N . ILE A 1 336 ? -10.664 -3.389 5.672 1.00 97.38 336 ILE A N 1
ATOM 2654 C CA . ILE A 1 336 ? -12.075 -3.531 5.336 1.00 97.38 336 ILE A CA 1
ATOM 2655 C C . ILE A 1 336 ? -12.296 -4.739 4.433 1.00 97.38 336 ILE A C 1
ATOM 2657 O O . ILE A 1 336 ? -11.519 -5.007 3.516 1.00 97.38 336 ILE A O 1
ATOM 2661 N N . SER A 1 337 ? -13.374 -5.480 4.679 1.00 96.31 337 SER A N 1
ATOM 2662 C CA . SER A 1 337 ? -13.786 -6.566 3.796 1.00 96.31 337 SER A CA 1
ATOM 2663 C C . SER A 1 337 ? -14.737 -6.104 2.700 1.00 96.31 337 SER A C 1
ATOM 2665 O O . SER A 1 337 ? -15.380 -5.057 2.775 1.00 96.31 337 SER A O 1
ATOM 2667 N N . LYS A 1 338 ? -14.934 -6.962 1.697 1.00 93.44 338 LYS A N 1
ATOM 2668 C CA . LYS A 1 338 ? -15.906 -6.734 0.615 1.00 93.44 338 LYS A CA 1
ATOM 2669 C C . LYS A 1 338 ? -17.363 -6.605 1.091 1.00 93.44 338 LYS A C 1
ATOM 2671 O O . LYS A 1 338 ? -18.230 -6.267 0.288 1.00 93.44 338 LYS A O 1
ATOM 2676 N N . PHE A 1 339 ? -17.656 -6.957 2.345 1.00 95.38 339 PHE A N 1
ATOM 2677 C CA . PHE A 1 339 ? -18.972 -6.792 2.964 1.00 95.38 339 PHE A CA 1
ATOM 2678 C C . PHE A 1 339 ? -19.057 -5.549 3.864 1.00 95.38 339 PHE A C 1
ATOM 2680 O O . PHE A 1 339 ? -20.041 -5.405 4.585 1.00 95.38 339 PHE A O 1
ATOM 2687 N N . ASN A 1 340 ? -18.063 -4.656 3.799 1.00 96.19 340 ASN A N 1
ATOM 2688 C CA . ASN A 1 340 ? -17.911 -3.466 4.641 1.00 96.19 340 ASN A CA 1
ATOM 2689 C C . ASN A 1 340 ? -17.764 -3.787 6.138 1.00 96.19 340 ASN A C 1
ATOM 2691 O O . ASN A 1 340 ? -18.142 -2.980 6.986 1.00 96.19 340 ASN A O 1
ATOM 2695 N N . ASN A 1 341 ? -17.229 -4.965 6.470 1.00 96.62 341 ASN A N 1
ATOM 2696 C CA . ASN A 1 341 ? -16.804 -5.253 7.836 1.00 96.62 341 ASN A CA 1
ATOM 2697 C C . ASN A 1 341 ? -15.442 -4.598 8.062 1.00 96.62 341 ASN A C 1
ATOM 2699 O O . ASN A 1 341 ? -14.524 -4.827 7.272 1.00 96.62 341 ASN A O 1
AT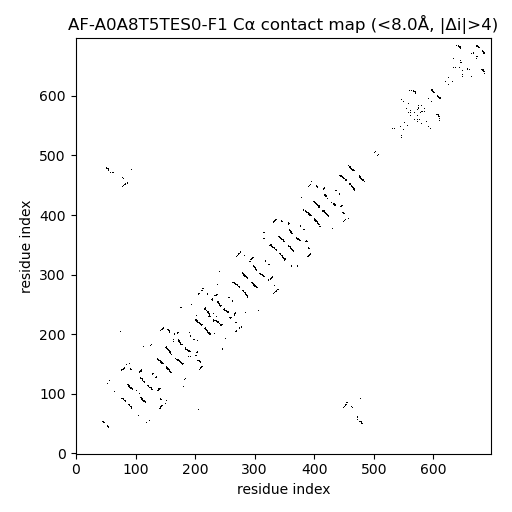OM 2703 N N . LEU A 1 342 ? -15.321 -3.804 9.123 1.00 97.75 342 LEU A N 1
ATOM 2704 C CA . LEU A 1 342 ? -14.070 -3.155 9.508 1.00 97.75 342 LEU A CA 1
ATOM 2705 C C . LEU A 1 342 ? -13.348 -3.982 10.564 1.00 97.75 342 LEU A C 1
ATOM 2707 O O . LEU A 1 342 ? -13.980 -4.561 11.454 1.00 97.75 342 LEU A O 1
ATOM 2711 N N . TYR A 1 343 ? -12.027 -3.974 10.487 1.00 97.25 343 TYR A N 1
ATOM 2712 C CA . TYR A 1 343 ? -11.136 -4.705 11.369 1.00 97.25 343 TYR A CA 1
ATOM 2713 C C . TYR A 1 343 ? -9.960 -3.816 11.731 1.00 97.25 343 TYR A C 1
ATOM 2715 O O . TYR A 1 343 ? -9.268 -3.349 10.836 1.00 97.25 343 TYR A O 1
ATOM 2723 N N . ALA A 1 344 ? -9.741 -3.594 13.021 1.00 97.12 344 ALA A N 1
ATOM 2724 C CA . ALA A 1 344 ? -8.618 -2.821 13.528 1.00 97.12 344 ALA A CA 1
ATOM 2725 C C . ALA A 1 344 ? -7.718 -3.715 14.378 1.00 97.12 344 ALA A C 1
ATOM 2727 O O . ALA A 1 344 ? -8.207 -4.587 15.104 1.00 97.12 344 ALA A O 1
ATOM 2728 N N . ILE A 1 345 ? -6.417 -3.483 14.280 1.00 95.62 345 ILE A N 1
ATOM 2729 C CA . ILE A 1 345 ? -5.367 -4.130 15.070 1.00 95.62 345 ILE A CA 1
ATOM 2730 C C . ILE A 1 345 ? -4.424 -3.072 15.631 1.00 95.62 345 ILE A C 1
ATOM 2732 O O . ILE A 1 345 ? -4.302 -2.003 15.040 1.00 95.62 345 ILE A O 1
ATOM 2736 N N . TRP A 1 346 ? -3.785 -3.361 16.762 1.00 93.00 346 TRP A N 1
ATOM 2737 C CA . TRP A 1 346 ? -2.808 -2.472 17.396 1.00 93.00 346 TRP A CA 1
ATOM 2738 C C . TRP A 1 346 ? -1.921 -3.235 18.385 1.00 93.00 346 TRP A C 1
ATOM 2740 O O . TRP A 1 346 ? -2.285 -4.314 18.867 1.00 93.00 346 TRP A O 1
ATOM 2750 N N . CYS A 1 347 ? -0.769 -2.655 18.706 1.00 88.38 347 CYS A N 1
ATOM 2751 C CA . CYS A 1 347 ? 0.066 -3.044 19.835 1.00 88.38 347 CYS A CA 1
ATOM 2752 C C . CYS A 1 347 ? -0.567 -2.584 21.146 1.00 88.38 347 CYS A C 1
ATOM 2754 O O . CYS A 1 347 ? -1.027 -1.453 21.243 1.00 88.38 347 CYS A O 1
ATOM 2756 N N . ASN A 1 348 ? -0.537 -3.428 22.172 1.00 85.56 348 ASN A N 1
ATOM 2757 C CA . ASN A 1 348 ? -1.060 -3.135 23.499 1.00 85.56 348 ASN A CA 1
ATOM 2758 C C . ASN A 1 348 ? -0.001 -3.412 24.570 1.00 85.56 348 ASN A C 1
ATOM 2760 O O . ASN A 1 348 ? 0.493 -4.537 24.669 1.00 85.56 348 ASN A O 1
ATOM 2764 N N . VAL A 1 349 ? 0.275 -2.421 25.419 1.00 79.75 349 VAL A N 1
ATOM 2765 C CA . VAL A 1 349 ? 1.267 -2.511 26.502 1.00 79.75 349 VAL A CA 1
ATOM 2766 C C . VAL A 1 349 ? 0.594 -2.427 27.867 1.00 79.75 349 VAL A C 1
ATOM 2768 O O . VAL A 1 349 ? 0.136 -1.349 28.255 1.00 79.75 349 VAL A O 1
ATOM 2771 N N . PRO A 1 350 ? 0.553 -3.533 28.635 1.00 72.19 350 PRO A N 1
ATOM 2772 C CA . PRO A 1 350 ? -0.033 -3.518 29.965 1.00 72.19 350 PRO A CA 1
ATOM 2773 C C . PRO A 1 350 ? 0.781 -2.717 30.995 1.00 72.19 350 PRO A C 1
ATOM 2775 O O . PRO A 1 350 ? 1.895 -3.108 31.338 1.00 72.19 350 PRO A O 1
ATOM 2778 N N . GLY A 1 351 ? 0.203 -1.653 31.566 1.00 59.19 351 GLY A N 1
ATOM 2779 C CA . GLY A 1 351 ? 0.759 -0.952 32.737 1.00 59.19 351 GLY A CA 1
ATOM 2780 C C . GLY A 1 351 ? 2.004 -0.079 32.499 1.00 59.19 351 GLY A C 1
ATOM 2781 O O . GLY A 1 351 ? 2.760 0.152 33.448 1.00 59.19 351 GLY A O 1
ATOM 2782 N N . GLY A 1 352 ? 2.207 0.415 31.272 1.00 55.75 352 GLY A N 1
ATOM 2783 C CA . GLY A 1 352 ? 3.305 1.314 30.884 1.00 55.75 352 GLY A CA 1
ATOM 2784 C C . GLY A 1 352 ? 4.580 0.607 30.392 1.00 55.75 352 GLY A C 1
ATOM 2785 O O . GLY A 1 352 ? 4.699 -0.615 30.460 1.00 55.75 352 GLY A O 1
ATOM 2786 N N . TYR A 1 353 ? 5.538 1.384 29.861 1.00 48.88 353 TYR A N 1
ATOM 2787 C CA . TYR A 1 353 ? 6.741 0.871 29.183 1.00 48.88 353 TYR A CA 1
ATOM 2788 C C . TYR A 1 353 ? 7.479 -0.228 29.965 1.00 48.88 353 TYR A C 1
ATOM 2790 O O . TYR A 1 353 ? 8.025 0.002 31.047 1.00 48.88 353 TYR A O 1
ATOM 2798 N N . GLY A 1 354 ? 7.591 -1.399 29.333 1.00 53.47 354 GLY A N 1
ATOM 2799 C CA . GLY A 1 354 ? 8.496 -2.467 29.740 1.00 53.47 354 GLY A CA 1
ATOM 2800 C C . GLY A 1 354 ? 7.825 -3.597 30.513 1.00 53.47 354 GLY A C 1
ATOM 2801 O O . GLY A 1 354 ? 7.963 -3.690 31.735 1.00 53.47 354 GLY A O 1
ATOM 2802 N N . GLN A 1 355 ? 7.236 -4.540 29.773 1.00 55.84 355 GLN A N 1
ATOM 2803 C CA . GLN A 1 355 ? 7.849 -5.871 29.676 1.00 55.84 355 GLN A CA 1
ATOM 2804 C C . GLN A 1 355 ? 7.243 -6.757 28.579 1.00 55.84 355 GLN A C 1
ATOM 2806 O O . GLN A 1 355 ? 8.002 -7.562 28.063 1.00 55.84 355 GLN A O 1
ATOM 2811 N N . TYR A 1 356 ? 5.988 -6.556 28.145 1.00 67.12 356 TYR A N 1
ATOM 2812 C CA . TYR A 1 356 ? 5.338 -7.354 27.085 1.00 67.12 356 TYR A CA 1
ATOM 2813 C C . TYR A 1 356 ? 4.467 -6.477 26.180 1.00 67.12 356 TYR A C 1
ATOM 2815 O O . TYR A 1 356 ? 3.832 -5.542 26.674 1.00 67.12 356 TYR A O 1
ATOM 2823 N N . VAL A 1 357 ? 4.447 -6.771 24.877 1.00 74.12 357 VAL A N 1
ATOM 2824 C CA . VAL A 1 357 ? 3.584 -6.091 23.898 1.00 74.12 357 VAL A CA 1
ATOM 2825 C C . VAL A 1 357 ? 2.759 -7.144 23.169 1.00 74.12 357 VAL A C 1
ATOM 2827 O O . VAL A 1 357 ? 3.320 -8.011 22.495 1.00 74.12 357 VAL A O 1
ATOM 2830 N N . ASP A 1 358 ? 1.439 -7.052 23.312 1.00 80.19 358 ASP A N 1
ATOM 2831 C CA . ASP A 1 358 ? 0.479 -7.952 22.675 1.00 80.19 358 ASP A CA 1
ATOM 2832 C C . ASP A 1 358 ? -0.152 -7.292 21.452 1.00 80.19 358 ASP A C 1
ATOM 2834 O O . ASP A 1 358 ? -0.373 -6.083 21.436 1.00 80.19 358 ASP A O 1
ATOM 2838 N N . ILE A 1 359 ? -0.544 -8.090 20.459 1.00 86.44 359 ILE A N 1
ATOM 2839 C CA . ILE A 1 359 ? -1.391 -7.600 19.368 1.00 86.44 359 ILE A CA 1
ATOM 2840 C C . ILE A 1 359 ? -2.858 -7.783 19.758 1.00 86.44 359 ILE A C 1
ATOM 2842 O O . ILE A 1 359 ? -3.332 -8.912 19.938 1.00 86.44 359 ILE A O 1
ATOM 2846 N N . LYS A 1 360 ? -3.585 -6.671 19.884 1.00 88.88 360 LYS A N 1
ATOM 2847 C CA . LYS A 1 360 ? -5.040 -6.642 20.065 1.00 88.88 360 LYS A CA 1
ATOM 2848 C C . LYS A 1 360 ? -5.741 -6.457 18.724 1.00 88.88 360 LYS A C 1
ATOM 2850 O O . LYS A 1 360 ? -5.174 -5.977 17.748 1.00 88.88 360 LYS A O 1
ATOM 2855 N N . TYR A 1 361 ? -7.000 -6.866 18.699 1.00 91.50 361 TYR A N 1
ATOM 2856 C CA . TYR A 1 361 ? -7.870 -6.796 17.539 1.00 91.50 361 TYR A CA 1
ATOM 2857 C C . TYR A 1 361 ? -9.299 -6.453 17.946 1.00 91.50 361 TYR A C 1
ATOM 2859 O O . TYR A 1 361 ? -9.810 -6.984 18.936 1.00 91.50 361 TYR A O 1
ATOM 2867 N N . SER A 1 362 ? -9.971 -5.639 17.135 1.00 93.88 362 SER A N 1
ATOM 2868 C CA . SER A 1 362 ? -11.408 -5.390 17.213 1.00 93.88 362 SER A CA 1
ATOM 2869 C C . SER A 1 362 ? -12.042 -5.336 15.823 1.00 93.88 362 SER A C 1
ATOM 2871 O O . SER A 1 362 ? -11.378 -5.155 14.806 1.00 93.88 362 SER A O 1
ATOM 2873 N N . SER A 1 363 ? -13.357 -5.521 15.772 1.00 94.44 363 SER A N 1
ATOM 2874 C CA . SER A 1 363 ? -14.143 -5.534 14.543 1.00 94.44 363 SER A CA 1
ATOM 2875 C C . SER A 1 363 ? -15.404 -4.702 14.674 1.00 94.44 363 SER A C 1
ATOM 2877 O O . SER A 1 363 ? -16.041 -4.695 15.726 1.00 94.44 363 SER A O 1
ATOM 2879 N N . ASN A 1 364 ? -15.814 -4.060 13.588 1.00 95.19 364 ASN A N 1
ATOM 2880 C CA . ASN A 1 364 ? -17.103 -3.397 13.482 1.00 95.19 364 ASN A CA 1
ATOM 2881 C C . ASN A 1 364 ? -17.891 -4.010 12.320 1.00 95.19 364 ASN A C 1
ATOM 2883 O O . ASN A 1 364 ? -17.594 -3.793 11.147 1.00 95.19 364 ASN A O 1
ATOM 2887 N N . LEU A 1 365 ? -18.908 -4.797 12.680 1.00 93.19 365 LEU A N 1
ATOM 2888 C CA . LEU A 1 365 ? -19.779 -5.532 11.752 1.00 93.19 365 LEU A CA 1
ATOM 2889 C C . LEU A 1 365 ? -21.127 -4.812 11.532 1.00 93.19 365 LEU A C 1
ATOM 2891 O O . LEU A 1 365 ? -22.147 -5.445 11.257 1.00 93.19 365 LEU A O 1
ATOM 2895 N N . GLY A 1 366 ? -21.157 -3.489 11.738 1.00 88.06 366 GLY A N 1
ATOM 2896 C CA . GLY A 1 366 ? -22.330 -2.628 11.545 1.00 88.06 366 GLY A CA 1
ATOM 2897 C C . GLY A 1 366 ? -23.106 -2.259 12.816 1.00 88.06 366 GLY A C 1
ATOM 2898 O O . GLY A 1 366 ? -24.075 -1.506 12.735 1.00 88.06 366 GLY A O 1
ATOM 2899 N N . SER A 1 367 ? -22.704 -2.754 13.992 1.00 86.19 367 SER A N 1
ATOM 2900 C CA . SER A 1 367 ? -23.311 -2.408 15.293 1.00 86.19 367 SER A CA 1
ATOM 2901 C C . SER A 1 367 ? -22.355 -1.675 16.240 1.00 86.19 367 SER A C 1
ATOM 2903 O O . SER A 1 367 ? -22.598 -1.653 17.446 1.00 86.19 367 SER A O 1
ATOM 2905 N N . GLY A 1 368 ? -21.275 -1.104 15.704 1.00 88.44 368 GLY A N 1
ATOM 2906 C CA . GLY A 1 368 ? -20.166 -0.555 16.481 1.00 88.44 368 GLY A CA 1
ATOM 2907 C C . GLY A 1 368 ? -19.050 -1.575 16.699 1.00 88.44 368 GLY A C 1
ATOM 2908 O O . GLY A 1 368 ? -19.166 -2.741 16.310 1.00 88.44 368 GLY A O 1
ATOM 2909 N N . TRP A 1 369 ? -17.963 -1.105 17.306 1.00 92.44 369 TRP A N 1
ATOM 2910 C CA . TRP A 1 369 ? -16.769 -1.897 17.578 1.00 92.44 369 TRP A CA 1
ATOM 2911 C C . TRP A 1 369 ? -17.020 -2.969 18.648 1.00 92.44 369 TRP A C 1
ATOM 2913 O O . TRP A 1 369 ? -17.720 -2.755 19.642 1.00 92.44 369 TRP A O 1
ATOM 2923 N N . SER A 1 370 ? -16.477 -4.161 18.417 1.00 91.38 370 SER A N 1
ATOM 2924 C CA . SER A 1 370 ? -16.486 -5.268 19.368 1.00 91.38 370 SER A CA 1
ATOM 2925 C C . SER A 1 370 ? -15.543 -5.001 20.541 1.00 91.38 370 SER A C 1
ATOM 2927 O O . SER A 1 370 ? -14.676 -4.137 20.471 1.00 91.38 370 SER A O 1
ATOM 2929 N N . ASN A 1 371 ? -15.662 -5.791 21.607 1.00 85.12 371 ASN A N 1
ATOM 2930 C CA . ASN A 1 371 ? -14.638 -5.791 22.647 1.00 85.12 371 ASN A CA 1
ATOM 2931 C C . ASN A 1 371 ? -13.299 -6.269 22.064 1.00 85.12 371 ASN A C 1
ATOM 2933 O O . ASN A 1 371 ? -13.283 -7.280 21.354 1.00 85.12 371 ASN A O 1
ATOM 2937 N N . ALA A 1 372 ? -12.207 -5.575 22.379 1.00 86.12 372 ALA A N 1
ATOM 2938 C CA . ALA A 1 372 ? -10.887 -5.933 21.882 1.00 86.12 372 ALA A CA 1
ATOM 2939 C C . ALA A 1 372 ? -10.441 -7.308 22.411 1.00 86.12 372 ALA A C 1
ATOM 2941 O O . ALA A 1 372 ? -10.645 -7.648 23.581 1.00 86.12 372 ALA A O 1
ATOM 2942 N N . THR A 1 373 ? -9.831 -8.113 21.545 1.00 84.75 373 THR A N 1
ATOM 2943 C CA . THR A 1 373 ? -9.301 -9.440 21.881 1.00 84.75 373 THR A CA 1
ATOM 2944 C C . THR A 1 373 ? -7.833 -9.537 21.515 1.00 84.75 373 THR A C 1
ATOM 2946 O O . THR A 1 373 ? -7.439 -9.079 20.447 1.00 84.75 373 THR A O 1
ATOM 2949 N N . ILE A 1 374 ? -7.050 -10.191 22.363 1.00 82.88 374 ILE A N 1
ATOM 2950 C CA . ILE A 1 374 ? -5.637 -10.464 22.110 1.00 82.88 374 ILE A CA 1
ATOM 2951 C C . ILE A 1 374 ? -5.508 -11.597 21.075 1.00 82.88 374 ILE A C 1
ATOM 2953 O O . ILE A 1 374 ? -6.156 -12.638 21.205 1.00 82.88 374 ILE A O 1
ATOM 2957 N N . ILE A 1 375 ? -4.680 -11.391 20.049 1.00 78.69 375 ILE A N 1
ATOM 2958 C CA . ILE A 1 375 ? -4.287 -12.407 19.057 1.00 78.69 375 ILE A CA 1
ATOM 2959 C C . ILE A 1 375 ? -3.110 -13.247 19.593 1.00 78.69 375 ILE A C 1
ATOM 2961 O O . ILE A 1 375 ? -3.018 -14.443 19.304 1.00 78.69 375 ILE A O 1
ATOM 2965 N N . ALA A 1 376 ? -2.236 -12.641 20.403 1.00 65.88 376 ALA A N 1
ATOM 2966 C CA . ALA A 1 376 ? -1.007 -13.239 20.923 1.00 65.88 376 ALA A CA 1
ATOM 2967 C C . ALA A 1 376 ? -1.099 -13.622 22.419 1.00 65.88 376 ALA A C 1
ATOM 2969 O O . ALA A 1 376 ? -0.990 -12.771 23.280 1.00 65.88 376 ALA A O 1
ATOM 2970 N N . ASP A 1 377 ? -1.315 -14.909 22.715 1.00 53.12 377 ASP A N 1
ATOM 2971 C CA . ASP A 1 377 ? -0.745 -15.659 23.861 1.00 53.12 377 ASP A CA 1
ATOM 2972 C C . ASP A 1 377 ? -1.219 -17.120 23.743 1.00 53.12 377 ASP A C 1
ATOM 2974 O O . ASP A 1 377 ? -2.276 -17.504 24.248 1.00 53.12 377 ASP A O 1
ATOM 2978 N N . THR A 1 378 ? -0.501 -17.955 22.981 1.00 42.66 378 THR A N 1
ATOM 2979 C CA . THR A 1 378 ? -0.792 -19.409 22.955 1.00 42.66 378 THR A CA 1
ATOM 2980 C C . THR A 1 378 ? 0.423 -20.325 22.949 1.00 42.66 378 THR A C 1
ATOM 2982 O O . THR A 1 378 ? 0.261 -21.547 23.017 1.00 42.66 378 THR A O 1
ATOM 2985 N N . VAL A 1 379 ? 1.641 -19.794 22.960 1.00 44.94 379 VAL A N 1
ATOM 2986 C CA . VAL A 1 379 ? 2.823 -20.616 23.203 1.00 44.94 379 VAL A CA 1
ATOM 2987 C C . VAL A 1 379 ? 3.439 -20.107 24.492 1.00 44.94 379 VAL A C 1
ATOM 2989 O O . VAL A 1 379 ? 3.969 -19.008 24.528 1.00 44.94 379 VAL A O 1
ATOM 2992 N N . ALA A 1 380 ? 3.418 -20.930 25.543 1.00 42.94 380 ALA A N 1
ATOM 2993 C CA . ALA A 1 380 ? 4.014 -20.640 26.855 1.00 42.94 380 ALA A CA 1
ATOM 2994 C C . ALA A 1 380 ? 5.530 -20.319 26.824 1.00 42.94 380 ALA A C 1
ATOM 2996 O O . ALA A 1 380 ? 6.144 -20.200 27.879 1.00 42.94 380 ALA A O 1
ATOM 2997 N N . MET A 1 381 ? 6.124 -20.252 25.629 1.00 44.09 381 MET A N 1
ATOM 2998 C CA . MET A 1 381 ? 7.496 -19.845 25.359 1.00 44.09 381 MET A CA 1
ATOM 2999 C C . MET A 1 381 ? 7.621 -18.383 24.904 1.00 44.09 381 MET A C 1
ATOM 3001 O O . MET A 1 381 ? 8.741 -17.933 24.900 1.00 44.09 381 MET A O 1
ATOM 3005 N N . TRP A 1 382 ? 6.532 -17.684 24.545 1.00 50.88 382 TRP A N 1
ATOM 3006 C CA . TRP A 1 382 ? 6.534 -16.320 23.962 1.00 50.88 382 TRP A CA 1
ATOM 3007 C C . TRP A 1 382 ? 5.882 -15.292 24.895 1.00 50.88 382 TRP A C 1
ATOM 3009 O O . TRP A 1 382 ? 5.541 -14.179 24.503 1.00 50.88 382 TRP A O 1
ATOM 3019 N N . ASN A 1 383 ? 5.644 -15.690 26.145 1.00 46.72 383 ASN A N 1
ATOM 3020 C CA . ASN A 1 383 ? 5.029 -14.834 27.152 1.00 46.72 383 ASN A CA 1
ATOM 3021 C C . ASN A 1 383 ? 5.988 -13.753 27.667 1.00 46.72 383 ASN A C 1
ATOM 3023 O O . ASN A 1 383 ? 5.598 -13.018 28.578 1.00 46.72 383 ASN A O 1
ATOM 3027 N N . SER A 1 384 ? 7.212 -13.686 27.116 1.00 50.88 384 SER A N 1
ATOM 3028 C CA . SER A 1 384 ? 8.135 -12.584 27.323 1.00 50.88 384 SER A CA 1
ATOM 3029 C C . SER A 1 384 ? 8.596 -11.794 26.091 1.00 50.88 384 SER A C 1
ATOM 3031 O O . SER A 1 384 ? 9.471 -10.935 26.209 1.00 50.88 384 SER A O 1
ATOM 3033 N N . SER A 1 385 ? 7.938 -11.991 24.946 1.00 59.94 385 SER A N 1
ATOM 3034 C CA . SER A 1 385 ? 8.279 -11.334 23.682 1.00 59.94 385 SER A CA 1
ATOM 3035 C C . SER A 1 385 ? 7.684 -9.923 23.529 1.00 59.94 385 SER A C 1
ATOM 3037 O O . SER A 1 385 ? 6.628 -9.587 24.071 1.00 59.94 385 SER A O 1
ATOM 3039 N N . ILE A 1 386 ? 8.360 -9.090 22.735 1.00 65.75 386 ILE A N 1
ATOM 3040 C CA . ILE A 1 386 ? 7.893 -7.760 22.313 1.00 65.75 386 ILE A CA 1
ATOM 3041 C C . ILE A 1 386 ? 7.341 -7.906 20.891 1.00 65.75 386 ILE A C 1
ATOM 3043 O O . ILE A 1 386 ? 8.136 -8.101 19.979 1.00 65.75 386 ILE A O 1
ATOM 3047 N N . SER A 1 387 ? 6.015 -7.840 20.709 1.00 72.25 387 SER A N 1
ATOM 3048 C CA . SER A 1 387 ? 5.366 -7.815 19.384 1.00 72.25 387 SER A CA 1
ATOM 3049 C C . SER A 1 387 ? 5.130 -6.379 18.919 1.00 72.25 387 SER A C 1
ATOM 3051 O O . SER A 1 387 ? 4.658 -5.557 19.698 1.00 72.25 387 SER A O 1
ATOM 3053 N N . ASN A 1 388 ? 5.421 -6.057 17.666 1.00 80.56 388 ASN A N 1
ATOM 3054 C CA . ASN A 1 388 ? 5.375 -4.696 17.148 1.00 80.56 388 ASN A CA 1
ATOM 3055 C C . ASN A 1 388 ? 4.979 -4.651 15.664 1.00 80.56 388 ASN A C 1
ATOM 3057 O O . ASN A 1 388 ? 4.869 -5.683 15.006 1.00 80.56 388 ASN A O 1
ATOM 3061 N N . GLY A 1 389 ? 4.689 -3.436 15.181 1.00 84.56 389 GLY A N 1
ATOM 3062 C CA . GLY A 1 389 ? 4.477 -3.142 13.758 1.00 84.56 389 GLY A CA 1
ATOM 3063 C C . GLY A 1 389 ? 3.471 -4.062 13.058 1.00 84.56 389 GLY A C 1
ATOM 3064 O O . GLY A 1 389 ? 3.830 -4.667 12.047 1.00 84.56 389 GLY A O 1
ATOM 3065 N N . PRO A 1 390 ? 2.247 -4.247 13.589 1.00 93.00 390 PRO A N 1
ATOM 3066 C CA . PRO A 1 390 ? 1.330 -5.199 13.002 1.00 93.00 390 PRO A CA 1
ATOM 3067 C C . PRO A 1 390 ? 0.689 -4.623 11.730 1.00 93.00 390 PRO A C 1
ATOM 3069 O O . PRO A 1 390 ? 0.411 -3.429 11.653 1.00 93.00 390 PRO A O 1
ATOM 3072 N N . ASP A 1 391 ? 0.385 -5.487 10.764 1.00 96.12 391 ASP A N 1
ATOM 3073 C CA . ASP A 1 391 ? -0.390 -5.140 9.571 1.00 96.12 391 ASP A CA 1
ATOM 3074 C C . ASP A 1 391 ? -1.473 -6.190 9.284 1.00 96.12 391 ASP A C 1
ATOM 3076 O O . ASP A 1 391 ? -1.366 -7.357 9.688 1.00 96.12 391 ASP A O 1
ATOM 3080 N N . ILE A 1 392 ? -2.567 -5.768 8.647 1.00 97.12 392 ILE A N 1
ATOM 3081 C CA . ILE A 1 392 ? -3.801 -6.548 8.506 1.00 97.12 392 ILE A CA 1
ATOM 3082 C C . ILE A 1 392 ? -4.357 -6.493 7.086 1.00 97.12 392 ILE A C 1
ATOM 3084 O O . ILE A 1 392 ? -4.498 -5.440 6.477 1.00 97.12 392 ILE A O 1
ATOM 3088 N N . ALA A 1 393 ? -4.808 -7.644 6.592 1.00 97.12 393 ALA A N 1
ATOM 3089 C CA . ALA A 1 393 ? -5.586 -7.715 5.364 1.00 97.12 393 ALA A CA 1
ATOM 3090 C C . ALA A 1 393 ? -6.700 -8.764 5.459 1.00 97.12 393 ALA A C 1
ATOM 3092 O O . ALA A 1 393 ? -6.615 -9.732 6.218 1.00 97.12 393 ALA A O 1
ATOM 3093 N N . VAL A 1 394 ? -7.768 -8.590 4.680 1.00 96.56 394 VAL A N 1
ATOM 3094 C CA . VAL A 1 394 ? -8.949 -9.466 4.728 1.00 96.56 394 VAL A CA 1
ATOM 3095 C C . VAL A 1 394 ? -9.204 -10.072 3.357 1.00 96.56 394 VAL A C 1
ATOM 3097 O O . VAL A 1 394 ? -9.325 -9.363 2.359 1.00 96.56 394 VAL A O 1
ATOM 3100 N N . ASP A 1 395 ? -9.290 -11.400 3.298 1.00 95.19 395 ASP A N 1
ATOM 3101 C CA . ASP A 1 395 ? -9.525 -12.109 2.046 1.00 95.19 395 ASP A CA 1
ATOM 3102 C C . ASP A 1 395 ? -11.005 -12.126 1.637 1.00 95.19 395 ASP A C 1
ATOM 3104 O O . ASP A 1 395 ? -11.923 -11.842 2.410 1.00 95.19 395 ASP A O 1
ATOM 3108 N N . SER A 1 396 ? -11.272 -12.522 0.391 1.00 93.25 396 SER A N 1
ATOM 3109 C CA . SER A 1 396 ? -12.645 -12.572 -0.123 1.00 93.25 396 SER A CA 1
ATOM 3110 C C . SER A 1 396 ? -13.535 -13.637 0.541 1.00 93.25 396 SER A C 1
ATOM 3112 O O . SER A 1 396 ? -14.720 -13.720 0.208 1.00 93.25 396 SER A O 1
ATOM 3114 N N . ASN A 1 397 ? -13.007 -14.462 1.448 1.00 92.69 397 ASN A N 1
ATOM 3115 C CA . ASN A 1 397 ? -13.762 -15.413 2.262 1.00 92.69 397 ASN A CA 1
ATOM 3116 C C . ASN A 1 397 ? -14.017 -14.900 3.692 1.00 92.69 397 ASN A C 1
ATOM 3118 O O . ASN A 1 397 ? -14.455 -15.699 4.517 1.00 92.69 397 ASN A O 1
ATOM 3122 N N . GLU A 1 398 ? -13.749 -13.622 3.990 1.00 93.62 398 GLU A N 1
ATOM 3123 C CA . GLU A 1 398 ? -13.754 -13.063 5.354 1.00 93.62 398 GLU A CA 1
ATOM 3124 C C . GLU A 1 398 ? -12.735 -13.743 6.281 1.00 93.62 398 GLU A C 1
ATOM 3126 O O . GLU A 1 398 ? -12.946 -13.846 7.489 1.00 93.62 398 GLU A O 1
ATOM 3131 N N . THR A 1 399 ? -11.633 -14.250 5.720 1.00 94.56 399 THR A N 1
ATOM 3132 C CA . THR A 1 399 ? -10.474 -14.643 6.526 1.00 94.56 399 THR A CA 1
ATOM 3133 C C . THR A 1 399 ? -9.645 -13.400 6.789 1.00 94.56 399 THR A C 1
ATOM 3135 O O . THR A 1 399 ? -9.260 -12.702 5.853 1.00 94.56 399 THR A O 1
ATOM 3138 N N . ILE A 1 400 ? -9.358 -13.143 8.055 1.00 95.44 400 ILE A N 1
ATOM 3139 C CA . ILE A 1 400 ? -8.496 -12.044 8.481 1.00 95.44 400 ILE A CA 1
ATOM 3140 C C . ILE A 1 400 ? -7.073 -12.579 8.519 1.00 95.44 400 ILE A C 1
ATOM 3142 O O . ILE A 1 400 ? -6.847 -13.688 9.002 1.00 95.44 400 ILE A O 1
ATOM 3146 N N . HIS A 1 401 ? -6.126 -11.812 8.011 1.00 95.75 401 HIS A N 1
ATOM 3147 C CA . HIS A 1 401 ? -4.713 -12.142 7.972 1.00 95.75 401 HIS A CA 1
ATOM 3148 C C . HIS A 1 401 ? -3.945 -11.037 8.679 1.00 95.75 401 HIS A C 1
ATOM 3150 O O . HIS A 1 401 ? -4.181 -9.868 8.392 1.00 95.75 401 HIS A O 1
ATOM 3156 N N . VAL A 1 402 ? -3.068 -11.409 9.606 1.00 95.12 402 VAL A N 1
ATOM 3157 C CA . VAL A 1 402 ? -2.296 -10.466 10.417 1.00 95.12 402 VAL A CA 1
ATOM 3158 C C . VAL A 1 402 ? -0.834 -10.882 10.411 1.00 95.12 402 VAL A C 1
ATOM 3160 O O . VAL A 1 402 ? -0.525 -12.072 10.543 1.00 95.12 402 VAL A O 1
ATOM 3163 N N . VAL A 1 403 ? 0.044 -9.900 10.255 1.00 93.94 403 VAL A N 1
ATOM 3164 C CA . VAL A 1 403 ? 1.501 -10.030 10.362 1.00 93.94 403 VAL A CA 1
ATOM 3165 C C . VAL A 1 403 ? 2.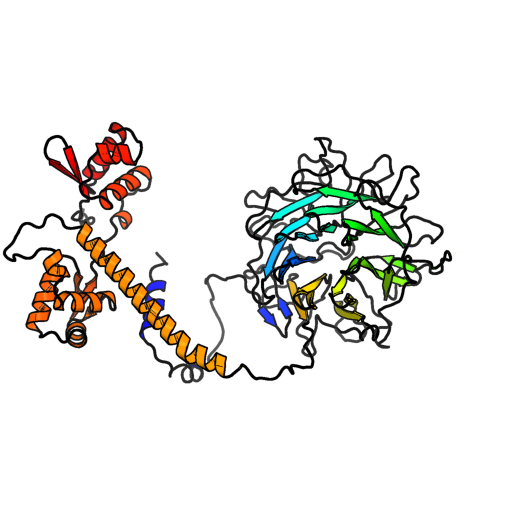026 -9.043 11.391 1.00 93.94 403 VAL A C 1
ATOM 3167 O O . VAL A 1 403 ? 1.383 -8.026 11.611 1.00 93.94 403 VAL A O 1
ATOM 3170 N N . TRP A 1 404 ? 3.132 -9.360 12.055 1.00 91.31 404 TRP A N 1
ATOM 3171 C CA . TRP A 1 404 ? 3.799 -8.470 13.011 1.00 91.31 404 TRP A CA 1
ATOM 3172 C C . TRP A 1 404 ? 5.253 -8.895 13.197 1.00 91.31 404 TRP A C 1
ATOM 3174 O O . TRP A 1 404 ? 5.588 -10.058 12.946 1.00 91.31 404 TRP A O 1
ATOM 3184 N N . ASP A 1 405 ? 6.102 -7.972 13.637 1.00 86.50 405 ASP A N 1
ATOM 3185 C CA . ASP A 1 405 ? 7.456 -8.289 14.085 1.00 86.50 405 ASP A CA 1
ATOM 3186 C C . ASP A 1 405 ? 7.462 -8.669 15.571 1.00 86.50 405 ASP A C 1
ATOM 3188 O O . ASP A 1 405 ? 6.642 -8.192 16.358 1.00 86.50 405 ASP A O 1
ATOM 3192 N N . VAL A 1 406 ? 8.337 -9.589 15.966 1.00 80.88 406 VAL A N 1
ATOM 3193 C CA . VAL A 1 406 ? 8.427 -10.077 17.343 1.00 80.88 406 VAL A CA 1
ATOM 3194 C C . VAL A 1 406 ? 9.869 -10.344 17.748 1.00 80.88 406 VAL A C 1
ATOM 3196 O O . VAL A 1 406 ? 10.650 -10.898 16.980 1.00 80.88 406 VAL A O 1
ATOM 3199 N N . LEU A 1 407 ? 10.216 -9.981 18.981 1.00 74.62 407 LEU A N 1
ATOM 3200 C CA . LEU A 1 407 ? 11.498 -10.329 19.593 1.00 74.62 407 LEU A CA 1
ATOM 3201 C C . LEU A 1 407 ? 11.441 -11.761 20.166 1.00 74.62 407 LEU A C 1
ATOM 3203 O O . LEU A 1 407 ? 10.684 -12.002 21.112 1.00 74.62 407 LEU A O 1
ATOM 3207 N N . ASP A 1 408 ? 12.221 -12.699 19.610 1.00 65.50 408 ASP A N 1
ATOM 3208 C CA . ASP A 1 408 ? 12.362 -14.071 20.138 1.00 65.50 408 ASP A CA 1
ATOM 3209 C C . ASP A 1 408 ? 13.083 -14.051 21.501 1.00 65.50 408 ASP A C 1
ATOM 3211 O O . ASP A 1 408 ? 14.180 -13.516 21.628 1.00 65.50 408 ASP A O 1
ATOM 3215 N N . ASP A 1 409 ? 12.478 -14.628 22.540 1.00 52.19 409 ASP A N 1
ATOM 3216 C CA . ASP A 1 409 ? 13.016 -14.699 23.908 1.00 52.19 409 ASP A CA 1
ATOM 3217 C C . ASP A 1 409 ? 13.453 -16.126 24.310 1.00 52.19 409 ASP A C 1
ATOM 3219 O O . ASP A 1 409 ? 13.712 -16.410 25.488 1.00 52.19 409 ASP A O 1
ATOM 3223 N N . GLY A 1 410 ? 13.563 -17.042 23.337 1.00 49.59 410 GLY A N 1
ATOM 3224 C CA . GLY A 1 410 ? 13.829 -18.462 23.569 1.00 49.59 410 GLY A CA 1
ATOM 3225 C C . GLY A 1 410 ? 15.068 -19.062 22.889 1.00 49.59 410 GLY A C 1
ATOM 3226 O O . GLY A 1 410 ? 15.394 -20.220 23.188 1.00 49.59 410 GLY A O 1
ATOM 3227 N N . SER A 1 411 ? 15.774 -18.340 22.012 1.00 47.25 411 SER A N 1
ATOM 3228 C CA . SER A 1 411 ? 16.965 -18.827 21.291 1.00 47.25 411 SER A CA 1
ATOM 3229 C C . SER A 1 411 ? 18.243 -18.026 21.613 1.00 47.25 411 SER A C 1
ATOM 3231 O O . SER A 1 411 ? 18.222 -17.058 22.359 1.00 47.25 411 SER A O 1
ATOM 3233 N N . SER A 1 412 ? 19.418 -18.508 21.179 1.00 49.81 412 SER A N 1
ATOM 3234 C CA . SER A 1 412 ? 20.730 -17.940 21.559 1.00 49.81 412 SER A CA 1
ATOM 3235 C C . SER A 1 412 ? 21.227 -16.799 20.656 1.00 49.81 412 SER A C 1
ATOM 3237 O O . SER A 1 412 ? 22.414 -16.469 20.726 1.00 49.81 412 SER A O 1
ATOM 3239 N N . LEU A 1 413 ? 20.375 -16.266 19.778 1.00 51.41 413 LEU A N 1
ATOM 3240 C CA . LEU A 1 413 ? 20.651 -15.136 18.887 1.00 51.41 413 LEU A CA 1
ATOM 3241 C C . LEU A 1 413 ? 19.419 -14.208 18.923 1.00 51.41 413 LEU A C 1
ATOM 3243 O O . LEU A 1 413 ? 18.364 -14.586 18.436 1.00 51.41 413 LEU A O 1
ATOM 3247 N N . ASP A 1 414 ? 19.552 -13.048 19.572 1.00 60.41 414 ASP A N 1
ATOM 3248 C CA . ASP A 1 414 ? 18.460 -12.113 19.896 1.00 60.41 414 ASP A CA 1
ATOM 3249 C C . ASP A 1 414 ? 18.105 -11.199 18.692 1.00 60.41 414 ASP A C 1
ATOM 3251 O O . ASP A 1 414 ? 18.596 -10.069 18.624 1.00 60.41 414 ASP A O 1
ATOM 3255 N N . TYR A 1 415 ? 17.275 -11.647 17.740 1.00 73.12 415 TYR A N 1
ATOM 3256 C CA . TYR A 1 415 ? 16.837 -10.826 16.591 1.00 73.12 415 TYR A CA 1
ATOM 3257 C C . TYR A 1 415 ? 15.304 -10.773 16.437 1.00 73.12 415 TYR A C 1
ATOM 3259 O O . TYR A 1 415 ? 14.585 -11.620 16.971 1.00 73.12 415 TYR A O 1
ATOM 3267 N N . LEU A 1 416 ? 14.798 -9.721 15.771 1.00 78.44 416 LEU A N 1
ATOM 3268 C CA . LEU A 1 416 ? 13.374 -9.582 15.433 1.00 78.44 416 LEU A CA 1
ATOM 3269 C C . LEU A 1 416 ? 13.010 -10.527 14.284 1.00 78.44 416 LEU A C 1
ATOM 3271 O O . LEU A 1 416 ? 13.780 -10.673 13.342 1.00 78.44 416 LEU A O 1
ATOM 3275 N N . GLU A 1 417 ? 11.819 -11.113 14.346 1.00 83.31 417 GLU A N 1
ATOM 3276 C CA . GLU A 1 417 ? 11.289 -12.022 13.330 1.00 83.31 417 GLU A CA 1
ATOM 3277 C C . GLU A 1 417 ? 9.872 -11.615 12.920 1.00 83.31 417 GLU A C 1
ATOM 3279 O O . GLU A 1 417 ? 9.092 -11.125 13.733 1.00 83.31 417 GLU A O 1
ATOM 3284 N N . ILE A 1 418 ? 9.486 -11.896 11.679 1.00 86.81 418 ILE A N 1
ATOM 3285 C CA . ILE A 1 418 ? 8.124 -11.708 11.187 1.00 86.81 418 ILE A CA 1
ATOM 3286 C C . ILE A 1 418 ? 7.283 -12.945 11.471 1.00 86.81 418 ILE A C 1
ATOM 3288 O O . ILE A 1 418 ? 7.595 -14.070 11.057 1.00 86.81 418 ILE A O 1
ATOM 3292 N N . VAL A 1 419 ? 6.142 -12.721 12.110 1.00 87.12 419 VAL A N 1
ATOM 3293 C CA . VAL A 1 419 ? 5.143 -13.737 12.414 1.00 87.12 419 VAL A CA 1
ATOM 3294 C C . VAL A 1 419 ? 3.859 -13.467 11.650 1.00 87.12 419 VAL A C 1
ATOM 3296 O O . VAL A 1 419 ? 3.464 -12.333 11.416 1.00 87.12 419 VAL A O 1
ATOM 3299 N N . TYR A 1 420 ? 3.191 -14.549 11.260 1.00 90.75 420 TYR A N 1
ATOM 3300 C CA . TYR A 1 420 ? 1.912 -14.537 10.569 1.00 90.75 420 TYR A CA 1
ATOM 3301 C C . TYR A 1 420 ? 0.866 -15.354 11.335 1.00 90.75 420 TYR A C 1
ATOM 3303 O O . TYR A 1 420 ? 1.130 -16.475 11.789 1.00 90.75 420 TYR A O 1
ATOM 3311 N N . SER A 1 421 ? -0.359 -14.833 11.402 1.00 90.75 421 SER A N 1
ATOM 3312 C CA . SER A 1 421 ? -1.548 -15.564 11.840 1.00 90.75 421 SER A CA 1
ATOM 3313 C C . SER A 1 421 ? -2.778 -15.191 11.011 1.00 90.75 421 SER A C 1
ATOM 3315 O O . SER A 1 421 ? -2.819 -14.180 10.316 1.00 90.75 421 SER A O 1
ATOM 3317 N N . SER A 1 422 ? -3.805 -16.034 11.059 1.00 92.56 422 SER A N 1
ATOM 3318 C CA . SER A 1 422 ? -5.070 -15.797 10.372 1.00 92.56 422 SER A CA 1
ATOM 3319 C C . SER A 1 422 ? -6.263 -16.220 11.213 1.00 92.56 422 SER A C 1
ATOM 3321 O O . SER A 1 422 ? -6.180 -17.192 11.962 1.00 92.56 422 SER A O 1
ATOM 3323 N N . ASN A 1 423 ? -7.381 -15.518 11.059 1.00 92.00 423 ASN A N 1
ATOM 3324 C CA . ASN A 1 423 ? -8.640 -15.796 11.738 1.00 92.00 423 ASN A CA 1
ATOM 3325 C C . ASN A 1 423 ? -9.719 -16.169 10.727 1.00 92.00 423 ASN A C 1
ATOM 3327 O O . ASN A 1 423 ? -9.935 -15.467 9.740 1.00 92.00 423 ASN A O 1
ATOM 3331 N N . SER A 1 424 ? -10.420 -17.265 10.991 1.00 88.81 424 SER A N 1
ATOM 3332 C CA . SER A 1 424 ? -11.544 -17.735 10.177 1.00 88.81 424 SER A CA 1
ATOM 3333 C C . SER A 1 424 ? -12.693 -18.200 11.078 1.00 88.81 424 SER A C 1
ATOM 3335 O O . SER A 1 424 ? -12.708 -17.915 12.273 1.00 88.81 424 SER A O 1
ATOM 3337 N N . SER A 1 425 ? -13.657 -18.958 10.546 1.00 84.00 425 SER A N 1
ATOM 3338 C CA . SER A 1 425 ? -14.739 -19.532 11.361 1.00 84.00 425 SER A CA 1
ATOM 3339 C C . SER A 1 425 ? -14.253 -20.443 12.494 1.00 84.00 425 SER A C 1
ATOM 3341 O O . SER A 1 425 ? -14.982 -20.639 13.463 1.00 84.00 425 SER A O 1
ATOM 3343 N N . ASP A 1 426 ? -13.046 -20.999 12.366 1.00 80.56 426 ASP A N 1
ATOM 3344 C CA . ASP A 1 426 ? -12.444 -21.908 13.347 1.00 80.56 426 ASP A CA 1
ATOM 3345 C C . ASP A 1 426 ? -11.597 -21.170 14.406 1.00 80.56 426 ASP A C 1
ATOM 3347 O O . ASP A 1 426 ? -11.011 -21.808 15.281 1.00 80.56 426 ASP A O 1
ATOM 3351 N N . GLY A 1 427 ? -11.561 -19.833 14.354 1.00 86.56 427 GLY A N 1
ATOM 3352 C CA . GLY A 1 427 ? -10.743 -18.978 15.212 1.00 86.56 427 GLY A CA 1
ATOM 3353 C C . GLY A 1 427 ? -9.360 -18.677 14.629 1.00 86.56 427 GLY A C 1
ATOM 3354 O O . GLY A 1 427 ? -9.082 -18.953 13.455 1.00 86.56 427 GLY A O 1
ATOM 3355 N N . TRP A 1 428 ? -8.505 -18.089 15.468 1.00 88.12 428 TRP A N 1
ATOM 3356 C CA . TRP A 1 428 ? -7.121 -17.766 15.133 1.00 88.12 428 TRP A CA 1
ATOM 3357 C C . TRP A 1 428 ? -6.268 -19.028 14.984 1.00 88.12 428 TRP A C 1
ATOM 3359 O O . TRP A 1 428 ? -6.322 -19.945 15.807 1.00 88.12 428 TRP A O 1
ATOM 3369 N N . THR A 1 429 ? -5.442 -19.066 13.943 1.00 87.94 429 THR A N 1
ATOM 3370 C CA . THR A 1 429 ? -4.368 -20.051 13.808 1.00 87.94 429 THR A CA 1
ATOM 3371 C C . THR A 1 429 ? -3.268 -19.792 14.834 1.00 87.94 429 THR A C 1
ATOM 3373 O O . THR A 1 429 ? -3.064 -18.657 15.258 1.00 87.94 429 THR A O 1
ATOM 3376 N N . THR A 1 430 ? -2.505 -20.824 15.199 1.00 82.81 430 THR A N 1
ATOM 3377 C CA . THR A 1 430 ? -1.268 -20.616 15.964 1.00 82.81 430 THR A CA 1
ATOM 3378 C C . THR A 1 430 ? -0.318 -19.721 15.155 1.00 82.81 430 THR A C 1
ATOM 3380 O O . THR A 1 430 ? -0.074 -20.050 13.987 1.00 82.81 430 THR A O 1
ATOM 3383 N N . PRO A 1 431 ? 0.201 -18.624 15.738 1.00 83.94 431 PRO A N 1
ATOM 3384 C CA . PRO A 1 431 ? 1.163 -17.758 15.069 1.00 83.94 431 PRO A CA 1
ATOM 3385 C C . PRO A 1 431 ? 2.391 -18.534 14.584 1.00 83.94 431 PRO A C 1
ATOM 3387 O O . PRO A 1 431 ? 2.863 -19.451 15.262 1.00 83.94 431 PRO A O 1
ATOM 3390 N N . LYS A 1 432 ? 2.890 -18.195 13.394 1.00 82.12 432 LYS A N 1
ATOM 3391 C CA . LYS A 1 432 ? 4.024 -18.873 12.761 1.00 82.12 432 LYS A CA 1
ATOM 3392 C C . LYS A 1 432 ? 5.054 -17.863 12.256 1.00 82.12 432 LYS A C 1
ATOM 3394 O O . LYS A 1 432 ? 4.682 -16.978 11.494 1.00 82.12 432 LYS A O 1
ATOM 3399 N N . VAL A 1 433 ? 6.327 -18.067 12.599 1.00 82.19 433 VAL A N 1
ATOM 3400 C CA . VAL A 1 433 ? 7.466 -17.337 12.012 1.00 82.19 433 VAL A CA 1
ATOM 3401 C C . VAL A 1 433 ? 7.565 -17.626 10.509 1.00 82.19 433 VAL A C 1
ATOM 3403 O O . VAL A 1 433 ? 7.407 -18.776 10.071 1.00 82.19 433 VAL A O 1
ATOM 3406 N N . ILE A 1 434 ? 7.767 -16.575 9.715 1.00 82.75 434 ILE A N 1
ATOM 3407 C CA . ILE A 1 434 ? 7.859 -16.638 8.249 1.00 82.75 434 ILE A CA 1
ATOM 3408 C C . ILE A 1 434 ? 9.146 -16.036 7.674 1.00 82.75 434 ILE A C 1
ATOM 3410 O O . ILE A 1 434 ? 9.450 -16.340 6.520 1.00 82.75 434 ILE A O 1
ATOM 3414 N N . SER A 1 435 ? 9.866 -15.225 8.447 1.00 79.88 435 SER A N 1
ATOM 3415 C CA . SER A 1 435 ? 11.151 -14.612 8.082 1.00 79.88 435 SER A CA 1
ATOM 3416 C C . SER A 1 435 ? 12.310 -15.602 8.173 1.00 79.88 435 SER A C 1
ATOM 3418 O O . SER A 1 435 ? 13.069 -15.719 7.215 1.00 79.88 435 SER A O 1
ATOM 3420 N N . ASP A 1 436 ? 12.388 -16.402 9.241 1.00 72.00 436 ASP A N 1
ATOM 3421 C CA . ASP A 1 436 ? 13.390 -17.465 9.369 1.00 72.00 436 ASP A CA 1
ATOM 3422 C C . ASP A 1 436 ? 12.816 -18.885 9.167 1.00 72.00 436 ASP A C 1
ATOM 3424 O O . ASP A 1 436 ? 11.618 -19.169 9.307 1.00 72.00 436 ASP A O 1
ATOM 3428 N N . ASN A 1 437 ? 13.691 -19.812 8.772 1.00 59.59 437 ASN A N 1
ATOM 3429 C CA . ASN A 1 437 ? 13.402 -21.231 8.600 1.00 59.59 437 ASN A CA 1
ATOM 3430 C C . ASN A 1 437 ? 14.359 -22.099 9.438 1.00 59.59 437 ASN A C 1
ATOM 3432 O O . ASN A 1 437 ? 15.390 -21.643 9.900 1.00 59.59 437 ASN A O 1
ATOM 3436 N N . GLU A 1 438 ? 14.053 -23.394 9.583 1.00 52.56 438 GLU A N 1
ATOM 3437 C CA . GLU A 1 438 ? 14.835 -24.345 10.404 1.00 52.56 438 GLU A CA 1
ATOM 3438 C C . GLU A 1 438 ? 16.331 -24.500 10.012 1.00 52.56 438 GLU A C 1
ATOM 3440 O O . GLU A 1 438 ? 17.059 -25.239 10.679 1.00 52.56 438 GLU A O 1
ATOM 3445 N N . GLU A 1 439 ? 16.795 -23.877 8.920 1.00 53.75 439 GLU A N 1
ATOM 3446 C CA . GLU A 1 439 ? 18.199 -23.867 8.489 1.00 53.75 439 GLU A CA 1
ATOM 3447 C C . GLU A 1 439 ? 18.975 -22.606 8.935 1.00 53.75 439 GLU A C 1
ATOM 3449 O O . GLU A 1 439 ? 20.178 -22.555 8.668 1.00 53.75 439 GLU A O 1
ATOM 3454 N N . ASN A 1 440 ? 18.334 -21.649 9.629 1.00 53.88 440 ASN A N 1
ATOM 3455 C CA . ASN A 1 440 ? 18.905 -20.387 10.131 1.00 53.88 440 ASN A CA 1
ATOM 3456 C C . ASN A 1 440 ? 19.675 -19.623 9.039 1.00 53.88 440 ASN A C 1
ATOM 3458 O O . ASN A 1 440 ? 20.860 -19.314 9.190 1.00 53.88 440 ASN A O 1
ATOM 3462 N N . TRP A 1 441 ? 19.038 -19.437 7.878 1.00 59.06 441 TRP A N 1
ATOM 3463 C CA . TRP A 1 441 ? 19.637 -18.653 6.791 1.00 59.06 441 TRP A CA 1
ATOM 3464 C C . TRP A 1 441 ? 19.519 -17.148 7.046 1.00 59.06 441 TRP A C 1
ATOM 3466 O O . TRP A 1 441 ? 20.412 -16.422 6.621 1.00 59.06 441 TRP A O 1
ATOM 3476 N N . ASN A 1 442 ? 18.443 -16.720 7.713 1.00 63.28 442 ASN A N 1
ATOM 3477 C CA . ASN A 1 442 ? 18.292 -15.359 8.209 1.00 63.28 442 ASN A CA 1
ATOM 3478 C C . ASN A 1 442 ? 19.104 -15.240 9.507 1.00 63.28 442 ASN A C 1
ATOM 3480 O O . ASN A 1 442 ? 18.862 -15.993 10.451 1.00 63.28 442 ASN A O 1
ATOM 3484 N N . ASP A 1 443 ? 20.115 -14.376 9.524 1.00 64.44 443 ASP A N 1
ATOM 3485 C CA . ASP A 1 443 ? 20.924 -14.087 10.714 1.00 64.44 443 ASP A CA 1
ATOM 3486 C C . ASP A 1 443 ? 20.833 -12.621 11.168 1.00 64.44 443 ASP A C 1
ATOM 3488 O O . ASP A 1 443 ? 21.523 -12.238 12.119 1.00 64.44 443 ASP A O 1
ATOM 3492 N N . GLY A 1 444 ? 19.962 -11.837 10.522 1.00 73.94 444 GLY A N 1
ATOM 3493 C CA . GLY A 1 444 ? 19.671 -10.443 10.837 1.00 73.94 444 GLY A CA 1
ATOM 3494 C C . GLY A 1 444 ? 18.275 -10.239 11.430 1.00 73.94 444 GLY A C 1
ATOM 3495 O O . GLY A 1 444 ? 17.473 -11.160 11.547 1.00 73.94 444 GLY A O 1
ATOM 3496 N N . ALA A 1 445 ? 17.983 -9.006 11.845 1.00 80.12 445 ALA A N 1
ATOM 3497 C CA . ALA A 1 445 ? 16.650 -8.638 12.311 1.00 80.12 445 ALA A CA 1
ATOM 3498 C C . ALA A 1 445 ? 15.701 -8.410 11.126 1.00 80.12 445 ALA A C 1
ATOM 3500 O O . ALA A 1 445 ? 16.055 -7.707 10.182 1.00 80.12 445 ALA A O 1
ATOM 3501 N N . SER A 1 446 ? 14.484 -8.943 11.223 1.00 85.25 446 SER A N 1
ATOM 3502 C CA . SER A 1 446 ? 13.385 -8.701 10.290 1.00 85.25 446 SER A CA 1
ATOM 3503 C C . SER A 1 446 ? 12.304 -7.834 10.937 1.00 85.25 446 SER A C 1
ATOM 3505 O O . SER A 1 446 ? 11.818 -8.153 12.024 1.00 85.25 446 SER A O 1
ATOM 3507 N N . PHE A 1 447 ? 11.882 -6.755 10.282 1.00 86.00 447 PHE A N 1
ATOM 3508 C CA . PHE A 1 447 ? 10.931 -5.794 10.853 1.00 86.00 447 PHE A CA 1
ATOM 3509 C C . PHE A 1 447 ? 10.059 -5.106 9.795 1.00 86.00 447 PHE A C 1
ATOM 3511 O O . PHE A 1 447 ? 10.259 -5.261 8.591 1.00 86.00 447 PHE A O 1
ATOM 3518 N N . PHE A 1 448 ? 9.050 -4.371 10.274 1.00 88.44 448 PHE A N 1
ATOM 3519 C CA . PHE A 1 448 ? 8.100 -3.588 9.471 1.00 88.44 448 PHE A CA 1
ATOM 3520 C C . PHE A 1 448 ? 7.409 -4.397 8.361 1.00 88.44 448 PHE A C 1
ATOM 3522 O O . PHE A 1 448 ? 7.563 -4.099 7.174 1.00 88.44 448 PHE A O 1
ATOM 3529 N N . PRO A 1 449 ? 6.653 -5.452 8.716 1.00 93.38 449 PRO A N 1
ATOM 3530 C CA . PRO A 1 449 ? 5.961 -6.240 7.717 1.00 93.38 449 PRO A CA 1
ATOM 3531 C C . PRO A 1 449 ? 4.765 -5.486 7.115 1.00 93.38 449 PRO A C 1
ATOM 3533 O O . PRO A 1 449 ? 4.019 -4.819 7.825 1.00 93.38 449 PRO A O 1
ATOM 3536 N N . SER A 1 450 ? 4.525 -5.689 5.820 1.00 95.81 450 SER A N 1
ATOM 3537 C CA . SER A 1 450 ? 3.310 -5.260 5.112 1.00 95.81 450 SER A CA 1
ATOM 3538 C C . SER A 1 450 ? 2.641 -6.459 4.434 1.00 95.81 450 SER A C 1
ATOM 3540 O O . SER A 1 450 ? 3.322 -7.339 3.889 1.00 95.81 450 SER A O 1
ATOM 3542 N N . ILE A 1 451 ? 1.307 -6.533 4.480 1.00 96.69 451 ILE A N 1
ATOM 3543 C CA . ILE A 1 451 ? 0.507 -7.651 3.965 1.00 96.69 451 ILE A CA 1
ATOM 3544 C C . ILE A 1 451 ? -0.563 -7.198 2.965 1.00 96.69 451 ILE A C 1
ATOM 3546 O O . ILE A 1 451 ? -1.359 -6.302 3.209 1.00 96.69 451 ILE A O 1
ATOM 3550 N N . ALA A 1 452 ? -0.671 -7.920 1.848 1.00 96.38 452 ALA A N 1
ATOM 3551 C CA . ALA A 1 452 ? -1.716 -7.701 0.852 1.00 96.38 452 ALA A CA 1
ATOM 3552 C C . ALA A 1 452 ? -2.339 -9.019 0.370 1.00 96.38 452 ALA A C 1
ATOM 3554 O O . ALA A 1 452 ? -1.684 -10.066 0.290 1.00 96.38 452 ALA A O 1
ATOM 3555 N N . ILE A 1 453 ? -3.626 -8.970 0.010 1.00 94.94 453 ILE A N 1
ATOM 3556 C CA . ILE A 1 453 ? -4.349 -10.121 -0.547 1.00 94.94 453 ILE A CA 1
ATOM 3557 C C . ILE A 1 453 ? -4.408 -10.021 -2.067 1.00 94.94 453 ILE A C 1
ATOM 3559 O O . ILE A 1 453 ? -5.002 -9.107 -2.633 1.00 94.94 453 ILE A O 1
ATOM 3563 N N . GLY A 1 454 ? -3.820 -11.011 -2.728 1.00 91.19 454 GLY A N 1
ATOM 3564 C CA . GLY A 1 454 ? -3.814 -11.143 -4.174 1.00 91.19 454 GLY A CA 1
ATOM 3565 C C . GLY A 1 454 ? -4.956 -11.996 -4.720 1.00 91.19 454 GLY A C 1
ATOM 3566 O O . GLY A 1 454 ? -5.879 -12.445 -4.026 1.00 91.19 454 GLY A O 1
ATOM 3567 N N . ILE A 1 455 ? -4.877 -12.258 -6.023 1.00 87.25 455 ILE A N 1
ATOM 3568 C CA . ILE A 1 455 ? -5.856 -13.078 -6.735 1.00 87.25 455 ILE A CA 1
ATOM 3569 C C . ILE A 1 455 ? -5.973 -14.483 -6.124 1.00 87.25 455 ILE A C 1
ATOM 3571 O O . ILE A 1 455 ? -4.991 -15.133 -5.780 1.00 87.25 455 ILE A O 1
ATOM 3575 N N . ASN A 1 456 ? -7.199 -15.004 -6.046 1.00 88.19 456 ASN A N 1
ATOM 3576 C CA . ASN A 1 456 ? -7.503 -16.296 -5.411 1.00 88.19 456 ASN A CA 1
ATOM 3577 C C . ASN A 1 456 ? -7.176 -16.363 -3.906 1.00 88.19 456 ASN A C 1
ATOM 3579 O O . ASN A 1 456 ? -6.979 -17.463 -3.386 1.00 88.19 456 ASN A O 1
ATOM 3583 N N . ASN A 1 457 ? -7.168 -15.222 -3.207 1.00 91.62 457 ASN A N 1
ATOM 3584 C CA . ASN A 1 457 ? -6.834 -15.128 -1.784 1.00 91.62 457 ASN A CA 1
ATOM 3585 C C . ASN A 1 457 ? -5.411 -15.631 -1.480 1.00 91.62 457 ASN A C 1
ATOM 3587 O O . ASN A 1 457 ? -5.183 -16.277 -0.454 1.00 91.62 457 ASN A O 1
ATOM 3591 N N . SER A 1 458 ? -4.469 -15.403 -2.401 1.00 90.31 458 SER A N 1
ATOM 3592 C CA . SER A 1 458 ? -3.048 -15.551 -2.101 1.00 90.31 458 SER A CA 1
ATOM 3593 C C . SER A 1 458 ? -2.636 -14.445 -1.140 1.00 90.31 458 SER A C 1
ATOM 3595 O O . SER A 1 458 ? -2.981 -13.285 -1.341 1.00 90.31 458 SER A O 1
ATOM 3597 N N . VAL A 1 459 ? -1.916 -14.804 -0.086 1.00 93.44 459 VAL A N 1
ATOM 3598 C CA . VAL A 1 459 ? -1.405 -13.829 0.876 1.00 93.44 459 VAL A CA 1
ATOM 3599 C C . VAL A 1 459 ? 0.009 -13.458 0.452 1.00 93.44 459 VAL A C 1
ATOM 3601 O O . VAL A 1 459 ? 0.817 -14.349 0.185 1.00 93.44 459 VAL A O 1
ATOM 3604 N N . HIS A 1 460 ? 0.299 -12.168 0.359 1.00 94.06 460 HIS A N 1
ATOM 3605 C CA . HIS A 1 460 ? 1.609 -11.629 0.012 1.00 94.06 460 HIS A CA 1
ATOM 3606 C C . HIS A 1 460 ? 2.109 -10.800 1.178 1.00 94.06 460 HIS A C 1
ATOM 3608 O O . HIS A 1 460 ? 1.341 -10.009 1.715 1.00 94.06 460 HIS A O 1
ATOM 3614 N N . ILE A 1 461 ? 3.356 -11.017 1.582 1.00 94.62 461 ILE A N 1
ATOM 3615 C CA . ILE A 1 461 ? 3.954 -10.338 2.730 1.00 94.62 461 ILE A CA 1
ATOM 3616 C C . ILE A 1 461 ? 5.341 -9.858 2.320 1.00 94.62 461 ILE A C 1
ATOM 3618 O O . ILE A 1 461 ? 6.087 -10.629 1.703 1.00 94.62 461 ILE A O 1
ATOM 3622 N N . ILE A 1 462 ? 5.656 -8.611 2.654 1.00 93.69 462 ILE A N 1
ATOM 3623 C CA . ILE A 1 462 ? 6.996 -8.029 2.546 1.00 93.69 462 ILE A CA 1
ATOM 3624 C C . ILE A 1 462 ? 7.479 -7.541 3.907 1.00 93.69 462 ILE A C 1
ATOM 3626 O O . ILE A 1 462 ? 6.652 -7.341 4.791 1.00 93.69 462 ILE A O 1
ATOM 3630 N N . TRP A 1 463 ? 8.791 -7.402 4.077 1.00 90.81 463 TRP A N 1
ATOM 3631 C CA . TRP A 1 463 ? 9.428 -6.861 5.283 1.00 90.81 463 TRP A CA 1
ATOM 3632 C C . TRP A 1 463 ? 10.844 -6.373 4.964 1.00 90.81 463 TRP A C 1
ATOM 3634 O O . TRP A 1 463 ? 11.385 -6.729 3.914 1.00 90.81 463 TRP A O 1
ATOM 3644 N N . GLU A 1 464 ? 11.432 -5.590 5.863 1.00 87.00 464 GLU A N 1
ATOM 3645 C CA . GLU A 1 464 ? 12.858 -5.245 5.837 1.00 87.00 464 GLU A CA 1
ATOM 3646 C C . GLU A 1 464 ? 13.668 -6.229 6.666 1.00 87.00 464 GLU A C 1
ATOM 3648 O O . GLU A 1 464 ? 13.213 -6.688 7.714 1.00 87.00 464 GLU A O 1
ATOM 3653 N N . ASP A 1 465 ? 14.866 -6.547 6.193 1.00 83.12 465 ASP A N 1
ATOM 3654 C CA . ASP A 1 465 ? 15.716 -7.577 6.769 1.00 83.12 465 ASP A CA 1
ATOM 3655 C C . ASP A 1 465 ? 17.184 -7.143 6.786 1.00 83.12 465 ASP A C 1
ATOM 3657 O O . ASP A 1 465 ? 17.656 -6.535 5.829 1.00 83.12 465 ASP A O 1
ATOM 3661 N N . GLU A 1 466 ? 17.892 -7.444 7.876 1.00 79.88 466 GLU A N 1
ATOM 3662 C CA . GLU A 1 466 ? 19.310 -7.098 8.079 1.00 79.88 466 GLU A CA 1
ATOM 3663 C C . GLU A 1 466 ? 20.267 -8.299 7.870 1.00 79.88 466 GLU A C 1
ATOM 3665 O O . GLU A 1 466 ? 21.395 -8.270 8.363 1.00 79.88 466 GLU A O 1
ATOM 3670 N N . THR A 1 467 ? 19.838 -9.388 7.211 1.00 72.38 467 THR A N 1
ATOM 3671 C CA . THR A 1 467 ? 20.696 -10.566 6.948 1.00 72.38 467 THR A CA 1
ATOM 3672 C C . THR A 1 467 ? 21.912 -10.215 6.089 1.00 72.38 467 THR A C 1
ATOM 3674 O O . THR A 1 467 ? 21.779 -9.814 4.933 1.00 72.38 467 THR A O 1
ATOM 3677 N N . ASP A 1 468 ? 23.119 -10.529 6.571 1.00 64.25 468 ASP A N 1
ATOM 3678 C CA . ASP A 1 468 ? 24.361 -10.295 5.824 1.00 64.25 468 ASP A CA 1
ATOM 3679 C C . ASP A 1 468 ? 24.477 -11.263 4.618 1.00 64.25 468 ASP A C 1
ATOM 3681 O O . ASP A 1 468 ? 24.860 -12.438 4.722 1.00 64.25 468 ASP A O 1
ATOM 3685 N N . GLY A 1 469 ? 24.161 -10.772 3.416 1.00 59.25 469 GLY A N 1
ATOM 3686 C CA . GLY A 1 469 ? 24.129 -11.559 2.182 1.00 59.25 469 GLY A CA 1
ATOM 3687 C C . GLY A 1 469 ? 25.394 -11.506 1.305 1.00 59.25 469 GLY A C 1
ATOM 3688 O O . GLY A 1 469 ? 26.432 -10.937 1.625 1.00 59.25 469 GLY A O 1
ATOM 3689 N N . ILE A 1 470 ? 25.311 -12.082 0.093 1.00 52.00 470 ILE A N 1
ATOM 3690 C CA . ILE A 1 470 ? 26.313 -11.851 -0.982 1.00 52.00 470 ILE A CA 1
ATOM 3691 C C . ILE A 1 470 ? 26.192 -10.451 -1.622 1.00 52.00 470 ILE A C 1
ATOM 3693 O O . ILE A 1 470 ? 26.866 -10.184 -2.624 1.00 52.00 470 ILE A O 1
ATOM 3697 N N . TRP A 1 471 ? 25.293 -9.630 -1.088 1.00 55.03 471 TRP A N 1
ATOM 3698 C CA . TRP A 1 471 ? 24.767 -8.387 -1.642 1.00 55.03 471 TRP A CA 1
ATOM 3699 C C . TRP A 1 471 ? 25.374 -7.217 -0.877 1.00 55.03 471 TRP A C 1
ATOM 3701 O O . TRP A 1 471 ? 26.246 -6.558 -1.434 1.00 55.03 471 TRP A O 1
ATOM 3711 N N . GLY A 1 472 ? 25.156 -7.153 0.431 1.00 56.06 472 GLY A N 1
ATOM 3712 C CA . GLY A 1 472 ? 25.801 -6.180 1.296 1.00 56.06 472 GLY A CA 1
ATOM 3713 C C . GLY A 1 472 ? 25.582 -6.503 2.768 1.00 56.06 472 GLY A C 1
ATOM 3714 O O . GLY A 1 472 ? 25.481 -7.672 3.138 1.00 56.06 472 GLY A O 1
ATOM 3715 N N . THR A 1 473 ? 25.596 -5.450 3.581 1.00 57.03 473 THR A N 1
ATOM 3716 C CA . THR A 1 473 ? 25.234 -5.454 5.013 1.00 57.03 473 THR A CA 1
ATOM 3717 C C . THR A 1 473 ? 24.166 -4.382 5.282 1.00 57.03 473 THR A C 1
ATOM 3719 O O . THR A 1 473 ? 24.149 -3.763 6.347 1.00 57.03 473 THR A O 1
ATOM 3722 N N . ASP A 1 474 ? 23.435 -3.995 4.244 1.00 63.00 474 ASP A N 1
ATOM 3723 C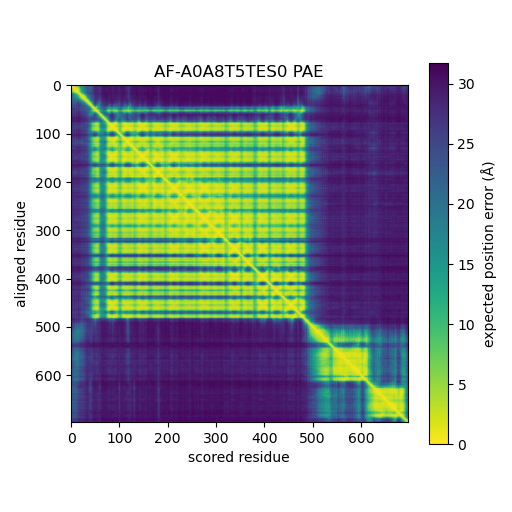 CA . ASP A 1 474 ? 22.352 -3.021 4.240 1.00 63.00 474 ASP A CA 1
ATOM 3724 C C . ASP A 1 474 ? 21.002 -3.732 4.367 1.00 63.00 474 ASP A C 1
ATOM 3726 O O . ASP A 1 474 ? 20.939 -4.956 4.385 1.00 63.00 474 ASP A O 1
ATOM 3730 N N . ARG A 1 475 ? 19.923 -2.964 4.536 1.00 76.19 475 ARG A N 1
ATOM 3731 C CA . ARG A 1 475 ? 18.580 -3.525 4.705 1.00 76.19 475 ARG A CA 1
ATOM 3732 C C . ARG A 1 475 ? 18.014 -3.943 3.362 1.00 76.19 475 ARG A C 1
ATOM 3734 O O . ARG A 1 475 ? 17.925 -3.124 2.449 1.00 76.19 475 ARG A O 1
ATOM 3741 N N . GLU A 1 476 ? 17.555 -5.183 3.251 1.00 78.06 476 GLU A N 1
ATOM 3742 C CA . GLU A 1 476 ? 16.874 -5.652 2.051 1.00 78.06 476 GLU A CA 1
ATOM 3743 C C . GLU A 1 476 ? 15.375 -5.844 2.250 1.00 78.06 476 GLU A C 1
ATOM 3745 O O . GLU A 1 476 ? 14.904 -6.330 3.277 1.00 78.06 476 GLU A O 1
ATOM 3750 N N . VAL A 1 477 ? 14.613 -5.550 1.194 1.00 85.00 477 VAL A N 1
ATOM 3751 C CA . VAL A 1 477 ? 13.191 -5.885 1.151 1.00 85.00 477 VAL A CA 1
ATOM 3752 C C . VAL A 1 477 ? 13.023 -7.352 0.776 1.00 85.00 477 VAL A C 1
ATOM 3754 O O . VAL A 1 477 ? 13.394 -7.805 -0.312 1.00 85.00 477 VAL A O 1
ATOM 3757 N N . MET A 1 478 ? 12.410 -8.106 1.672 1.00 85.44 478 MET A N 1
ATOM 3758 C CA . MET A 1 478 ? 12.084 -9.512 1.497 1.00 85.44 478 MET A CA 1
ATOM 3759 C C . MET A 1 478 ? 10.625 -9.679 1.077 1.00 85.44 478 MET A C 1
ATOM 3761 O O . MET A 1 478 ? 9.769 -8.856 1.384 1.00 85.44 478 MET A O 1
ATOM 3765 N N . PHE A 1 479 ? 10.319 -10.766 0.369 1.00 88.00 479 PHE A N 1
ATOM 3766 C CA . PHE A 1 479 ? 8.967 -11.081 -0.089 1.00 88.00 479 PHE A CA 1
ATOM 3767 C C . PHE A 1 479 ? 8.647 -12.565 0.024 1.00 88.00 479 PHE A C 1
ATOM 3769 O O . PHE A 1 479 ? 9.403 -13.427 -0.438 1.00 88.00 479 PHE A O 1
ATOM 3776 N N . VAL A 1 480 ? 7.447 -12.876 0.510 1.00 88.56 480 VAL A N 1
ATOM 3777 C CA . VAL A 1 480 ? 6.880 -14.226 0.486 1.00 88.56 480 VAL A CA 1
ATOM 3778 C C . VAL A 1 480 ? 5.435 -14.209 -0.006 1.00 88.56 480 VAL A C 1
ATOM 3780 O O . VAL A 1 480 ? 4.669 -13.277 0.224 1.00 88.56 480 VAL A O 1
ATOM 3783 N N . SER A 1 481 ? 5.038 -15.292 -0.676 1.00 88.00 481 SER A N 1
ATOM 3784 C CA . SER A 1 481 ? 3.642 -15.542 -1.036 1.00 88.00 481 SER A CA 1
ATOM 3785 C C . SER A 1 481 ? 3.161 -16.861 -0.438 1.00 88.00 481 SER A C 1
ATOM 3787 O O . SER A 1 481 ? 3.672 -17.941 -0.760 1.00 88.00 481 SER A O 1
ATOM 3789 N N . ILE A 1 482 ? 2.149 -16.779 0.424 1.00 83.00 482 ILE A N 1
ATOM 3790 C CA . ILE A 1 482 ? 1.493 -17.915 1.065 1.00 83.00 482 ILE A CA 1
ATOM 3791 C C . ILE A 1 482 ? 0.228 -18.233 0.266 1.00 83.00 482 ILE A C 1
ATOM 3793 O O . ILE A 1 482 ? -0.812 -17.584 0.372 1.00 83.00 482 ILE A O 1
ATOM 3797 N N . ASN A 1 483 ? 0.308 -19.274 -0.559 1.00 71.00 483 ASN A N 1
ATOM 3798 C CA . ASN A 1 483 ? -0.860 -19.791 -1.262 1.00 71.00 483 ASN A CA 1
ATOM 3799 C C . ASN A 1 483 ? -1.675 -20.684 -0.315 1.00 71.00 483 ASN A C 1
ATOM 3801 O O . ASN A 1 483 ? -1.128 -21.649 0.228 1.00 71.00 483 ASN A O 1
ATOM 3805 N N . LYS A 1 484 ? -2.993 -20.456 -0.186 1.00 51.00 484 LYS A N 1
ATOM 3806 C CA . LYS A 1 484 ? -3.917 -21.497 0.298 1.00 51.00 484 LYS A CA 1
ATOM 3807 C C . LYS A 1 484 ? -3.838 -22.659 -0.699 1.00 51.00 484 LYS A C 1
ATOM 3809 O O . LYS A 1 484 ? -4.486 -22.641 -1.743 1.00 51.00 484 LYS A O 1
ATOM 3814 N N . LEU A 1 485 ? -3.004 -23.662 -0.419 1.00 36.78 485 LEU A N 1
ATOM 3815 C CA . LEU A 1 485 ? -3.044 -24.923 -1.152 1.00 36.78 485 LEU A CA 1
ATOM 3816 C C . LEU A 1 485 ? -4.459 -25.481 -0.981 1.00 36.78 485 LEU A C 1
ATOM 3818 O O . LEU A 1 485 ? -4.830 -25.884 0.118 1.00 36.78 485 LEU A O 1
ATOM 3822 N N . ASP A 1 486 ? -5.257 -25.486 -2.052 1.00 33.53 486 ASP A N 1
ATOM 3823 C CA . ASP A 1 486 ? -6.505 -26.243 -2.090 1.00 33.53 486 ASP A CA 1
ATOM 3824 C C . ASP A 1 486 ? -6.165 -27.690 -1.686 1.00 33.53 486 ASP A C 1
ATOM 3826 O O . ASP A 1 486 ? -5.410 -28.353 -2.407 1.00 33.53 486 ASP A O 1
ATOM 3830 N N . PRO A 1 487 ? -6.691 -28.219 -0.566 1.00 36.22 487 PRO A N 1
ATOM 3831 C CA . PRO A 1 487 ? -6.377 -29.574 -0.119 1.00 36.22 487 PRO A CA 1
ATOM 3832 C C . PRO A 1 487 ? -6.811 -30.656 -1.126 1.00 36.22 487 PRO A C 1
ATOM 3834 O O . PRO A 1 487 ? -6.434 -31.820 -0.987 1.00 36.22 487 PRO A O 1
ATOM 3837 N N . ARG A 1 488 ? -7.564 -30.303 -2.181 1.00 36.66 488 ARG A N 1
ATOM 3838 C CA . ARG A 1 488 ? -7.868 -31.192 -3.315 1.00 36.66 488 ARG A CA 1
ATOM 3839 C C . ARG A 1 488 ? -6.690 -31.392 -4.275 1.00 36.66 488 ARG A C 1
ATOM 3841 O O . ARG A 1 488 ? -6.761 -32.295 -5.109 1.00 36.66 488 ARG A O 1
ATOM 3848 N N . TYR A 1 489 ? -5.618 -30.612 -4.155 1.00 32.53 489 TYR A N 1
ATOM 3849 C CA . TYR A 1 489 ? -4.396 -30.756 -4.941 1.00 32.53 489 TYR A CA 1
ATOM 3850 C C . TYR A 1 489 ? -3.173 -30.888 -4.024 1.00 32.53 489 TYR A C 1
ATOM 3852 O O . TYR A 1 489 ? -2.620 -29.885 -3.578 1.00 32.53 489 TYR A O 1
ATOM 3860 N N . PRO A 1 490 ? -2.705 -32.118 -3.744 1.00 27.16 490 PRO A N 1
ATOM 3861 C CA . PRO A 1 490 ? -1.469 -32.302 -2.997 1.00 27.16 490 PRO A CA 1
ATOM 3862 C C . PRO A 1 490 ? -0.283 -31.697 -3.774 1.00 27.16 490 PRO A C 1
ATOM 3864 O O . PRO A 1 490 ? -0.222 -31.852 -5.003 1.00 27.16 490 PRO A O 1
ATOM 3867 N N . PRO A 1 491 ? 0.695 -31.065 -3.096 1.00 33.94 491 PRO A N 1
ATOM 3868 C CA . PRO A 1 491 ? 1.936 -30.635 -3.722 1.00 33.94 491 PRO A CA 1
ATOM 3869 C C . PRO A 1 491 ? 2.750 -31.891 -4.045 1.00 33.94 491 PRO A C 1
ATOM 3871 O O . PRO A 1 491 ? 3.478 -32.443 -3.226 1.00 33.94 491 PRO A O 1
ATOM 3874 N N . GLY A 1 492 ? 2.531 -32.425 -5.242 1.00 32.00 492 GLY A N 1
ATOM 3875 C CA . GLY A 1 492 ? 3.068 -33.718 -5.627 1.00 32.00 492 GLY A CA 1
ATOM 3876 C C . GLY A 1 492 ? 2.800 -34.033 -7.088 1.00 32.00 492 GLY A C 1
ATOM 3877 O O . GLY A 1 492 ? 1.852 -34.737 -7.418 1.00 32.00 492 GLY A O 1
ATOM 3878 N N . ASN A 1 493 ? 3.674 -33.525 -7.957 1.00 43.69 493 ASN A N 1
ATOM 3879 C CA . ASN A 1 493 ? 4.041 -34.111 -9.247 1.00 43.69 493 ASN A CA 1
ATOM 3880 C C . ASN A 1 493 ? 2.936 -34.833 -10.030 1.00 43.69 493 ASN A C 1
ATOM 3882 O O . ASN A 1 493 ? 2.926 -36.062 -10.043 1.00 43.69 493 ASN A O 1
ATOM 3886 N N . LYS A 1 494 ? 2.152 -34.093 -10.827 1.00 35.88 494 LYS A N 1
ATOM 3887 C CA . LYS A 1 494 ? 1.830 -34.476 -12.218 1.00 35.88 494 LYS A CA 1
ATOM 3888 C C . LYS A 1 494 ? 1.633 -33.221 -13.066 1.00 35.88 494 LYS A C 1
ATOM 3890 O O . LYS A 1 494 ? 0.509 -32.781 -13.281 1.00 35.88 494 LYS A O 1
ATOM 3895 N N . PHE A 1 495 ? 2.725 -32.688 -13.618 1.00 40.06 495 PHE A N 1
ATOM 3896 C CA . PHE A 1 495 ? 2.610 -31.920 -14.859 1.00 40.06 495 PHE A CA 1
ATOM 3897 C C . PHE A 1 495 ? 1.839 -32.791 -15.868 1.00 40.06 495 PHE A C 1
ATOM 3899 O O . PHE A 1 495 ? 2.235 -33.943 -16.089 1.00 40.06 495 PHE A O 1
ATOM 3906 N N . PRO A 1 496 ? 0.721 -32.319 -16.446 1.00 41.25 496 PRO A N 1
ATOM 3907 C CA . PRO A 1 496 ? -0.078 -33.141 -17.338 1.00 41.25 496 PRO A CA 1
ATOM 3908 C C . PRO A 1 496 ? 0.789 -33.555 -18.530 1.00 41.25 496 PRO A C 1
ATOM 3910 O O . PRO A 1 496 ? 1.352 -32.714 -19.227 1.00 41.25 496 PRO A O 1
ATOM 3913 N N . ILE A 1 497 ? 0.892 -34.865 -18.775 1.00 50.59 497 ILE A N 1
ATOM 3914 C CA . ILE A 1 497 ? 1.692 -35.486 -19.853 1.00 50.59 497 ILE A CA 1
ATOM 3915 C C . ILE A 1 497 ? 1.391 -34.853 -21.231 1.00 50.59 497 ILE A C 1
ATOM 3917 O O . ILE A 1 497 ? 2.241 -34.833 -22.125 1.00 50.59 497 ILE A O 1
ATOM 3921 N N . PHE A 1 498 ? 0.200 -34.268 -21.373 1.00 45.44 498 PHE A N 1
ATOM 3922 C CA . PHE A 1 498 ? -0.232 -33.484 -22.525 1.00 45.44 498 PHE A CA 1
ATOM 3923 C C . PHE A 1 498 ? 0.614 -32.215 -22.769 1.00 45.44 498 PHE A C 1
ATOM 3925 O O . PHE A 1 498 ? 0.968 -31.929 -23.909 1.00 45.44 498 PHE A O 1
ATOM 3932 N N . LEU A 1 499 ? 1.028 -31.484 -21.725 1.00 44.88 499 LEU A N 1
ATOM 3933 C CA . LEU A 1 499 ? 1.884 -30.297 -21.874 1.00 44.88 499 LEU A CA 1
ATOM 3934 C C . LEU A 1 499 ? 3.316 -30.670 -22.281 1.00 44.88 499 LEU A C 1
ATOM 3936 O O . LEU A 1 499 ? 3.921 -29.985 -23.101 1.00 44.88 499 LEU A O 1
ATOM 3940 N N . ILE A 1 500 ? 3.842 -31.790 -21.773 1.00 48.97 500 ILE A N 1
ATOM 3941 C CA . ILE A 1 500 ? 5.184 -32.285 -22.128 1.00 48.97 500 ILE A CA 1
ATOM 3942 C C . ILE A 1 500 ? 5.236 -32.685 -23.608 1.00 48.97 500 ILE A C 1
ATOM 3944 O O . ILE A 1 500 ? 6.226 -32.422 -24.292 1.00 48.97 500 ILE A O 1
ATOM 3948 N N . THR A 1 501 ? 4.166 -33.278 -24.141 1.00 49.72 501 THR A N 1
ATOM 3949 C CA . THR A 1 501 ? 4.082 -33.640 -25.567 1.00 49.72 501 THR A CA 1
ATOM 3950 C C . THR A 1 501 ? 3.946 -32.413 -26.471 1.00 49.72 501 THR A C 1
ATOM 3952 O O . THR A 1 501 ? 4.588 -32.356 -27.521 1.00 49.72 501 THR A O 1
ATOM 3955 N N . VAL A 1 502 ? 3.205 -31.385 -26.046 1.00 48.44 502 VAL A N 1
ATOM 3956 C CA . VAL A 1 502 ? 3.104 -30.109 -26.777 1.00 48.44 502 VAL A CA 1
ATOM 3957 C C . VAL A 1 502 ? 4.428 -29.330 -26.747 1.00 48.44 502 VAL A C 1
ATOM 3959 O O . VAL A 1 502 ? 4.849 -28.812 -27.781 1.00 48.44 502 VAL A O 1
ATOM 3962 N N . LEU A 1 503 ? 5.139 -29.307 -25.616 1.00 48.72 503 LEU A N 1
ATOM 3963 C CA . LEU A 1 503 ? 6.422 -28.605 -25.470 1.00 48.72 503 LEU A CA 1
ATOM 3964 C C . LEU A 1 503 ? 7.589 -29.330 -26.163 1.00 48.72 503 LEU A C 1
ATOM 3966 O O . LEU A 1 503 ? 8.441 -28.675 -26.759 1.00 48.72 503 LEU A O 1
ATOM 3970 N N . SER A 1 504 ? 7.618 -30.667 -26.158 1.00 53.91 504 SER A N 1
ATOM 3971 C CA . SER A 1 504 ? 8.699 -31.447 -26.789 1.00 53.91 504 SER A CA 1
ATOM 3972 C C . SER A 1 504 ? 8.609 -31.527 -28.316 1.00 53.91 504 SER A C 1
ATOM 3974 O O . SER A 1 504 ? 9.638 -31.679 -28.973 1.00 53.91 504 SER A O 1
ATOM 3976 N N . VAL A 1 505 ? 7.411 -31.392 -28.897 1.00 56.91 505 VAL A N 1
ATOM 3977 C CA . VAL A 1 505 ? 7.203 -31.497 -30.355 1.00 56.91 505 VAL A CA 1
ATOM 3978 C C . VAL A 1 505 ? 6.845 -30.151 -30.990 1.00 56.91 505 VAL A C 1
ATOM 3980 O O . VAL A 1 505 ? 7.321 -29.846 -32.082 1.00 56.91 505 VAL A O 1
ATOM 3983 N N . GLY A 1 506 ? 6.057 -29.310 -30.316 1.00 57.06 506 GLY A N 1
ATOM 3984 C CA . GLY A 1 506 ? 5.596 -28.026 -30.854 1.00 57.06 506 GLY A CA 1
ATOM 3985 C C . GLY A 1 506 ? 6.671 -26.939 -30.856 1.00 57.06 506 GLY A C 1
ATOM 3986 O O . GLY A 1 506 ? 6.806 -26.209 -31.840 1.00 57.06 506 GLY A O 1
ATOM 3987 N N . LEU A 1 507 ? 7.486 -26.864 -29.800 1.00 53.50 507 LEU A N 1
ATOM 3988 C CA . LEU A 1 507 ? 8.516 -25.831 -29.655 1.00 53.50 507 LEU A CA 1
ATOM 3989 C C . LEU A 1 507 ? 9.638 -25.940 -30.713 1.00 53.50 507 LEU A C 1
ATOM 3991 O O . LEU A 1 507 ? 9.974 -24.919 -31.318 1.00 53.50 507 LEU A O 1
ATOM 3995 N N . PRO A 1 508 ? 10.168 -27.137 -31.053 1.00 63.22 508 PRO A N 1
ATOM 3996 C CA . PRO A 1 508 ? 11.143 -27.276 -32.137 1.00 63.22 508 PRO A CA 1
ATOM 3997 C C . PRO A 1 508 ? 10.574 -26.903 -33.512 1.00 63.22 508 PRO A C 1
ATOM 3999 O O . PRO A 1 508 ? 11.274 -26.298 -34.326 1.00 63.22 508 PRO A O 1
ATOM 4002 N N . ILE A 1 509 ? 9.300 -27.222 -33.772 1.00 67.56 509 ILE A N 1
ATOM 4003 C CA . ILE A 1 509 ? 8.622 -26.882 -35.031 1.00 67.56 509 ILE A CA 1
ATOM 4004 C C . ILE A 1 509 ? 8.445 -25.366 -35.138 1.00 67.56 509 ILE A C 1
ATOM 4006 O O . ILE A 1 509 ? 8.719 -24.789 -36.192 1.00 67.56 509 ILE A O 1
ATOM 4010 N N . LEU A 1 510 ? 8.059 -24.697 -34.049 1.00 61.03 510 LEU A N 1
ATOM 4011 C CA . LEU A 1 510 ? 7.900 -23.244 -34.013 1.00 61.03 510 LEU A CA 1
ATOM 4012 C C . LEU A 1 510 ? 9.240 -22.524 -34.237 1.00 61.03 510 LEU A C 1
ATOM 4014 O O . LEU A 1 510 ? 9.326 -21.629 -35.077 1.00 61.03 510 LEU A O 1
ATOM 4018 N N . ILE A 1 511 ? 10.313 -22.973 -33.577 1.00 64.75 511 ILE A N 1
ATOM 4019 C CA . ILE A 1 511 ? 11.668 -22.424 -33.752 1.00 64.75 511 ILE A CA 1
ATOM 4020 C C . ILE A 1 511 ? 12.176 -22.648 -35.189 1.00 64.75 511 ILE A C 1
ATOM 4022 O O . ILE A 1 511 ? 12.733 -21.734 -35.807 1.00 64.75 511 ILE A O 1
ATOM 4026 N N . ALA A 1 512 ? 11.939 -23.828 -35.772 1.00 63.09 512 ALA A N 1
ATOM 4027 C CA . ALA A 1 512 ? 12.267 -24.108 -37.173 1.00 63.09 512 ALA A CA 1
ATOM 4028 C C . ALA A 1 512 ? 11.470 -23.214 -38.146 1.00 63.09 512 ALA A C 1
ATOM 4030 O O . ALA A 1 512 ? 12.007 -22.731 -39.142 1.00 63.09 512 ALA A O 1
ATOM 4031 N N . SER A 1 513 ? 10.205 -22.929 -37.833 1.00 62.78 513 SER A N 1
ATOM 4032 C CA . SER A 1 513 ? 9.349 -22.041 -38.632 1.00 62.78 513 SER A CA 1
ATOM 4033 C C . SER A 1 513 ? 9.865 -20.601 -38.604 1.00 62.78 513 SER A C 1
ATOM 4035 O O . SER A 1 513 ? 10.048 -19.978 -39.651 1.00 62.78 513 SER A O 1
ATOM 4037 N N . ILE A 1 514 ? 10.169 -20.087 -37.408 1.00 68.44 514 ILE A N 1
ATOM 4038 C CA . ILE A 1 514 ? 10.671 -18.723 -37.193 1.00 68.44 514 ILE A CA 1
ATOM 4039 C C . ILE A 1 514 ? 12.034 -18.529 -37.863 1.00 68.44 514 ILE A C 1
ATOM 4041 O O . ILE A 1 514 ? 12.270 -17.494 -38.488 1.00 68.44 514 ILE A O 1
ATOM 4045 N N . THR A 1 515 ? 12.927 -19.519 -37.796 1.00 61.91 515 THR A N 1
ATOM 4046 C CA . THR A 1 515 ? 14.243 -19.452 -38.455 1.00 61.91 515 THR A CA 1
ATOM 4047 C C . THR A 1 515 ? 14.137 -19.464 -39.982 1.00 61.91 515 THR A C 1
ATOM 4049 O O . THR A 1 515 ? 14.826 -18.682 -40.640 1.00 61.91 515 THR A O 1
ATOM 4052 N N . VAL A 1 516 ? 13.231 -20.258 -40.563 1.00 69.44 516 VAL A N 1
ATOM 4053 C CA . VAL A 1 516 ? 12.962 -20.255 -42.015 1.00 69.44 516 VAL A CA 1
ATOM 4054 C C . VAL A 1 516 ? 12.368 -18.919 -42.470 1.00 69.44 516 VAL A C 1
ATOM 4056 O O . VAL A 1 516 ? 12.814 -18.358 -43.478 1.00 69.44 516 VAL A O 1
ATOM 4059 N N . ILE A 1 517 ? 11.407 -18.371 -41.720 1.00 65.69 517 ILE A N 1
ATOM 4060 C CA . ILE A 1 517 ? 10.798 -17.065 -42.010 1.00 65.69 517 ILE A CA 1
ATOM 4061 C C . ILE A 1 517 ? 11.851 -15.953 -41.906 1.00 65.69 517 ILE A C 1
ATOM 4063 O O . ILE A 1 517 ? 12.007 -15.172 -42.844 1.00 65.69 517 ILE A O 1
ATOM 4067 N N . SER A 1 518 ? 12.644 -15.934 -40.832 1.00 61.06 518 SER A N 1
ATOM 4068 C CA . SER A 1 518 ? 13.707 -14.941 -40.615 1.00 61.06 518 SER A CA 1
ATOM 4069 C C . SER A 1 518 ? 14.781 -14.999 -41.705 1.00 61.06 518 SER A C 1
ATOM 4071 O O . SER A 1 518 ? 15.205 -13.963 -42.219 1.00 61.06 518 SER A O 1
ATOM 4073 N N . HIS A 1 519 ? 15.183 -16.203 -42.130 1.00 64.88 519 HIS A N 1
ATOM 4074 C CA . HIS A 1 519 ? 16.129 -16.383 -43.232 1.00 64.88 519 HIS A CA 1
ATOM 4075 C C . HIS A 1 519 ? 15.562 -15.879 -44.568 1.00 64.88 519 HIS A C 1
ATOM 4077 O O . HIS A 1 519 ? 16.271 -15.247 -45.353 1.00 64.88 519 HIS A O 1
ATOM 4083 N N . THR A 1 520 ? 14.271 -16.110 -44.811 1.00 64.88 520 THR A N 1
ATOM 4084 C CA . THR A 1 520 ? 13.582 -15.644 -46.019 1.00 64.88 520 THR A CA 1
ATOM 4085 C C . THR A 1 520 ? 13.465 -14.119 -46.033 1.00 64.88 520 THR A C 1
ATOM 4087 O O . THR A 1 520 ? 13.773 -13.494 -47.043 1.00 64.88 520 THR A O 1
ATOM 4090 N N . ILE A 1 521 ? 13.118 -13.489 -44.907 1.00 66.31 521 ILE A N 1
ATOM 4091 C CA . ILE A 1 521 ? 13.080 -12.022 -44.786 1.00 66.31 521 ILE A CA 1
ATOM 4092 C C . ILE A 1 521 ? 14.473 -11.425 -45.043 1.00 66.31 521 ILE A C 1
ATOM 4094 O O . ILE A 1 521 ? 14.613 -10.526 -45.875 1.00 66.31 521 ILE A O 1
ATOM 4098 N N . TYR A 1 522 ? 15.516 -11.987 -44.425 1.00 64.75 522 TYR A N 1
ATOM 4099 C CA . TYR A 1 522 ? 16.903 -11.546 -44.603 1.00 64.75 522 TYR A CA 1
ATOM 4100 C C . TYR A 1 522 ? 17.389 -11.659 -46.059 1.00 64.75 522 TYR A C 1
ATOM 4102 O O . TYR A 1 522 ? 18.015 -10.742 -46.597 1.00 64.75 522 TYR A O 1
ATOM 4110 N N . LYS A 1 523 ? 17.065 -12.766 -46.738 1.00 69.88 523 LYS A N 1
ATOM 4111 C CA . LYS A 1 523 ? 17.389 -12.981 -48.156 1.00 69.88 523 LYS A CA 1
ATOM 4112 C C . LYS A 1 523 ? 16.670 -11.980 -49.062 1.00 69.88 523 LYS A C 1
ATOM 4114 O O . LYS A 1 523 ? 17.295 -11.426 -49.969 1.00 69.88 523 LYS A O 1
ATOM 4119 N N . GLN A 1 524 ? 15.384 -11.729 -48.820 1.00 70.56 524 GLN A N 1
ATOM 4120 C CA . GLN A 1 524 ? 14.591 -10.768 -49.589 1.00 70.56 524 GLN A CA 1
ATOM 4121 C C . GLN A 1 524 ? 15.152 -9.352 -49.434 1.00 70.56 524 GLN A C 1
ATOM 4123 O O . GLN A 1 524 ? 15.321 -8.648 -50.431 1.00 70.56 524 GLN A O 1
ATOM 4128 N N . GLU A 1 525 ? 15.499 -8.949 -48.211 1.00 67.12 525 GLU A N 1
ATOM 4129 C CA . GLU A 1 525 ? 16.118 -7.653 -47.936 1.00 67.12 525 GLU A CA 1
ATOM 4130 C C . GLU A 1 525 ? 17.480 -7.521 -48.638 1.00 67.12 525 GLU A C 1
ATOM 4132 O O . GLU A 1 525 ? 17.739 -6.521 -49.313 1.00 67.12 525 GLU A O 1
ATOM 4137 N N . TYR A 1 526 ? 18.313 -8.565 -48.586 1.00 65.81 526 TYR A N 1
ATOM 4138 C CA . TYR A 1 526 ? 19.609 -8.611 -49.266 1.00 65.81 526 TYR A CA 1
ATOM 4139 C C . TYR A 1 526 ? 19.487 -8.493 -50.796 1.00 65.81 526 TYR A C 1
ATOM 4141 O O . TYR A 1 526 ? 20.171 -7.678 -51.421 1.00 65.81 526 TYR A O 1
ATOM 4149 N N . ILE A 1 527 ? 18.569 -9.248 -51.409 1.00 67.81 527 ILE A N 1
ATOM 4150 C CA . ILE A 1 527 ? 18.296 -9.206 -52.854 1.00 67.81 527 ILE A CA 1
ATOM 4151 C C . ILE A 1 527 ? 17.751 -7.836 -53.268 1.00 67.81 527 ILE A C 1
ATOM 4153 O O . ILE A 1 527 ? 18.198 -7.270 -54.269 1.00 67.81 527 ILE A O 1
ATOM 4157 N N . ASN A 1 528 ? 16.824 -7.270 -52.492 1.00 65.50 528 ASN A N 1
ATOM 4158 C CA . ASN A 1 528 ? 16.276 -5.939 -52.745 1.00 65.50 528 ASN A CA 1
ATOM 4159 C C . ASN A 1 528 ? 17.365 -4.860 -52.651 1.00 65.50 528 ASN A C 1
ATOM 4161 O O . ASN A 1 528 ? 17.404 -3.953 -53.485 1.00 65.50 528 ASN A O 1
ATOM 4165 N N . LYS A 1 529 ? 18.297 -4.991 -51.700 1.00 62.62 529 LYS A N 1
ATOM 4166 C CA . LYS A 1 529 ? 19.461 -4.108 -51.567 1.00 62.62 529 LYS A CA 1
ATOM 4167 C C . LYS A 1 529 ? 20.377 -4.180 -52.793 1.00 62.62 529 LYS A C 1
ATOM 4169 O O . LYS A 1 529 ? 20.834 -3.137 -53.248 1.00 62.62 529 LYS A O 1
ATOM 4174 N N . ILE A 1 530 ? 20.603 -5.365 -53.369 1.00 61.72 530 ILE A N 1
ATOM 4175 C CA . ILE A 1 530 ? 21.384 -5.540 -54.610 1.00 61.72 530 ILE A CA 1
ATOM 4176 C C . ILE A 1 530 ? 20.663 -4.924 -55.817 1.00 61.72 530 ILE A C 1
ATOM 4178 O O . ILE A 1 530 ? 21.275 -4.160 -56.565 1.00 61.72 530 ILE A O 1
ATOM 4182 N N . LYS A 1 531 ? 19.360 -5.191 -55.986 1.00 61.78 531 LYS A N 1
ATOM 4183 C CA . LYS A 1 531 ? 18.554 -4.655 -57.102 1.00 61.78 531 LYS A CA 1
ATOM 4184 C C . LYS A 1 531 ? 18.536 -3.123 -57.131 1.00 61.78 531 LYS A C 1
ATOM 4186 O O . LYS A 1 531 ? 18.626 -2.525 -58.198 1.00 61.78 531 LYS A O 1
ATOM 4191 N N . ARG A 1 532 ? 18.494 -2.473 -55.962 1.00 56.75 532 ARG A N 1
ATOM 4192 C CA . ARG A 1 532 ? 18.506 -1.001 -55.838 1.00 56.75 532 ARG A CA 1
ATOM 4193 C C . ARG A 1 532 ? 19.850 -0.346 -56.200 1.00 56.75 532 ARG A C 1
ATOM 4195 O O . ARG A 1 532 ? 19.882 0.859 -56.426 1.00 56.75 532 ARG A O 1
ATOM 4202 N N . ARG A 1 533 ? 20.956 -1.101 -56.266 1.00 59.38 533 ARG A N 1
ATOM 4203 C CA . ARG A 1 533 ? 22.321 -0.553 -56.424 1.00 59.38 533 ARG A CA 1
ATOM 4204 C C . ARG A 1 533 ? 22.813 -0.429 -57.866 1.00 59.38 533 ARG A C 1
ATOM 4206 O O . ARG A 1 533 ? 23.742 0.337 -58.107 1.00 59.38 533 ARG A O 1
ATOM 4213 N N . ILE A 1 534 ? 22.264 -1.184 -58.820 1.00 51.53 534 ILE A N 1
ATOM 4214 C CA . ILE A 1 534 ? 22.943 -1.422 -60.104 1.00 51.53 534 ILE A CA 1
ATOM 4215 C C . ILE A 1 534 ? 22.021 -1.134 -61.290 1.00 51.53 534 ILE A C 1
ATOM 4217 O O . ILE A 1 534 ? 21.482 -2.045 -61.905 1.00 51.53 534 ILE A O 1
ATOM 4221 N N . THR A 1 535 ? 21.874 0.138 -61.668 1.00 47.12 535 THR A N 1
ATOM 4222 C CA . THR A 1 535 ? 21.187 0.510 -62.924 1.00 47.12 535 THR A CA 1
ATOM 4223 C C . THR A 1 535 ? 22.137 0.883 -64.064 1.00 47.12 535 THR A C 1
ATOM 4225 O O . THR A 1 535 ? 21.674 1.350 -65.099 1.00 47.12 535 THR A O 1
ATOM 4228 N N . TYR A 1 536 ? 23.457 0.678 -63.942 1.00 48.03 536 TYR A N 1
ATOM 4229 C CA . TYR A 1 536 ? 24.369 0.908 -65.072 1.00 48.03 536 TYR A CA 1
ATOM 4230 C C . TYR A 1 536 ? 25.668 0.086 -64.991 1.00 48.03 536 TYR A C 1
ATOM 4232 O O . TYR A 1 536 ? 26.718 0.583 -64.592 1.00 48.03 536 TYR A O 1
ATOM 4240 N N . TYR A 1 537 ? 25.621 -1.175 -65.429 1.00 47.16 537 TYR A N 1
ATOM 4241 C CA . TYR A 1 537 ? 26.801 -1.830 -66.005 1.00 47.16 537 TYR A CA 1
ATOM 4242 C C . TYR A 1 537 ? 26.605 -1.907 -67.517 1.00 47.16 537 TYR A C 1
ATOM 4244 O O . TYR A 1 537 ? 25.651 -2.509 -68.010 1.00 47.16 537 TYR A O 1
ATOM 4252 N N . SER A 1 538 ? 27.506 -1.269 -68.264 1.00 40.88 538 SER A N 1
ATOM 4253 C CA . SER A 1 538 ? 27.562 -1.395 -69.716 1.00 40.88 538 SER A CA 1
ATOM 4254 C C . SER A 1 538 ? 27.779 -2.860 -70.087 1.00 40.88 538 SER A C 1
ATOM 4256 O O . SER A 1 538 ? 28.680 -3.496 -69.535 1.00 40.88 538 SER A O 1
ATOM 4258 N N . LYS A 1 539 ? 26.986 -3.366 -71.036 1.00 44.75 539 LYS A N 1
ATOM 4259 C CA . LYS A 1 539 ? 27.138 -4.683 -71.670 1.00 44.75 539 LYS A CA 1
ATOM 4260 C C . LYS A 1 539 ? 28.594 -4.916 -72.107 1.00 44.75 539 LYS A C 1
ATOM 4262 O O . LYS A 1 539 ? 28.987 -4.530 -73.201 1.00 44.75 539 LYS A O 1
ATOM 4267 N N . GLY A 1 540 ? 29.391 -5.546 -71.247 1.00 49.25 540 GLY A N 1
ATOM 4268 C CA . GLY A 1 540 ? 30.584 -6.288 -71.654 1.00 49.25 540 GLY A CA 1
ATOM 4269 C C . GLY A 1 540 ? 30.176 -7.655 -72.208 1.00 49.25 540 GLY A C 1
ATOM 4270 O O . GLY A 1 540 ? 28.991 -7.970 -72.239 1.00 49.25 540 GLY A O 1
ATOM 4271 N N . ALA A 1 541 ? 31.142 -8.486 -72.608 1.00 48.00 541 ALA A N 1
ATOM 4272 C CA . ALA A 1 541 ? 30.964 -9.737 -73.371 1.00 48.00 541 ALA A CA 1
ATOM 4273 C C . ALA A 1 541 ? 29.945 -10.787 -72.841 1.00 48.00 541 ALA A C 1
ATOM 4275 O O . ALA A 1 541 ? 29.688 -11.779 -73.519 1.00 48.00 541 ALA A O 1
ATOM 4276 N N . HIS A 1 542 ? 29.319 -10.582 -71.678 1.00 52.59 542 HIS A N 1
ATOM 4277 C CA . HIS A 1 542 ? 28.213 -11.397 -71.174 1.00 52.59 542 HIS A CA 1
ATOM 4278 C C . HIS A 1 542 ? 26.904 -10.593 -71.175 1.00 52.59 542 HIS A C 1
ATOM 4280 O O . HIS A 1 542 ? 26.802 -9.543 -70.550 1.00 52.59 542 HIS A O 1
ATOM 4286 N N . ARG A 1 543 ? 25.887 -11.106 -71.877 1.00 58.44 543 ARG A N 1
ATOM 4287 C CA . ARG A 1 543 ? 24.582 -10.459 -72.121 1.00 58.44 543 ARG A CA 1
ATOM 4288 C C . ARG A 1 543 ? 23.601 -10.480 -70.923 1.00 58.44 543 ARG A C 1
ATOM 4290 O O . ARG A 1 543 ? 22.409 -10.349 -71.156 1.00 58.44 543 ARG A O 1
ATOM 4297 N N . LEU A 1 544 ? 24.057 -10.668 -69.681 1.00 65.81 544 LEU A N 1
ATOM 4298 C CA . LEU A 1 544 ? 23.170 -10.896 -68.524 1.00 65.81 544 LEU A CA 1
ATOM 4299 C C . LEU A 1 544 ? 22.894 -9.610 -67.726 1.00 65.81 544 LEU A C 1
ATOM 4301 O O . LEU A 1 544 ? 23.826 -8.875 -67.382 1.00 65.81 544 LEU A O 1
ATOM 4305 N N . THR A 1 545 ? 21.624 -9.366 -67.404 1.00 68.00 545 THR A N 1
ATOM 4306 C CA . THR A 1 545 ? 21.169 -8.345 -66.443 1.00 68.00 545 THR A CA 1
ATOM 4307 C C . THR A 1 545 ? 21.349 -8.824 -64.997 1.00 68.00 545 THR A C 1
ATOM 4309 O O . THR A 1 545 ? 21.625 -10.002 -64.759 1.00 68.00 545 THR A O 1
ATOM 4312 N N . ILE A 1 546 ? 21.233 -7.926 -64.011 1.00 65.81 546 ILE A N 1
ATOM 4313 C CA . ILE A 1 546 ? 21.311 -8.325 -62.595 1.00 65.81 546 ILE A CA 1
ATOM 4314 C C . ILE A 1 546 ? 20.120 -9.217 -62.216 1.00 65.81 546 ILE A C 1
ATOM 4316 O O . ILE A 1 546 ? 20.280 -10.160 -61.443 1.00 65.81 546 ILE A O 1
ATOM 4320 N N . GLU A 1 547 ? 18.963 -8.996 -62.837 1.00 68.88 547 GLU A N 1
ATOM 4321 C CA . GLU A 1 547 ? 17.788 -9.857 -62.756 1.00 68.88 547 GLU A CA 1
ATOM 4322 C C . GLU A 1 547 ? 18.116 -11.265 -63.274 1.00 68.88 547 GLU A C 1
ATOM 4324 O O . GLU A 1 547 ? 17.971 -12.225 -62.522 1.00 68.88 547 GLU A O 1
ATOM 4329 N N . ASP A 1 548 ? 18.717 -11.399 -64.464 1.00 75.50 548 ASP A N 1
ATOM 4330 C CA . ASP A 1 548 ? 19.134 -12.706 -65.011 1.00 75.50 548 ASP A CA 1
ATOM 4331 C C . ASP A 1 548 ? 20.185 -13.414 -64.128 1.00 75.50 548 ASP A C 1
ATOM 4333 O O . ASP A 1 548 ? 20.288 -14.650 -64.071 1.00 75.50 548 ASP A O 1
ATOM 4337 N N . VAL A 1 549 ? 21.033 -12.636 -63.447 1.00 77.44 549 VAL A N 1
ATOM 4338 C CA . VAL A 1 549 ? 22.028 -13.161 -62.506 1.00 77.44 549 VAL A CA 1
ATOM 4339 C C . VAL A 1 549 ? 21.344 -13.725 -61.258 1.00 77.44 549 VAL A C 1
ATOM 4341 O O . VAL A 1 549 ? 21.684 -14.841 -60.854 1.00 77.44 549 VAL A O 1
ATOM 4344 N N . LEU A 1 550 ? 20.369 -13.013 -60.693 1.00 77.44 550 LEU A N 1
ATOM 4345 C CA . LEU A 1 550 ? 19.660 -13.388 -59.463 1.00 77.44 550 LEU A CA 1
ATOM 4346 C C . LEU A 1 550 ? 18.546 -14.427 -59.687 1.00 77.44 550 LEU A C 1
ATOM 4348 O O . LEU A 1 550 ? 18.216 -15.177 -58.769 1.00 77.44 550 LEU A O 1
ATOM 4352 N N . GLU A 1 551 ? 17.988 -14.523 -60.894 1.00 77.81 551 GLU A N 1
ATOM 4353 C CA . GLU A 1 551 ? 16.916 -15.469 -61.231 1.00 77.81 551 GLU A CA 1
ATOM 4354 C C . GLU A 1 551 ? 17.419 -16.882 -61.537 1.00 77.81 551 GLU A C 1
ATOM 4356 O O . GLU A 1 551 ? 16.658 -17.845 -61.454 1.00 77.81 551 GLU A O 1
ATOM 4361 N N . ASN A 1 552 ? 18.714 -17.044 -61.813 1.00 85.69 552 ASN A N 1
ATOM 4362 C CA . ASN A 1 552 ? 19.289 -18.348 -62.119 1.00 85.69 552 ASN A CA 1
ATOM 4363 C C . ASN A 1 552 ? 19.293 -19.292 -60.905 1.00 85.69 552 ASN A C 1
ATOM 4365 O O . ASN A 1 552 ? 19.966 -19.046 -59.905 1.00 85.69 552 ASN A O 1
ATOM 4369 N N . GLU A 1 553 ? 18.630 -20.438 -61.055 1.00 82.62 553 GLU A N 1
ATOM 4370 C CA . GLU A 1 553 ? 18.453 -21.461 -60.014 1.00 82.62 553 GLU A CA 1
ATOM 4371 C C . GLU A 1 553 ? 19.758 -21.945 -59.362 1.00 82.62 553 GLU A C 1
ATOM 4373 O O . GLU A 1 553 ? 19.828 -22.134 -58.147 1.00 82.62 553 GLU A O 1
ATOM 4378 N N . LYS A 1 554 ? 20.836 -22.110 -60.140 1.00 84.81 554 LYS A N 1
ATOM 4379 C CA . LYS A 1 554 ? 22.135 -22.541 -59.598 1.00 84.81 554 LYS A CA 1
ATOM 4380 C C . LYS A 1 554 ? 22.796 -21.430 -58.781 1.00 84.81 554 LYS A C 1
ATOM 4382 O O . LYS A 1 554 ? 23.371 -21.712 -57.733 1.00 84.81 554 LYS A O 1
ATOM 4387 N N . ARG A 1 555 ? 22.681 -20.172 -59.221 1.00 85.31 555 ARG A N 1
ATOM 4388 C CA . ARG A 1 555 ? 23.199 -19.004 -58.490 1.00 85.31 555 ARG A CA 1
ATOM 4389 C C . ARG A 1 555 ? 22.409 -18.721 -57.215 1.00 85.31 555 ARG A C 1
ATOM 4391 O O . ARG A 1 555 ? 23.043 -18.441 -56.206 1.00 85.31 555 ARG A O 1
ATOM 4398 N N . LYS A 1 556 ? 21.081 -18.897 -57.212 1.00 82.81 556 LYS A N 1
ATOM 4399 C CA . LYS A 1 556 ? 20.253 -18.821 -55.991 1.00 82.81 556 LYS A CA 1
ATOM 4400 C C . LYS A 1 556 ? 20.739 -19.800 -54.924 1.00 82.81 556 LYS A C 1
ATOM 4402 O O . LYS A 1 556 ? 21.027 -19.379 -53.814 1.00 82.81 556 LYS A O 1
ATOM 4407 N N . LYS A 1 557 ? 20.945 -21.071 -55.293 1.00 85.44 557 LYS A N 1
ATOM 4408 C CA . LYS A 1 557 ? 21.479 -22.093 -54.372 1.00 85.44 557 LYS A CA 1
ATOM 4409 C C . LYS A 1 557 ? 22.856 -21.727 -53.814 1.00 85.44 557 LYS A C 1
ATOM 4411 O O . LYS A 1 557 ? 23.134 -21.994 -52.652 1.00 85.44 557 LYS A O 1
ATOM 4416 N N . ILE A 1 558 ? 23.721 -21.125 -54.630 1.00 85.81 558 ILE A N 1
ATOM 4417 C CA . ILE A 1 558 ? 25.043 -20.660 -54.185 1.00 85.81 558 ILE A CA 1
ATOM 4418 C C . ILE A 1 558 ? 24.905 -19.489 -53.201 1.00 85.81 558 ILE A C 1
ATOM 4420 O O . ILE A 1 558 ? 25.538 -19.514 -52.149 1.00 85.81 558 ILE A O 1
ATOM 4424 N N . ILE A 1 559 ? 24.067 -18.496 -53.516 1.00 81.75 559 ILE A N 1
ATOM 4425 C CA . ILE A 1 559 ? 23.795 -17.343 -52.645 1.00 81.75 559 ILE A CA 1
ATOM 4426 C C . ILE A 1 559 ? 23.226 -17.814 -51.301 1.00 81.75 559 ILE A C 1
ATOM 4428 O O . ILE A 1 559 ? 23.716 -17.377 -50.266 1.00 81.75 559 ILE A O 1
ATOM 4432 N N . ASP A 1 560 ? 22.280 -18.755 -51.307 1.00 81.75 560 ASP A N 1
ATOM 4433 C CA . ASP A 1 560 ? 21.669 -19.309 -50.091 1.00 81.75 560 ASP A CA 1
ATOM 4434 C C . ASP A 1 560 ? 22.719 -19.931 -49.168 1.00 81.75 560 ASP A C 1
ATOM 4436 O O . ASP A 1 560 ? 22.793 -19.603 -47.986 1.00 81.75 560 ASP A O 1
ATOM 4440 N N . VAL A 1 561 ? 23.614 -20.760 -49.713 1.00 82.75 561 VAL A N 1
ATOM 4441 C CA . VAL A 1 561 ? 24.677 -21.386 -48.913 1.00 82.75 561 VAL A CA 1
ATOM 4442 C C . VAL A 1 561 ? 25.654 -20.350 -48.339 1.00 82.75 561 VAL A C 1
ATOM 4444 O O . VAL A 1 561 ? 26.107 -20.523 -47.205 1.00 82.75 561 VAL A O 1
ATOM 4447 N N . ILE A 1 562 ? 25.966 -19.281 -49.083 1.00 80.44 562 ILE A N 1
ATOM 4448 C CA . ILE A 1 562 ? 26.885 -18.209 -48.655 1.00 80.44 562 ILE A CA 1
ATOM 4449 C C . ILE A 1 562 ? 26.233 -17.277 -47.622 1.00 80.44 562 ILE A C 1
ATOM 4451 O O . ILE A 1 562 ? 26.922 -16.812 -46.718 1.00 80.44 562 ILE A O 1
ATOM 4455 N N . LEU A 1 563 ? 24.925 -17.015 -47.721 1.00 70.38 563 LEU A N 1
ATOM 4456 C CA . LEU A 1 563 ? 24.182 -16.224 -46.732 1.00 70.38 563 LEU A CA 1
ATOM 4457 C C . LEU A 1 563 ? 24.025 -16.974 -45.406 1.00 70.38 563 LEU A C 1
ATOM 4459 O O . LEU A 1 563 ? 24.127 -16.353 -44.354 1.00 70.38 563 LEU A O 1
ATOM 4463 N N . ILE A 1 564 ? 23.821 -18.297 -45.452 1.00 71.62 564 ILE A N 1
ATOM 4464 C CA . ILE A 1 564 ? 23.763 -19.147 -44.252 1.00 71.62 564 ILE A CA 1
ATOM 4465 C C . ILE A 1 564 ? 25.152 -19.286 -43.615 1.00 71.62 564 ILE A C 1
ATOM 4467 O O . ILE A 1 564 ? 25.271 -19.269 -42.396 1.00 71.62 564 ILE A O 1
ATOM 4471 N N . ASN A 1 565 ? 26.208 -19.427 -44.428 1.00 73.25 565 ASN A N 1
ATOM 4472 C CA . ASN A 1 565 ? 27.579 -19.631 -43.949 1.00 73.25 565 ASN A CA 1
ATOM 4473 C C . ASN A 1 565 ? 28.560 -18.620 -44.585 1.00 73.25 565 ASN A C 1
ATOM 4475 O O . ASN A 1 565 ? 29.318 -18.990 -45.491 1.00 73.25 565 ASN A O 1
ATOM 4479 N N . PRO A 1 566 ? 28.586 -17.347 -44.144 1.00 75.62 566 PRO A N 1
ATOM 4480 C CA . PRO A 1 566 ? 29.569 -16.378 -44.621 1.00 75.62 566 PRO A CA 1
ATOM 4481 C C . PRO A 1 566 ? 31.002 -16.864 -44.365 1.00 75.62 566 PRO A C 1
ATOM 4483 O O . PRO A 1 566 ? 31.353 -17.221 -43.245 1.00 75.62 566 PRO A O 1
ATOM 4486 N N . GLY A 1 567 ? 31.844 -16.869 -45.398 1.00 70.69 567 GLY A N 1
ATOM 4487 C CA . GLY A 1 567 ? 33.205 -17.411 -45.322 1.00 70.69 567 GLY A CA 1
ATOM 4488 C C . GLY A 1 567 ? 33.308 -18.889 -45.694 1.00 70.69 567 GLY A C 1
ATOM 4489 O O . GLY A 1 567 ? 34.335 -19.513 -45.449 1.00 70.69 567 GLY A O 1
ATOM 4490 N N . VAL A 1 568 ? 32.271 -19.461 -46.309 1.00 79.38 568 VAL A N 1
ATOM 4491 C CA . VAL A 1 568 ? 32.278 -20.844 -46.791 1.00 79.38 568 VAL A CA 1
ATOM 4492 C C . VAL A 1 568 ? 33.368 -21.080 -47.845 1.00 79.38 568 VAL A C 1
ATOM 4494 O O . VAL A 1 568 ? 33.578 -20.282 -48.764 1.00 79.38 568 VAL A O 1
ATOM 4497 N N . HIS A 1 569 ? 34.067 -22.207 -47.713 1.00 83.44 569 HIS A N 1
ATOM 4498 C CA . HIS A 1 569 ? 35.115 -22.642 -48.636 1.00 83.44 569 HIS A CA 1
ATOM 4499 C C . HIS A 1 569 ? 34.542 -23.178 -49.952 1.00 83.44 569 HIS A C 1
ATOM 4501 O O . HIS A 1 569 ? 33.447 -23.742 -49.990 1.00 83.44 569 HIS A O 1
ATOM 4507 N N . PHE A 1 570 ? 35.333 -23.115 -51.028 1.00 85.00 570 PHE A N 1
ATOM 4508 C CA . PHE A 1 570 ? 34.950 -23.670 -52.333 1.00 85.00 570 PHE A CA 1
ATOM 4509 C C . PHE A 1 570 ? 34.517 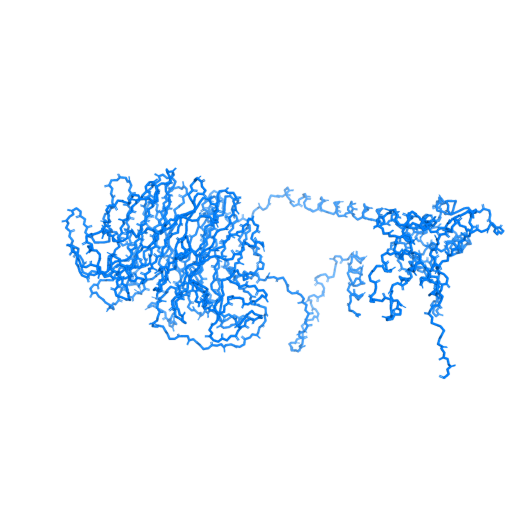-25.150 -52.269 1.00 85.00 570 PHE A C 1
ATOM 4511 O O . PHE A 1 570 ? 33.485 -25.525 -52.827 1.00 85.00 570 PHE A O 1
ATOM 4518 N N . SER A 1 571 ? 35.281 -25.997 -51.569 1.00 82.50 571 SER A N 1
ATOM 4519 C CA . SER A 1 571 ? 34.974 -27.430 -51.429 1.00 82.50 571 SER A CA 1
ATOM 4520 C C . SER A 1 571 ? 33.643 -27.668 -50.713 1.00 82.50 571 SER A C 1
ATOM 4522 O O . SER A 1 571 ? 32.877 -28.554 -51.094 1.00 82.50 571 SER A O 1
ATOM 4524 N N . GLU A 1 572 ? 33.335 -26.827 -49.727 1.00 80.75 572 GLU A N 1
ATOM 4525 C CA . GLU A 1 572 ? 32.098 -26.897 -48.957 1.00 80.75 572 GLU A CA 1
ATOM 4526 C C . GLU A 1 572 ? 30.894 -26.404 -49.771 1.00 80.75 572 GLU A C 1
ATOM 4528 O O . GLU A 1 572 ? 29.833 -27.031 -49.756 1.00 80.75 572 GLU A O 1
ATOM 4533 N N . LEU A 1 573 ? 31.077 -25.354 -50.582 1.00 86.31 573 LEU A N 1
ATOM 4534 C CA . LEU A 1 573 ? 30.084 -24.907 -51.563 1.00 86.31 573 LEU A CA 1
ATOM 4535 C C . LEU A 1 573 ? 29.765 -25.996 -52.582 1.00 86.31 573 LEU A C 1
ATOM 4537 O O . LEU A 1 573 ? 28.595 -26.246 -52.870 1.00 86.31 573 LEU A O 1
ATOM 4541 N N . LYS A 1 574 ? 30.786 -26.681 -53.104 1.00 88.12 574 LYS A N 1
ATOM 4542 C CA . LYS A 1 574 ? 30.607 -27.802 -54.034 1.00 88.12 574 LYS A CA 1
ATOM 4543 C C . LYS A 1 574 ? 29.800 -28.930 -53.394 1.00 88.12 574 LYS A C 1
ATOM 4545 O O . LYS A 1 574 ? 28.870 -29.438 -54.020 1.00 88.12 574 LYS A O 1
ATOM 4550 N N . ARG A 1 575 ? 30.114 -29.282 -52.143 1.00 87.31 575 ARG A N 1
ATOM 4551 C CA . ARG A 1 575 ? 29.416 -30.325 -51.379 1.00 87.31 575 ARG A CA 1
ATOM 4552 C C . ARG A 1 575 ? 27.947 -29.971 -51.132 1.00 87.31 575 ARG A C 1
ATOM 4554 O O . ARG A 1 575 ? 27.074 -30.776 -51.445 1.00 87.31 575 ARG A O 1
ATOM 4561 N N . LYS A 1 576 ? 27.673 -28.763 -50.629 1.00 85.00 576 LYS A N 1
ATOM 4562 C CA . LYS A 1 576 ? 26.318 -28.310 -50.265 1.00 85.00 576 LYS A CA 1
ATOM 4563 C C . LYS A 1 576 ? 25.430 -28.021 -51.479 1.00 85.00 576 LYS A C 1
ATOM 4565 O O . LYS A 1 576 ? 24.245 -28.333 -51.449 1.00 85.00 576 LYS A O 1
ATOM 4570 N N . THR A 1 577 ? 25.983 -27.476 -52.565 1.00 87.19 577 THR A N 1
ATOM 4571 C CA . THR A 1 577 ? 25.198 -27.145 -53.773 1.00 87.19 577 THR A CA 1
ATOM 4572 C C . THR A 1 577 ? 25.070 -28.299 -54.769 1.00 87.19 577 THR A C 1
ATOM 4574 O O . THR A 1 577 ? 24.188 -28.258 -55.628 1.00 87.19 577 THR A O 1
ATOM 4577 N N . LYS A 1 578 ? 25.937 -29.321 -54.680 1.00 88.44 578 LYS A N 1
ATOM 4578 C CA . LYS A 1 578 ? 26.048 -30.441 -55.637 1.00 88.44 578 LYS A CA 1
ATOM 4579 C C . LYS A 1 578 ? 26.262 -29.991 -57.096 1.00 88.44 578 LYS A C 1
ATOM 4581 O O . LYS A 1 578 ? 25.905 -30.699 -58.035 1.00 88.44 578 LYS A O 1
ATOM 4586 N N . ILE A 1 579 ? 26.850 -28.812 -57.308 1.00 90.19 579 ILE A N 1
ATOM 4587 C CA . ILE A 1 579 ? 27.160 -28.278 -58.642 1.00 90.19 579 ILE A CA 1
ATOM 4588 C C . ILE A 1 579 ? 28.533 -28.799 -59.099 1.00 90.19 579 ILE A C 1
ATOM 4590 O O . ILE A 1 579 ? 29.497 -28.813 -58.334 1.00 90.19 579 ILE A O 1
ATOM 4594 N N . ALA A 1 580 ? 28.638 -29.217 -60.365 1.00 88.81 580 ALA A N 1
ATOM 4595 C CA . ALA A 1 580 ? 29.902 -29.656 -60.959 1.00 88.81 580 ALA A CA 1
ATOM 4596 C C . ALA A 1 580 ? 30.978 -28.554 -60.894 1.00 88.81 580 ALA A C 1
ATOM 4598 O O . ALA A 1 580 ? 30.673 -27.378 -61.079 1.00 88.81 580 ALA A O 1
ATOM 4599 N N . TYR A 1 581 ? 32.241 -28.947 -60.687 1.00 87.75 581 TYR A N 1
ATOM 4600 C CA . TYR A 1 581 ? 33.360 -28.036 -60.399 1.00 87.75 581 TYR A CA 1
ATOM 4601 C C . TYR A 1 581 ? 33.437 -26.837 -61.362 1.00 87.75 581 TYR A C 1
ATOM 4603 O O . TYR A 1 581 ? 33.373 -25.697 -60.911 1.00 87.75 581 TYR A O 1
ATOM 4611 N N . GLY A 1 582 ? 33.488 -27.081 -62.678 1.00 79.38 582 GLY A N 1
ATOM 4612 C CA . GLY A 1 582 ? 33.603 -26.010 -63.679 1.00 79.38 582 GLY A CA 1
ATOM 4613 C C . GLY A 1 582 ? 32.400 -25.059 -63.712 1.00 79.38 582 GLY A C 1
ATOM 4614 O O . GLY A 1 582 ? 32.569 -23.851 -63.850 1.00 79.38 582 GLY A O 1
ATOM 4615 N N . ASN A 1 583 ? 31.188 -25.579 -63.490 1.00 84.44 583 ASN A N 1
ATOM 4616 C CA . ASN A 1 583 ? 29.982 -24.752 -63.408 1.00 84.44 583 ASN A CA 1
ATOM 4617 C C . ASN A 1 583 ? 29.985 -23.877 -62.150 1.00 84.44 583 ASN A C 1
ATOM 4619 O O . ASN A 1 583 ? 29.582 -22.718 -62.205 1.00 84.44 583 ASN A O 1
ATOM 4623 N N . LEU A 1 584 ? 30.436 -24.416 -61.014 1.00 86.94 584 LEU A N 1
ATOM 4624 C CA . LEU A 1 584 ? 30.500 -23.672 -59.759 1.00 86.94 584 LEU A CA 1
ATOM 4625 C C . LEU A 1 584 ? 31.499 -22.513 -59.848 1.00 86.94 584 LEU A C 1
ATOM 4627 O O . LEU A 1 584 ? 31.170 -21.410 -59.421 1.00 86.94 584 LEU A O 1
ATOM 4631 N N . VAL A 1 585 ? 32.671 -22.740 -60.454 1.00 86.69 585 VAL A N 1
ATOM 4632 C CA . VAL A 1 585 ? 33.667 -21.686 -60.715 1.00 86.69 585 VAL A CA 1
ATOM 4633 C C . VAL A 1 585 ? 33.044 -20.556 -61.533 1.00 86.69 585 VAL A C 1
ATOM 4635 O O . VAL A 1 585 ? 33.047 -19.413 -61.086 1.00 86.69 585 VAL A O 1
ATOM 4638 N N . TRP A 1 586 ? 32.413 -20.884 -62.663 1.00 84.25 586 TRP A N 1
ATOM 4639 C CA . TRP A 1 586 ? 31.772 -19.893 -63.530 1.00 84.25 586 TRP A CA 1
ATOM 4640 C C . TRP A 1 586 ? 30.663 -19.098 -62.821 1.00 84.25 586 TRP A C 1
ATOM 4642 O O . TRP A 1 586 ? 30.572 -17.876 -62.947 1.00 84.25 586 TRP A O 1
ATOM 4652 N N . HIS A 1 587 ? 29.815 -19.768 -62.035 1.00 87.06 587 HIS A N 1
ATOM 4653 C CA . HIS A 1 587 ? 28.759 -19.094 -61.282 1.00 87.06 587 HIS A CA 1
ATOM 4654 C C . HIS A 1 587 ? 29.313 -18.167 -60.192 1.00 87.06 587 HIS A C 1
ATOM 4656 O O . HIS A 1 587 ? 28.783 -17.071 -60.022 1.00 87.06 587 HIS A O 1
ATOM 4662 N N . LEU A 1 588 ? 30.367 -18.578 -59.480 1.00 86.38 588 LEU A N 1
ATOM 4663 C CA . LEU A 1 588 ? 31.022 -17.757 -58.458 1.00 86.38 588 LEU A CA 1
ATOM 4664 C C . LEU A 1 588 ? 31.729 -16.545 -59.072 1.00 86.38 588 LEU A C 1
ATOM 4666 O O . LEU A 1 588 ? 31.639 -15.460 -58.512 1.00 86.38 588 LEU A O 1
ATOM 4670 N N . GLU A 1 589 ? 32.361 -16.697 -60.238 1.00 83.25 589 GLU A N 1
ATOM 4671 C CA . GLU A 1 589 ? 32.957 -15.580 -60.983 1.00 83.25 589 GLU A CA 1
ATOM 4672 C C . GLU A 1 589 ? 31.910 -14.552 -61.411 1.00 83.25 589 GLU A C 1
ATOM 4674 O O . GLU A 1 589 ? 32.131 -13.351 -61.276 1.00 83.25 589 GLU A O 1
ATOM 4679 N N . ILE A 1 590 ? 30.744 -15.005 -61.880 1.00 80.25 590 ILE A N 1
ATOM 4680 C CA . ILE A 1 590 ? 29.630 -14.104 -62.192 1.00 80.25 590 ILE A CA 1
ATOM 4681 C C . ILE A 1 590 ? 29.134 -13.403 -60.926 1.00 80.25 590 ILE A C 1
ATOM 4683 O O . ILE A 1 590 ? 28.959 -12.190 -60.937 1.00 80.25 590 ILE A O 1
ATOM 4687 N N . LEU A 1 591 ? 28.916 -14.124 -59.828 1.00 80.88 591 LEU A N 1
ATOM 4688 C CA . LEU A 1 591 ? 28.402 -13.518 -58.597 1.00 80.88 591 LEU A CA 1
ATOM 4689 C C . LEU A 1 591 ? 29.385 -12.508 -57.979 1.00 80.88 591 LEU A C 1
ATOM 4691 O O . LEU A 1 591 ? 28.950 -11.463 -57.503 1.00 80.88 591 LEU A O 1
ATOM 4695 N N . ASP A 1 592 ? 30.689 -12.782 -58.024 1.00 79.06 592 ASP A N 1
ATOM 4696 C CA . ASP A 1 592 ? 31.746 -11.874 -57.556 1.00 79.06 592 ASP A CA 1
ATOM 4697 C C . ASP A 1 592 ? 31.857 -10.641 -58.469 1.00 79.06 592 ASP A C 1
ATOM 4699 O O . ASP A 1 592 ? 31.856 -9.503 -58.003 1.00 79.06 592 ASP A O 1
ATOM 4703 N N . LYS A 1 593 ? 31.809 -10.838 -59.794 1.00 73.69 593 LYS A N 1
ATOM 4704 C CA . LYS A 1 593 ? 31.833 -9.747 -60.784 1.00 73.69 593 LYS A CA 1
ATOM 4705 C C . LYS A 1 593 ? 30.651 -8.789 -60.645 1.00 73.69 593 LYS A C 1
ATOM 4707 O O . LYS A 1 593 ? 30.818 -7.578 -60.788 1.00 73.69 593 LYS A O 1
ATOM 4712 N N . TYR A 1 594 ? 29.461 -9.317 -60.370 1.00 70.75 594 TYR A N 1
ATOM 4713 C CA . TYR A 1 594 ? 28.257 -8.518 -60.127 1.00 70.75 594 TYR A CA 1
ATOM 4714 C C . TYR A 1 594 ? 28.141 -8.054 -58.662 1.00 70.75 594 TYR A C 1
ATOM 4716 O O . TYR A 1 594 ? 27.115 -7.492 -58.293 1.00 70.75 594 TYR A O 1
ATOM 4724 N N . HIS A 1 595 ? 29.188 -8.245 -57.845 1.00 70.00 595 HIS A N 1
ATOM 4725 C CA . HIS A 1 595 ? 29.268 -7.804 -56.447 1.00 70.00 595 HIS A CA 1
ATOM 4726 C C . HIS A 1 595 ? 28.104 -8.322 -55.585 1.00 70.00 595 HIS A C 1
ATOM 4728 O O . HIS A 1 595 ? 27.652 -7.665 -54.651 1.00 70.00 595 HIS A O 1
ATOM 4734 N N . VAL A 1 596 ? 27.608 -9.517 -55.915 1.00 73.06 596 VAL A N 1
ATOM 4735 C CA . VAL A 1 596 ? 26.639 -10.270 -55.107 1.00 73.06 596 VAL A CA 1
ATOM 4736 C C . VAL A 1 596 ? 27.365 -11.031 -54.001 1.00 73.06 596 VAL A C 1
ATOM 4738 O O . VAL A 1 596 ? 26.825 -11.253 -52.928 1.00 73.06 596 VAL A O 1
ATOM 4741 N N . ILE A 1 597 ? 28.611 -11.430 -54.236 1.00 77.69 597 ILE A N 1
ATOM 4742 C CA . ILE A 1 597 ? 29.475 -12.060 -53.236 1.00 77.69 597 ILE A CA 1
ATOM 4743 C C . ILE A 1 597 ? 30.865 -11.435 -53.313 1.00 77.69 597 ILE A C 1
ATOM 4745 O O . ILE A 1 597 ? 31.172 -10.711 -54.256 1.00 77.69 597 ILE A O 1
ATOM 4749 N N . LYS A 1 598 ? 31.699 -11.714 -52.316 1.00 76.56 598 LYS A N 1
ATOM 4750 C CA . LYS A 1 598 ? 33.109 -11.349 -52.293 1.00 76.56 598 LYS A CA 1
ATOM 4751 C C . LYS A 1 598 ? 33.969 -12.593 -52.172 1.00 76.56 598 LYS A C 1
ATOM 4753 O O . LYS A 1 598 ? 33.879 -13.317 -51.177 1.00 76.56 598 LYS A O 1
ATOM 4758 N N . LYS A 1 599 ? 34.845 -12.798 -53.148 1.00 81.12 599 LYS A N 1
ATOM 4759 C CA . LYS A 1 599 ? 35.923 -13.785 -53.094 1.00 81.12 599 LYS A CA 1
ATOM 4760 C C . LYS A 1 599 ? 37.099 -13.233 -52.277 1.00 81.12 599 LYS A C 1
ATOM 4762 O O . LYS A 1 599 ? 37.587 -12.136 -52.546 1.00 81.12 599 LYS A O 1
ATOM 4767 N N . LYS A 1 600 ? 37.588 -13.988 -51.286 1.00 75.00 600 LYS A N 1
ATOM 4768 C CA . LYS A 1 600 ? 38.821 -13.665 -50.546 1.00 75.00 600 LYS A CA 1
ATOM 4769 C C . LYS A 1 600 ? 39.763 -14.866 -50.538 1.00 75.00 600 LYS A C 1
ATOM 4771 O O . LYS A 1 600 ? 39.381 -15.958 -50.121 1.00 75.00 600 LYS A O 1
ATOM 4776 N N . THR A 1 601 ? 40.998 -14.644 -50.976 1.00 74.56 601 THR A N 1
ATOM 4777 C CA . THR A 1 601 ? 42.078 -15.626 -50.855 1.00 74.56 601 THR A CA 1
ATOM 4778 C C . THR A 1 601 ? 42.672 -15.532 -49.453 1.00 74.56 601 THR A C 1
ATOM 4780 O O . THR A 1 601 ? 43.077 -14.453 -49.019 1.00 74.56 601 THR A O 1
ATOM 4783 N N . MET A 1 602 ? 42.683 -16.650 -48.738 1.00 59.31 602 MET A N 1
ATOM 4784 C CA . MET A 1 602 ? 43.488 -16.872 -47.539 1.00 59.31 602 MET A CA 1
ATOM 4785 C C . MET A 1 602 ? 44.634 -17.814 -47.911 1.00 59.31 602 MET A C 1
ATOM 4787 O O . MET A 1 602 ? 44.511 -18.542 -48.890 1.00 59.31 602 MET A O 1
ATOM 4791 N N . GLU A 1 603 ? 45.738 -17.774 -47.168 1.00 53.31 603 GLU A N 1
ATOM 4792 C CA . GLU A 1 603 ? 47.061 -18.332 -47.514 1.00 53.31 603 GLU A CA 1
ATOM 4793 C C . GLU A 1 603 ? 47.065 -19.665 -48.294 1.00 53.31 603 GLU A C 1
ATOM 4795 O O . GLU A 1 603 ? 47.883 -19.823 -49.195 1.00 53.31 603 GLU A O 1
ATOM 4800 N N . GLN A 1 604 ? 46.134 -20.591 -48.022 1.00 64.12 604 GLN A N 1
ATOM 4801 C CA . GLN A 1 604 ? 46.035 -21.886 -48.717 1.00 64.12 604 GLN A CA 1
ATOM 4802 C C . GLN A 1 604 ? 44.667 -22.184 -49.370 1.00 64.12 604 GLN A C 1
ATOM 4804 O O . GLN A 1 604 ? 44.489 -23.243 -49.971 1.00 64.12 604 GLN A O 1
ATOM 4809 N N . TYR A 1 605 ? 43.671 -21.295 -49.273 1.00 71.12 605 TYR A N 1
ATOM 4810 C CA . TYR A 1 605 ? 42.312 -21.570 -49.760 1.00 71.12 605 TYR A CA 1
ATOM 4811 C C . TYR A 1 605 ? 41.490 -20.310 -50.067 1.00 71.12 605 TYR A C 1
ATOM 4813 O O . TYR A 1 605 ? 41.769 -19.206 -49.606 1.00 71.12 605 TYR A O 1
ATOM 4821 N N . VAL A 1 606 ? 40.410 -20.484 -50.834 1.00 75.69 606 VAL A N 1
ATOM 4822 C CA . VA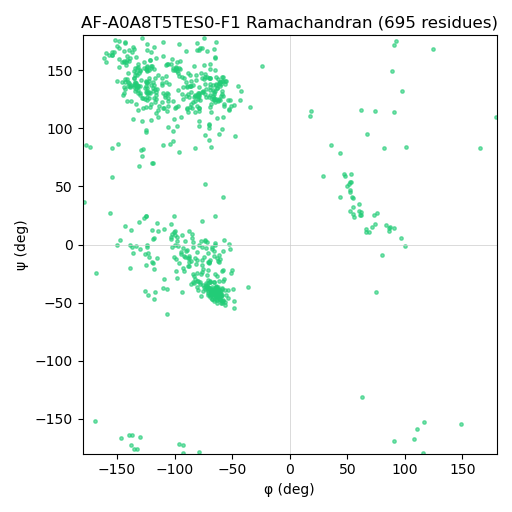L A 1 606 ? 39.470 -19.407 -51.176 1.00 75.69 606 VAL A CA 1
ATOM 4823 C C . VAL A 1 606 ? 38.171 -19.561 -50.389 1.00 75.69 606 VAL A C 1
ATOM 4825 O O . VAL A 1 606 ? 37.549 -20.629 -50.408 1.00 75.69 606 VAL A O 1
ATOM 4828 N N . VAL A 1 607 ? 37.750 -18.468 -49.753 1.00 76.12 607 VAL A N 1
ATOM 4829 C CA . VAL A 1 607 ? 36.475 -18.339 -49.035 1.00 76.12 607 VAL A CA 1
ATOM 4830 C C . VAL A 1 607 ? 35.597 -17.263 -49.665 1.00 76.12 607 VAL A C 1
ATOM 4832 O O . VAL A 1 607 ? 36.093 -16.296 -50.256 1.00 76.12 607 VAL A O 1
ATOM 4835 N N . TYR A 1 608 ? 34.284 -17.437 -49.537 1.00 79.19 608 TYR A N 1
ATOM 4836 C CA . TYR A 1 608 ? 33.285 -16.566 -50.147 1.00 79.19 608 TYR A CA 1
ATOM 4837 C C . TYR A 1 608 ? 32.366 -15.972 -49.085 1.00 79.19 608 TYR A C 1
ATOM 4839 O O . TYR A 1 608 ? 31.833 -16.684 -48.237 1.00 79.19 608 TYR A O 1
ATOM 4847 N N . PHE A 1 609 ? 32.164 -14.661 -49.149 1.00 72.50 609 PHE A N 1
ATOM 4848 C CA . PHE A 1 609 ? 31.299 -13.914 -48.238 1.00 72.50 609 PHE A CA 1
ATOM 4849 C C . PHE A 1 609 ? 30.179 -13.231 -49.021 1.00 72.50 609 PHE A C 1
ATOM 4851 O O . PHE A 1 609 ? 30.395 -12.891 -50.187 1.00 72.50 609 PHE A O 1
ATOM 4858 N N . PRO A 1 610 ? 29.012 -12.957 -48.416 1.00 71.62 610 PRO A N 1
ATOM 4859 C CA . PRO A 1 610 ? 28.089 -11.999 -49.000 1.00 71.62 610 PRO A CA 1
ATOM 4860 C C . PRO A 1 610 ? 28.791 -10.643 -49.099 1.00 71.62 610 PRO A C 1
ATOM 4862 O O . PRO A 1 610 ? 29.526 -10.230 -48.195 1.00 71.62 610 PRO A O 1
ATOM 4865 N N . TYR A 1 611 ? 28.601 -9.953 -50.217 1.00 67.12 611 TYR A N 1
ATOM 4866 C CA . TYR A 1 611 ? 29.170 -8.625 -50.383 1.00 67.12 611 TYR A CA 1
ATOM 4867 C C . TYR A 1 611 ? 28.292 -7.618 -49.626 1.00 67.12 611 TYR A C 1
ATOM 4869 O O . TYR A 1 611 ? 27.173 -7.314 -50.041 1.00 67.12 611 TYR A O 1
ATOM 4877 N N . PHE A 1 612 ? 28.789 -7.127 -48.490 1.00 57.69 612 PHE A N 1
ATOM 4878 C CA . PHE A 1 612 ? 28.250 -5.968 -47.782 1.00 57.69 612 PHE A CA 1
ATOM 4879 C C . PHE A 1 612 ? 29.215 -4.809 -48.022 1.00 57.69 612 PHE A C 1
ATOM 4881 O O . PHE A 1 612 ? 30.415 -4.963 -47.782 1.00 57.69 612 PHE A O 1
ATOM 4888 N N . ASP A 1 613 ? 28.727 -3.664 -48.506 1.00 53.44 613 ASP A N 1
ATOM 4889 C CA . ASP A 1 613 ? 29.591 -2.483 -48.575 1.00 53.44 613 ASP A CA 1
ATOM 4890 C C . ASP A 1 613 ? 30.149 -2.194 -47.185 1.00 53.44 613 ASP A C 1
ATOM 4892 O O . ASP A 1 613 ? 29.423 -2.245 -46.186 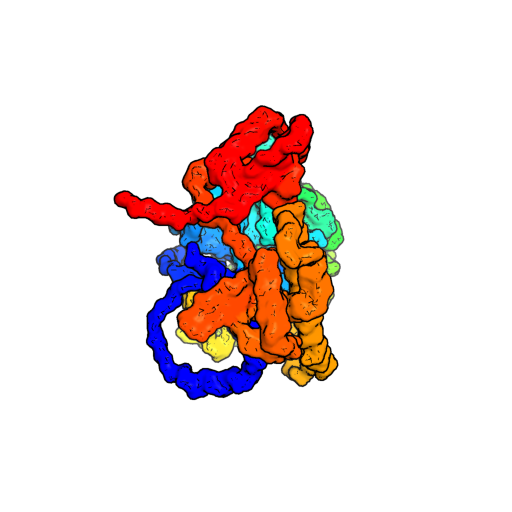1.00 53.44 613 ASP A O 1
ATOM 4896 N N . LYS A 1 614 ? 31.438 -1.851 -47.124 1.00 43.47 614 LYS A N 1
ATOM 4897 C CA . LYS A 1 614 ? 31.934 -1.099 -45.977 1.00 43.47 614 LYS A CA 1
ATOM 4898 C C . LYS A 1 614 ? 31.098 0.173 -45.922 1.00 43.47 614 LYS A C 1
ATOM 4900 O O . LYS A 1 614 ? 31.073 0.923 -46.892 1.00 43.47 614 LYS A O 1
ATOM 4905 N N . ASN A 1 615 ? 30.383 0.360 -44.818 1.00 39.56 615 ASN A N 1
ATOM 4906 C CA . ASN A 1 615 ? 29.612 1.563 -44.566 1.00 39.56 615 ASN A CA 1
ATOM 4907 C C . ASN A 1 615 ? 30.553 2.769 -44.756 1.00 39.56 615 ASN A C 1
ATOM 4909 O O . ASN A 1 615 ? 31.524 2.861 -44.003 1.00 39.56 615 ASN A O 1
ATOM 4913 N N . PRO A 1 616 ? 30.337 3.666 -45.737 1.00 40.88 616 PRO A N 1
ATOM 4914 C CA . PRO A 1 616 ? 31.210 4.824 -45.917 1.00 40.88 616 PRO A CA 1
ATOM 4915 C C . PRO A 1 616 ? 31.253 5.691 -44.649 1.00 40.88 616 PRO A C 1
ATOM 4917 O O . PRO A 1 616 ? 32.251 6.365 -44.413 1.00 40.88 616 PRO A O 1
ATOM 4920 N N . ILE A 1 617 ? 30.233 5.584 -43.784 1.00 38.59 617 ILE A N 1
ATOM 4921 C CA . ILE A 1 617 ? 30.129 6.271 -42.491 1.00 38.59 617 ILE A CA 1
ATOM 4922 C C . ILE A 1 617 ? 31.228 5.856 -41.502 1.00 38.59 617 ILE A C 1
ATOM 4924 O O . ILE A 1 617 ? 31.616 6.668 -40.666 1.00 38.59 617 ILE A O 1
ATOM 4928 N N . SER A 1 618 ? 31.790 4.644 -41.597 1.00 39.56 618 SER A N 1
ATOM 4929 C CA . SER A 1 618 ? 32.813 4.213 -40.631 1.00 39.56 618 SER A CA 1
ATOM 4930 C C . SER A 1 618 ? 34.157 4.931 -40.795 1.00 39.56 618 SER A C 1
ATOM 4932 O O . SER A 1 618 ? 34.982 4.846 -39.893 1.00 39.56 618 SER A O 1
ATOM 4934 N N . ASN A 1 619 ? 34.380 5.618 -41.924 1.00 45.12 619 ASN A N 1
ATOM 4935 C CA . ASN A 1 619 ? 35.662 6.240 -42.281 1.00 45.12 619 ASN A CA 1
ATOM 4936 C C . ASN A 1 619 ? 35.540 7.746 -42.592 1.00 45.12 619 ASN A C 1
ATOM 4938 O O . ASN A 1 619 ? 36.348 8.298 -43.339 1.00 45.12 619 ASN A O 1
ATOM 4942 N N . ILE A 1 620 ? 34.520 8.418 -42.058 1.00 46.88 620 ILE A N 1
ATOM 4943 C CA . ILE A 1 620 ? 34.263 9.830 -42.344 1.00 46.88 620 ILE A CA 1
ATOM 4944 C C . ILE A 1 620 ? 35.228 10.757 -41.580 1.00 46.88 620 ILE A C 1
ATOM 4946 O O . ILE A 1 620 ? 35.388 10.655 -40.368 1.00 46.88 620 ILE A O 1
ATOM 4950 N N . ASP A 1 621 ? 35.819 11.695 -42.326 1.00 46.31 621 ASP A N 1
ATOM 4951 C CA . ASP A 1 621 ? 36.603 12.851 -41.870 1.00 46.31 621 ASP A CA 1
ATOM 4952 C C . ASP A 1 621 ? 35.921 13.593 -40.694 1.00 46.31 621 ASP A C 1
ATOM 4954 O O . ASP A 1 621 ? 34.718 13.875 -40.737 1.00 46.31 621 ASP A O 1
ATOM 4958 N N . LEU A 1 622 ? 36.694 13.968 -39.665 1.00 42.69 622 LEU A N 1
ATOM 4959 C CA . LEU A 1 622 ? 36.261 14.695 -38.453 1.00 42.69 622 LEU A CA 1
ATOM 4960 C C . LEU A 1 622 ? 35.421 15.959 -38.756 1.00 42.69 622 LEU A C 1
ATOM 4962 O O . LEU A 1 622 ? 34.641 16.415 -37.920 1.00 42.69 622 LEU A O 1
ATOM 4966 N N . LYS A 1 623 ? 35.526 16.521 -39.969 1.00 48.56 623 LYS A N 1
ATOM 4967 C CA . LYS A 1 623 ? 34.732 17.671 -40.448 1.00 48.56 623 LYS A CA 1
ATOM 4968 C C . LYS A 1 623 ? 33.277 17.365 -40.843 1.00 48.56 623 LYS A C 1
ATOM 4970 O O . LYS A 1 623 ? 32.482 18.300 -40.971 1.00 48.56 623 LYS A O 1
ATOM 4975 N N . LEU A 1 624 ? 32.912 16.105 -41.084 1.00 53.69 624 LEU A N 1
ATOM 4976 C CA . LEU A 1 624 ? 31.559 15.693 -41.499 1.00 53.69 624 LEU A CA 1
ATOM 4977 C C . LEU A 1 624 ? 30.711 15.184 -40.323 1.00 53.69 624 LEU A C 1
ATOM 4979 O O . LEU A 1 624 ? 29.499 15.383 -40.349 1.00 53.69 624 LEU A O 1
ATOM 4983 N N . GLN A 1 625 ? 31.335 14.610 -39.284 1.00 51.41 625 GLN A N 1
ATOM 4984 C CA . GLN A 1 625 ? 30.646 14.179 -38.055 1.00 51.41 625 GLN A CA 1
ATOM 4985 C C . GLN A 1 625 ? 29.890 15.323 -37.363 1.00 51.41 625 GLN A C 1
ATOM 4987 O O . GLN A 1 625 ? 28.846 15.093 -36.771 1.00 51.41 625 GLN A O 1
ATOM 4992 N N . LYS A 1 626 ? 30.356 16.571 -37.502 1.00 52.47 626 LYS A N 1
ATOM 4993 C CA . LYS A 1 626 ? 29.706 17.750 -36.906 1.00 52.47 626 LYS A CA 1
ATOM 4994 C C . LYS A 1 626 ? 28.474 18.267 -37.668 1.00 52.47 626 LYS A C 1
ATOM 4996 O O . LYS A 1 626 ? 27.907 19.277 -37.275 1.00 52.47 626 LYS A O 1
ATOM 5001 N N . SER A 1 627 ? 28.077 17.656 -38.791 1.00 68.88 627 SER A N 1
ATOM 5002 C CA . SER A 1 627 ? 26.938 18.129 -39.594 1.00 68.88 627 SER A CA 1
ATOM 5003 C C . SER A 1 627 ? 25.939 17.010 -39.864 1.00 68.88 627 SER A C 1
ATOM 5005 O O . SER A 1 627 ? 25.911 16.437 -40.958 1.00 68.88 627 SER A O 1
ATOM 5007 N N . GLU A 1 628 ? 25.069 16.759 -38.883 1.00 70.06 628 GLU A N 1
ATOM 5008 C CA . GLU A 1 628 ? 23.967 15.790 -38.977 1.00 70.06 628 GLU A CA 1
ATOM 5009 C C . GLU A 1 628 ? 23.132 15.973 -40.249 1.00 70.06 628 GLU A C 1
ATOM 5011 O O . GLU A 1 628 ? 22.769 15.014 -40.930 1.00 70.06 628 GLU A O 1
ATOM 5016 N N . PHE A 1 629 ? 22.903 17.225 -40.648 1.00 77.44 629 PHE A N 1
ATOM 5017 C CA . PHE A 1 629 ? 22.124 17.541 -41.839 1.00 77.44 629 PHE A CA 1
ATOM 5018 C C . PHE A 1 629 ? 22.810 17.119 -43.152 1.00 77.44 629 PHE A C 1
ATOM 5020 O O . PHE A 1 629 ? 22.151 16.631 -44.071 1.00 77.44 629 PHE A O 1
ATOM 5027 N N . THR A 1 630 ? 24.142 17.227 -43.243 1.00 77.12 630 THR A N 1
ATOM 5028 C CA . THR A 1 630 ? 24.889 16.750 -44.424 1.00 77.12 630 THR A CA 1
ATOM 5029 C C . THR A 1 630 ? 24.828 15.222 -44.523 1.00 77.12 630 THR A C 1
ATOM 5031 O O . THR A 1 630 ? 24.667 14.686 -45.621 1.00 77.12 630 THR A O 1
ATOM 5034 N N . LEU A 1 631 ? 24.896 14.526 -43.382 1.00 71.62 631 LEU A N 1
ATOM 5035 C CA . LEU A 1 631 ? 24.753 13.068 -43.302 1.00 71.62 631 LEU A CA 1
ATOM 5036 C C . LEU A 1 631 ? 23.336 12.618 -43.678 1.00 71.62 631 LEU A C 1
ATOM 5038 O O . LEU A 1 631 ? 23.174 11.644 -44.412 1.00 71.62 631 LEU A O 1
ATOM 5042 N N . ARG A 1 632 ? 22.310 13.370 -43.267 1.00 79.69 632 ARG A N 1
ATOM 5043 C CA . ARG A 1 632 ? 20.919 13.126 -43.669 1.00 79.69 632 ARG A CA 1
ATOM 5044 C C . ARG A 1 632 ? 20.728 13.262 -45.182 1.00 79.69 632 ARG A C 1
ATOM 5046 O O . ARG A 1 632 ? 20.075 12.414 -45.783 1.00 79.69 632 ARG A O 1
ATOM 5053 N N . ILE A 1 633 ? 21.322 14.278 -45.816 1.00 81.81 633 ILE A N 1
ATOM 5054 C CA . ILE A 1 633 ? 21.275 14.442 -47.283 1.00 81.81 633 ILE A CA 1
ATOM 5055 C C . ILE A 1 633 ? 22.006 13.300 -47.994 1.00 81.81 633 ILE A C 1
ATOM 5057 O O . ILE A 1 633 ? 21.495 12.788 -48.990 1.00 81.81 633 ILE A O 1
ATOM 5061 N N . LEU A 1 634 ? 23.169 12.879 -47.486 1.00 76.50 634 LEU A N 1
ATOM 5062 C CA . LEU A 1 634 ? 23.895 11.728 -48.024 1.00 76.50 634 LEU A CA 1
ATOM 5063 C C . LEU A 1 634 ? 23.029 10.463 -47.970 1.00 76.50 634 LEU A C 1
ATOM 5065 O O . LEU A 1 634 ? 22.851 9.817 -48.999 1.00 76.50 634 LEU A O 1
ATOM 5069 N N . LYS A 1 635 ? 22.408 10.185 -46.818 1.00 74.44 635 LYS A N 1
ATOM 5070 C CA . LYS A 1 635 ? 21.501 9.047 -46.635 1.00 74.44 635 LYS A CA 1
ATOM 5071 C C . LYS A 1 635 ? 20.313 9.090 -47.603 1.00 74.44 635 LYS A C 1
ATOM 5073 O O . LYS A 1 635 ? 20.020 8.095 -48.246 1.00 74.44 635 LYS A O 1
ATOM 5078 N N . ILE A 1 636 ? 19.691 10.255 -47.807 1.00 78.56 636 ILE A N 1
ATOM 5079 C CA . ILE A 1 636 ? 18.592 10.416 -48.781 1.00 78.56 636 ILE A CA 1
ATOM 5080 C C . ILE A 1 636 ? 19.039 10.069 -50.212 1.00 78.56 636 ILE A C 1
ATOM 5082 O O . ILE A 1 636 ? 18.270 9.457 -50.957 1.00 78.56 636 ILE A O 1
ATOM 5086 N N . ILE A 1 637 ? 20.257 10.458 -50.607 1.00 79.31 637 ILE A N 1
ATOM 5087 C CA . ILE A 1 637 ? 20.825 10.165 -51.936 1.00 79.31 637 ILE A CA 1
ATOM 5088 C C . ILE A 1 637 ? 21.214 8.683 -52.062 1.00 79.31 637 ILE A C 1
ATOM 5090 O O . ILE A 1 637 ? 21.060 8.109 -53.139 1.00 79.31 637 ILE A O 1
ATOM 5094 N N . GLU A 1 638 ? 21.691 8.057 -50.985 1.00 65.06 638 GLU A N 1
ATOM 5095 C CA . GLU A 1 638 ? 21.979 6.617 -50.927 1.00 65.06 638 GLU A CA 1
ATOM 5096 C C . GLU A 1 638 ? 20.709 5.765 -50.995 1.00 65.06 638 GLU A C 1
ATOM 5098 O O . GLU A 1 638 ? 20.675 4.776 -51.727 1.00 65.06 638 GLU A O 1
ATOM 5103 N N . ASP A 1 639 ? 19.660 6.175 -50.283 1.00 66.31 639 ASP A N 1
ATOM 5104 C CA . ASP A 1 639 ? 18.364 5.497 -50.256 1.00 66.31 639 ASP A CA 1
ATOM 5105 C C . ASP A 1 639 ? 17.603 5.682 -51.580 1.00 66.31 639 ASP A C 1
ATOM 5107 O O . ASP A 1 639 ? 16.806 4.825 -51.967 1.00 66.31 639 ASP A O 1
ATOM 5111 N N . ASN A 1 640 ? 17.875 6.777 -52.304 1.00 74.50 640 ASN A N 1
ATOM 5112 C CA . ASN A 1 640 ? 17.235 7.118 -53.576 1.00 74.50 640 ASN A CA 1
ATOM 5113 C C . ASN A 1 640 ? 18.261 7.502 -54.668 1.00 74.50 640 ASN A C 1
ATOM 5115 O O . ASN A 1 640 ? 18.289 8.662 -55.104 1.00 74.50 640 ASN A O 1
ATOM 5119 N N . PRO A 1 641 ? 19.095 6.563 -55.164 1.00 76.44 641 PRO A N 1
ATOM 5120 C CA . PRO A 1 641 ? 20.042 6.850 -56.238 1.00 76.44 641 PRO A CA 1
ATOM 5121 C C . PRO A 1 641 ? 19.307 7.341 -57.489 1.00 76.44 641 PRO A C 1
ATOM 5123 O O . PRO A 1 641 ? 18.347 6.724 -57.947 1.00 76.44 641 PRO A O 1
ATOM 5126 N N . GLY A 1 642 ? 19.741 8.463 -58.060 1.00 75.00 642 GLY A N 1
ATOM 5127 C CA . GLY A 1 642 ? 19.042 9.101 -59.174 1.00 75.00 642 GLY A CA 1
ATOM 5128 C C . GLY A 1 642 ? 18.097 10.239 -58.766 1.00 75.00 642 GLY A C 1
ATOM 5129 O O . GLY A 1 642 ? 17.400 10.808 -59.614 1.00 75.00 642 GLY A O 1
ATOM 5130 N N . ILE A 1 643 ? 18.077 10.619 -57.488 1.00 84.06 643 ILE A N 1
ATOM 5131 C CA . ILE A 1 643 ? 17.375 11.814 -57.019 1.00 84.06 643 ILE A CA 1
ATOM 5132 C C . ILE A 1 643 ? 18.069 13.098 -57.518 1.00 84.06 643 ILE A C 1
ATOM 5134 O O . ILE A 1 643 ? 19.274 13.134 -57.766 1.00 84.06 643 ILE A O 1
ATOM 5138 N N . TRP A 1 644 ? 17.314 14.183 -57.700 1.00 87.12 644 TRP A N 1
ATOM 5139 C CA . TRP A 1 644 ? 17.843 15.488 -58.121 1.00 87.12 644 TRP A CA 1
ATOM 5140 C C . TRP A 1 644 ? 17.512 16.577 -57.096 1.00 87.12 644 TRP A C 1
ATOM 5142 O O . TRP A 1 644 ? 16.561 16.455 -56.324 1.00 87.12 644 TRP A O 1
ATOM 5152 N N . ASN A 1 645 ? 18.274 17.676 -57.123 1.00 85.62 645 ASN A N 1
ATOM 5153 C CA . ASN A 1 645 ? 18.258 18.731 -56.098 1.00 85.62 645 ASN A CA 1
ATOM 5154 C C . ASN A 1 645 ? 16.839 19.218 -55.720 1.00 85.62 645 ASN A C 1
ATOM 5156 O O . ASN A 1 645 ? 16.473 19.236 -54.549 1.00 85.62 645 ASN A O 1
ATOM 5160 N N . SER A 1 646 ? 15.987 19.534 -56.705 1.00 82.94 646 SER A N 1
ATOM 5161 C CA . SER A 1 646 ? 14.639 20.046 -56.412 1.00 82.94 646 SER A CA 1
ATOM 5162 C C . SER A 1 646 ? 13.729 19.035 -55.708 1.00 82.94 646 SER A C 1
ATOM 5164 O O . SER A 1 646 ? 12.788 19.456 -55.044 1.00 82.94 646 SER A O 1
ATOM 5166 N N . LYS A 1 647 ? 13.976 17.727 -55.869 1.00 86.00 647 LYS A N 1
ATOM 5167 C CA . LYS A 1 647 ? 13.199 16.688 -55.191 1.00 86.00 647 LYS A CA 1
ATOM 5168 C C . LYS A 1 647 ? 13.662 16.510 -53.749 1.00 86.00 647 LYS A C 1
ATOM 5170 O O . LYS A 1 647 ? 12.811 16.425 -52.879 1.00 86.00 647 LYS A O 1
ATOM 5175 N N . ILE A 1 648 ? 14.972 16.575 -53.496 1.00 86.25 648 ILE A N 1
ATOM 5176 C CA . ILE A 1 648 ? 15.522 16.592 -52.129 1.00 86.25 648 ILE A CA 1
ATOM 5177 C C . ILE A 1 648 ? 14.964 17.792 -51.361 1.00 86.25 648 ILE A C 1
ATOM 5179 O O . ILE A 1 648 ? 14.396 17.608 -50.295 1.00 86.25 648 ILE A O 1
ATOM 5183 N N . ALA A 1 649 ? 15.034 18.992 -51.946 1.00 85.94 649 ALA A N 1
ATOM 5184 C CA . ALA A 1 649 ? 14.504 20.215 -51.341 1.00 85.94 649 ALA A CA 1
ATOM 5185 C C . ALA A 1 649 ? 13.011 20.109 -50.976 1.00 85.94 649 ALA A C 1
ATOM 5187 O O . ALA A 1 649 ? 12.605 20.584 -49.919 1.00 85.94 649 ALA A O 1
ATOM 5188 N N . GLN A 1 650 ? 12.208 19.454 -51.827 1.00 82.75 650 GLN A N 1
ATOM 5189 C CA . GLN A 1 650 ? 10.789 19.197 -51.565 1.00 82.75 650 GLN A CA 1
ATOM 5190 C C . GLN A 1 650 ? 10.589 18.174 -50.436 1.00 82.75 650 GLN A C 1
ATOM 5192 O O . GLN A 1 650 ? 9.743 18.383 -49.578 1.00 82.75 650 GLN A O 1
ATOM 5197 N N . THR A 1 651 ? 11.361 17.085 -50.424 1.00 77.88 651 THR A N 1
ATOM 5198 C CA . THR A 1 651 ? 11.260 16.027 -49.408 1.00 77.88 651 THR A CA 1
ATOM 5199 C C . THR A 1 651 ? 11.736 16.489 -48.030 1.00 77.88 651 THR A C 1
ATOM 5201 O O . THR A 1 651 ? 11.212 16.028 -47.025 1.00 77.88 651 THR A O 1
ATOM 5204 N N . THR A 1 652 ? 12.712 17.395 -47.961 1.00 79.38 652 THR A N 1
ATOM 5205 C CA . THR A 1 652 ? 13.242 17.903 -46.688 1.00 79.38 652 THR A CA 1
ATOM 5206 C C . THR A 1 652 ? 12.589 19.205 -46.227 1.00 79.38 652 THR A C 1
ATOM 5208 O O . THR A 1 652 ? 12.884 19.638 -45.124 1.00 79.38 652 THR A O 1
ATOM 5211 N N . ASN A 1 653 ? 11.753 19.845 -47.055 1.00 82.50 653 ASN A N 1
ATOM 5212 C CA . ASN A 1 653 ? 11.212 21.195 -46.839 1.00 82.50 653 ASN A CA 1
ATOM 5213 C C . ASN A 1 653 ? 12.297 22.270 -46.588 1.00 82.50 653 ASN A C 1
ATOM 5215 O O . ASN A 1 653 ? 12.165 23.128 -45.721 1.00 82.50 653 ASN A O 1
ATOM 5219 N N . ILE A 1 654 ? 13.406 22.212 -47.336 1.00 85.06 654 ILE A N 1
ATOM 5220 C CA . ILE A 1 654 ? 14.559 23.118 -47.172 1.00 85.06 654 ILE A CA 1
ATOM 5221 C C . ILE A 1 654 ? 14.870 23.821 -48.493 1.00 85.06 654 ILE A C 1
ATOM 5223 O O . ILE A 1 654 ? 14.672 23.271 -49.579 1.00 85.06 654 ILE A O 1
ATOM 5227 N N . SER A 1 655 ? 15.384 25.051 -48.409 1.00 86.12 655 SER A N 1
ATOM 5228 C CA . SER A 1 655 ? 15.697 25.863 -49.585 1.00 86.12 655 SER A CA 1
ATOM 5229 C C . SER A 1 655 ? 16.658 25.149 -50.551 1.00 86.12 655 SER A C 1
ATOM 5231 O O . SER A 1 655 ? 17.643 24.520 -50.149 1.00 86.12 655 SER A O 1
ATOM 5233 N N . ARG A 1 656 ? 16.423 25.305 -51.862 1.00 81.81 656 ARG A N 1
ATOM 5234 C CA . ARG A 1 656 ? 17.287 24.720 -52.909 1.00 81.81 656 ARG A CA 1
ATOM 5235 C C . ARG A 1 656 ? 18.745 25.180 -52.802 1.00 81.81 656 ARG A C 1
ATOM 5237 O O . ARG A 1 656 ? 19.635 24.409 -53.147 1.00 81.81 656 ARG A O 1
ATOM 5244 N N . LYS A 1 657 ? 18.982 26.408 -52.318 1.00 82.62 657 LYS A N 1
ATOM 5245 C CA . LYS A 1 657 ? 20.328 26.972 -52.117 1.00 82.62 657 LYS A CA 1
ATOM 5246 C C . LYS A 1 657 ? 21.082 26.237 -51.005 1.00 82.62 657 LYS A C 1
ATOM 5248 O O . LYS A 1 657 ? 22.246 25.893 -51.188 1.00 82.62 657 LYS A O 1
ATOM 5253 N N . THR A 1 658 ? 20.408 25.937 -49.895 1.00 82.31 658 THR A N 1
ATOM 5254 C CA . THR A 1 658 ? 20.984 25.182 -48.772 1.00 82.31 658 THR A CA 1
ATOM 5255 C C . THR A 1 658 ? 21.309 23.749 -49.192 1.00 82.31 658 THR A C 1
ATOM 5257 O O . THR A 1 658 ? 22.422 23.278 -48.981 1.00 82.31 658 THR A O 1
ATOM 5260 N N . ILE A 1 659 ? 20.387 23.065 -49.877 1.00 87.88 659 ILE A N 1
ATOM 5261 C CA . ILE A 1 659 ? 20.630 21.703 -50.381 1.00 87.88 659 ILE A CA 1
ATOM 5262 C C . ILE A 1 659 ? 21.793 21.674 -51.385 1.00 87.88 659 ILE A C 1
ATOM 5264 O O . ILE A 1 659 ? 22.628 20.771 -51.339 1.00 87.88 659 ILE A O 1
ATOM 5268 N N . GLU A 1 660 ? 21.907 22.682 -52.254 1.00 87.38 660 GLU A N 1
ATOM 5269 C CA . GLU A 1 660 ? 23.020 22.783 -53.200 1.00 87.38 660 GLU A CA 1
ATOM 5270 C C . GLU A 1 660 ? 24.382 22.920 -52.505 1.00 87.38 660 GLU A C 1
ATOM 5272 O O . GLU A 1 660 ? 25.347 22.289 -52.942 1.00 87.38 660 GLU A O 1
ATOM 5277 N N . TYR A 1 661 ? 24.457 23.680 -51.408 1.00 83.75 661 TYR A N 1
ATOM 5278 C CA . TYR A 1 661 ? 25.665 23.794 -50.588 1.00 83.75 661 TYR A CA 1
ATOM 5279 C C . TYR A 1 661 ? 26.120 22.424 -50.057 1.00 83.75 661 TYR A C 1
ATOM 5281 O O . TYR A 1 661 ? 27.278 22.042 -50.240 1.00 83.75 661 TYR A O 1
ATOM 5289 N N . HIS A 1 662 ? 25.205 21.637 -49.482 1.00 84.94 662 HIS A N 1
ATOM 5290 C CA . HIS A 1 662 ? 25.533 20.309 -48.949 1.00 84.94 662 HIS A CA 1
ATOM 5291 C C . HIS A 1 662 ? 25.864 19.291 -50.047 1.00 84.94 662 HIS A C 1
ATOM 5293 O O . HIS A 1 662 ? 26.807 18.517 -49.898 1.00 84.94 662 HIS A O 1
ATOM 5299 N N . ILE A 1 663 ? 25.156 19.318 -51.181 1.00 87.44 663 ILE A N 1
ATOM 5300 C CA . ILE A 1 663 ? 25.485 18.476 -52.342 1.00 87.44 663 ILE A CA 1
ATOM 5301 C C . ILE A 1 663 ? 26.891 18.793 -52.852 1.00 87.44 663 ILE A C 1
ATOM 5303 O O . ILE A 1 663 ? 27.644 17.875 -53.164 1.00 87.44 663 ILE A O 1
ATOM 5307 N N . ARG A 1 664 ? 27.259 20.077 -52.945 1.00 86.06 664 ARG A N 1
ATOM 5308 C CA . ARG A 1 664 ? 28.598 20.493 -53.380 1.00 86.06 664 ARG A CA 1
ATOM 5309 C C . ARG A 1 664 ? 29.663 19.945 -52.439 1.00 86.06 664 ARG A C 1
ATOM 5311 O O . ARG A 1 664 ? 30.566 19.262 -52.903 1.00 86.06 664 ARG A O 1
ATOM 5318 N N . LYS A 1 665 ? 29.456 20.100 -51.129 1.00 80.69 665 LYS A N 1
ATOM 5319 C CA . LYS A 1 665 ? 30.325 19.531 -50.091 1.00 80.69 665 LYS A CA 1
ATOM 5320 C C . LYS A 1 665 ? 30.493 18.011 -50.237 1.00 80.69 665 LYS A C 1
ATOM 5322 O O . LYS A 1 665 ? 31.608 17.511 -50.149 1.00 80.69 665 LYS A O 1
ATOM 5327 N N . LEU A 1 666 ? 29.417 17.269 -50.506 1.00 80.00 666 LEU A N 1
ATOM 5328 C CA . LEU A 1 666 ? 29.473 15.814 -50.714 1.00 80.00 666 LEU A CA 1
ATOM 5329 C C . LEU A 1 666 ? 30.174 15.410 -52.028 1.00 80.00 666 LEU A C 1
ATOM 5331 O O . LEU A 1 666 ? 30.816 14.360 -52.076 1.00 80.00 666 LEU A O 1
ATOM 5335 N N . ILE A 1 667 ? 30.069 16.224 -53.085 1.00 83.19 667 ILE A N 1
ATOM 5336 C CA . ILE A 1 667 ? 30.791 16.019 -54.354 1.00 83.19 667 ILE A CA 1
ATOM 5337 C C . ILE A 1 667 ? 32.287 16.297 -54.179 1.00 83.19 667 ILE A C 1
ATOM 5339 O O . ILE A 1 667 ? 33.102 15.510 -54.659 1.00 83.19 667 ILE A O 1
ATOM 5343 N N . ASP A 1 668 ? 32.650 17.371 -53.474 1.00 78.06 668 ASP A N 1
ATOM 5344 C CA . ASP A 1 668 ? 34.046 17.748 -53.211 1.00 78.06 668 ASP A CA 1
ATOM 5345 C C . ASP A 1 668 ? 34.765 16.662 -52.400 1.00 78.06 668 ASP A C 1
ATOM 5347 O O . ASP A 1 668 ? 35.908 16.303 -52.681 1.00 78.06 668 ASP A O 1
ATOM 5351 N N . LEU A 1 669 ? 34.044 16.056 -51.453 1.00 71.56 669 LEU A N 1
ATOM 5352 C CA . LEU A 1 669 ? 34.502 14.905 -50.671 1.00 71.56 669 LEU A CA 1
ATOM 5353 C C . LEU A 1 669 ? 34.450 13.583 -51.449 1.00 71.56 669 LEU A C 1
ATOM 5355 O O . LEU A 1 669 ? 34.764 12.530 -50.900 1.00 71.56 669 LEU A O 1
ATOM 5359 N N . LYS A 1 670 ? 34.063 13.620 -52.730 1.00 72.62 670 LYS A N 1
ATOM 5360 C CA . LYS A 1 670 ? 33.924 12.463 -53.623 1.00 72.62 670 LYS A CA 1
ATOM 5361 C C . LYS A 1 670 ? 32.983 11.376 -53.088 1.00 72.62 670 LYS A C 1
ATOM 5363 O O . LYS A 1 670 ? 33.099 10.234 -53.522 1.00 72.62 670 LYS A O 1
ATOM 5368 N N . LEU A 1 671 ? 32.043 11.710 -52.201 1.00 67.56 671 LEU A N 1
ATOM 5369 C CA . LEU A 1 671 ? 31.070 10.769 -51.624 1.00 67.56 671 LEU A CA 1
ATOM 5370 C C . LEU A 1 671 ? 29.865 10.543 -52.542 1.00 67.56 671 LEU A C 1
ATOM 5372 O O . LEU A 1 671 ? 29.261 9.473 -52.543 1.00 67.56 671 LEU A O 1
ATOM 5376 N N . ILE A 1 672 ? 29.540 11.534 -53.371 1.00 80.12 672 ILE A N 1
ATOM 5377 C CA . ILE A 1 672 ? 28.508 11.446 -54.407 1.00 80.12 672 ILE A CA 1
ATOM 5378 C C . ILE A 1 672 ? 29.050 12.008 -55.726 1.00 80.12 672 ILE A C 1
ATOM 5380 O O . ILE A 1 672 ? 30.011 12.774 -55.749 1.00 80.12 672 ILE A O 1
ATOM 5384 N N . HIS A 1 673 ? 28.410 11.670 -56.839 1.00 81.44 673 HIS A N 1
ATOM 5385 C CA . HIS A 1 673 ? 28.671 12.260 -58.148 1.00 81.44 673 HIS A CA 1
ATOM 5386 C C . HIS A 1 673 ? 27.357 12.665 -58.822 1.00 81.44 673 HIS A C 1
ATOM 5388 O O . HIS A 1 673 ? 26.286 12.152 -58.500 1.00 81.44 673 HIS A O 1
AT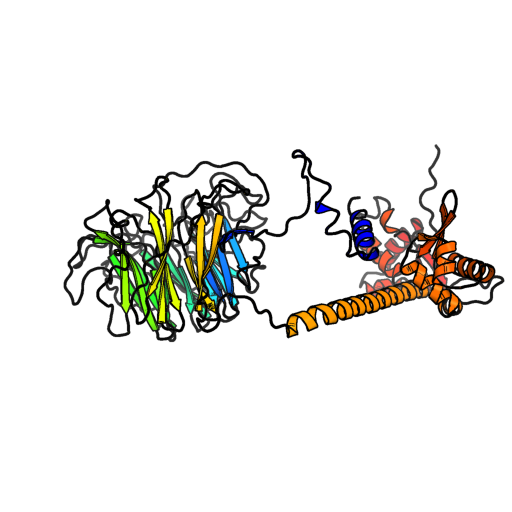OM 5394 N N . GLY A 1 674 ? 27.422 13.629 -59.742 1.00 82.50 674 GLY A N 1
ATOM 5395 C CA . GLY A 1 674 ? 26.243 14.145 -60.436 1.00 82.50 674 GLY A CA 1
ATOM 5396 C C . GLY A 1 674 ? 26.373 14.046 -61.949 1.00 82.50 674 GLY A C 1
ATOM 5397 O O . GLY A 1 674 ? 27.360 14.516 -62.507 1.00 82.50 674 GLY A O 1
ATOM 5398 N N . ILE A 1 675 ? 25.352 13.504 -62.611 1.00 81.62 675 ILE A N 1
ATOM 5399 C CA . ILE A 1 675 ? 25.261 13.397 -64.071 1.00 81.62 675 ILE A CA 1
ATOM 5400 C C . ILE A 1 675 ? 24.229 14.413 -64.569 1.00 81.62 675 ILE A C 1
ATOM 5402 O O . ILE A 1 675 ? 23.109 14.490 -64.056 1.00 81.62 675 ILE A O 1
ATOM 5406 N N . LYS A 1 676 ? 24.591 15.212 -65.576 1.00 77.94 676 LYS A N 1
ATOM 5407 C CA . LYS A 1 676 ? 23.660 16.154 -66.206 1.00 77.94 676 LYS A CA 1
ATOM 5408 C C . LYS A 1 676 ? 22.761 15.393 -67.184 1.00 77.94 676 LYS A C 1
ATOM 5410 O O . LYS A 1 676 ? 23.252 14.833 -68.158 1.00 77.94 676 LYS A O 1
ATOM 5415 N N . LYS A 1 677 ? 21.450 15.380 -66.933 1.00 77.56 677 LYS A N 1
ATOM 5416 C CA . LYS A 1 677 ? 20.438 14.804 -67.833 1.00 77.56 677 LYS A CA 1
ATOM 5417 C C . LYS A 1 677 ? 19.392 15.882 -68.126 1.00 77.56 677 LYS A C 1
ATOM 5419 O O . LYS A 1 677 ? 18.525 16.165 -67.299 1.00 77.56 677 LYS A O 1
ATOM 5424 N N . GLY A 1 678 ? 19.524 16.540 -69.280 1.00 76.62 678 GLY A N 1
ATOM 5425 C CA . GLY A 1 678 ? 18.746 17.738 -69.619 1.00 76.62 678 GLY A CA 1
ATOM 5426 C C . GLY A 1 678 ? 19.033 18.905 -68.661 1.00 76.62 678 GLY A C 1
ATOM 5427 O O . GLY A 1 678 ? 20.192 19.199 -68.365 1.00 76.62 678 GLY A O 1
ATOM 5428 N N . ASN A 1 679 ? 17.976 19.534 -68.132 1.00 71.94 679 ASN A N 1
ATOM 5429 C CA . ASN A 1 679 ? 18.067 20.647 -67.169 1.00 71.94 679 ASN A CA 1
ATOM 5430 C C . ASN A 1 679 ? 18.239 20.197 -65.705 1.00 71.94 679 ASN A C 1
ATOM 5432 O O . ASN A 1 679 ? 18.265 21.032 -64.803 1.00 71.94 679 ASN A O 1
ATOM 5436 N N . LYS A 1 680 ? 18.336 18.886 -65.440 1.00 76.44 680 LYS A N 1
ATOM 5437 C CA . LYS A 1 680 ? 18.456 18.332 -64.084 1.00 76.44 680 LYS A CA 1
ATOM 5438 C C . LYS A 1 680 ? 19.844 17.727 -63.862 1.00 76.44 680 LYS A C 1
ATOM 5440 O O . LYS A 1 680 ? 20.381 17.033 -64.727 1.00 76.44 680 LYS A O 1
ATOM 5445 N N . LYS A 1 681 ? 20.405 17.958 -62.672 1.00 82.75 681 LYS A N 1
ATOM 5446 C CA . LYS A 1 681 ? 21.588 17.246 -62.169 1.00 82.75 681 LYS A CA 1
ATOM 5447 C C . LYS A 1 681 ? 21.107 16.075 -61.319 1.00 82.75 681 LYS A C 1
ATOM 5449 O O . LYS A 1 681 ? 20.531 16.289 -60.253 1.00 82.75 681 LYS A O 1
ATOM 5454 N N . ILE A 1 682 ? 21.292 14.868 -61.838 1.00 84.12 682 ILE A N 1
ATOM 5455 C CA . ILE A 1 682 ? 20.889 13.618 -61.198 1.00 84.12 682 ILE A CA 1
ATOM 5456 C C . ILE A 1 682 ? 22.054 13.123 -60.344 1.00 84.12 682 ILE A C 1
ATOM 5458 O O . ILE A 1 682 ? 23.178 13.057 -60.839 1.00 84.12 682 ILE A O 1
ATOM 5462 N N . LEU A 1 683 ? 21.794 12.827 -59.074 1.00 83.06 683 LEU A N 1
ATOM 5463 C CA . LEU A 1 683 ? 22.809 12.535 -58.066 1.00 83.06 683 LEU A CA 1
ATOM 5464 C C . LEU A 1 683 ? 22.848 11.043 -57.763 1.00 83.06 683 LEU A C 1
ATOM 5466 O O . LEU A 1 683 ? 21.807 10.405 -57.610 1.00 83.06 683 LEU A O 1
ATOM 5470 N N . TYR A 1 684 ? 24.058 10.516 -57.642 1.00 74.94 684 TYR A N 1
ATOM 5471 C CA . TYR A 1 684 ? 24.307 9.126 -57.301 1.00 74.94 684 TYR A CA 1
ATOM 5472 C C . TYR A 1 684 ? 25.409 9.037 -56.241 1.00 74.94 684 TYR A C 1
ATOM 5474 O O . TYR A 1 684 ? 26.378 9.800 -56.305 1.00 74.94 684 TYR A O 1
ATOM 5482 N N . PRO A 1 685 ? 25.312 8.099 -55.292 1.00 71.81 685 PRO A N 1
ATOM 5483 C CA . PRO A 1 685 ? 26.422 7.773 -54.400 1.00 71.81 685 PRO A CA 1
ATOM 5484 C C . PRO A 1 685 ? 27.660 7.301 -55.184 1.00 71.81 685 PRO A C 1
ATOM 5486 O O . PRO A 1 685 ? 27.555 6.668 -56.238 1.00 71.81 685 PRO A O 1
ATOM 5489 N N . ASN A 1 686 ? 28.854 7.650 -54.703 1.00 68.12 686 ASN A N 1
ATOM 5490 C CA . ASN A 1 686 ? 30.125 7.253 -55.307 1.00 68.12 686 ASN A CA 1
ATOM 5491 C C . ASN A 1 686 ? 30.757 6.083 -54.536 1.00 68.12 686 ASN A C 1
ATOM 5493 O O . ASN A 1 686 ? 31.575 6.268 -53.640 1.00 68.12 686 ASN A O 1
ATOM 5497 N N . PHE A 1 687 ? 30.411 4.861 -54.937 1.00 54.53 687 PHE A N 1
ATOM 5498 C CA . PHE A 1 687 ? 30.857 3.629 -54.275 1.00 54.53 687 PHE A CA 1
ATOM 5499 C C . PHE A 1 687 ? 32.311 3.215 -54.574 1.00 54.53 687 PHE A C 1
ATOM 5501 O O . PHE A 1 687 ? 32.779 2.210 -54.047 1.00 54.53 687 PHE A O 1
ATOM 5508 N N . LYS A 1 688 ? 33.032 3.954 -55.431 1.00 48.19 688 LYS A N 1
ATOM 5509 C CA . LYS A 1 688 ? 34.420 3.648 -55.835 1.00 48.19 688 LYS A CA 1
ATOM 5510 C C . LYS A 1 688 ? 35.486 4.424 -55.062 1.00 48.19 688 LYS A C 1
ATOM 5512 O O . LYS A 1 688 ? 36.663 4.327 -55.401 1.00 48.19 688 LYS A O 1
ATOM 5517 N N . ALA A 1 689 ? 35.109 5.241 -54.084 1.00 51.47 689 ALA A N 1
ATOM 5518 C CA . ALA A 1 689 ? 36.078 6.046 -53.361 1.00 51.47 689 ALA A CA 1
ATOM 5519 C C . ALA A 1 689 ? 36.913 5.164 -52.405 1.00 51.47 689 ALA A C 1
ATOM 5521 O O . ALA A 1 689 ? 36.503 4.860 -51.288 1.00 51.47 689 ALA A O 1
ATOM 5522 N N . GLU A 1 690 ? 38.081 4.712 -52.867 1.00 43.06 690 GLU A N 1
ATOM 5523 C CA . GLU A 1 690 ? 39.091 4.051 -52.038 1.00 43.06 690 GLU A CA 1
ATOM 5524 C C . GLU A 1 690 ? 39.731 5.077 -51.093 1.00 43.06 690 GLU A C 1
ATOM 5526 O O . GLU A 1 690 ? 40.575 5.880 -51.491 1.00 43.06 690 GLU A O 1
ATOM 5531 N N . PHE A 1 691 ? 39.329 5.064 -49.824 1.00 41.19 691 PHE A N 1
ATOM 5532 C CA . PHE A 1 691 ? 39.920 5.902 -48.782 1.00 41.19 691 PHE A CA 1
ATOM 5533 C C . PHE A 1 691 ? 40.838 5.068 -47.886 1.00 41.19 691 PHE A C 1
ATOM 5535 O O . PHE A 1 691 ? 40.387 4.500 -46.895 1.00 41.19 691 PHE A O 1
ATOM 5542 N N . PHE A 1 692 ? 42.094 4.943 -48.327 1.00 30.58 692 PHE A N 1
ATOM 5543 C CA . PHE A 1 692 ? 43.364 4.925 -47.578 1.00 30.58 692 PHE A CA 1
ATOM 5544 C C . PHE A 1 692 ? 44.450 4.390 -48.530 1.00 30.58 692 PHE A C 1
ATOM 5546 O O . PHE A 1 692 ? 44.787 3.211 -48.503 1.00 30.58 692 PHE A O 1
ATOM 5553 N N . ASN A 1 693 ? 45.020 5.255 -49.373 1.00 31.92 693 ASN A N 1
ATOM 5554 C CA . ASN A 1 693 ? 46.425 5.074 -49.725 1.00 31.92 693 ASN A CA 1
ATOM 5555 C C . ASN A 1 693 ? 47.205 5.828 -48.659 1.00 31.92 693 ASN A C 1
ATOM 5557 O O . ASN A 1 693 ? 47.074 7.048 -48.543 1.00 31.92 693 ASN A O 1
ATOM 5561 N N . GLY A 1 694 ? 47.965 5.089 -47.852 1.00 33.62 694 GLY A N 1
ATOM 5562 C CA . GLY A 1 694 ? 48.962 5.685 -46.983 1.00 33.62 694 GLY A CA 1
ATOM 5563 C C . GLY A 1 694 ? 49.845 6.601 -47.820 1.00 33.62 694 GLY A C 1
ATOM 5564 O O . GLY A 1 694 ? 50.490 6.155 -48.770 1.00 33.62 694 GLY A O 1
ATOM 5565 N N . LYS A 1 695 ? 49.859 7.889 -47.478 1.00 28.94 695 LYS A N 1
ATOM 5566 C CA . LYS A 1 695 ? 50.996 8.726 -47.827 1.00 28.94 695 LYS A CA 1
ATOM 5567 C C . LYS A 1 695 ? 52.194 8.144 -47.083 1.00 28.94 695 LYS A C 1
ATOM 5569 O O . LYS A 1 695 ? 52.259 8.220 -45.862 1.00 28.94 695 LYS A O 1
ATOM 5574 N N . LYS A 1 696 ? 53.106 7.526 -47.832 1.00 34.78 696 LYS A N 1
ATOM 5575 C CA . LYS A 1 696 ? 54.526 7.694 -47.545 1.00 34.78 696 LYS A CA 1
ATOM 5576 C C . LYS A 1 696 ? 54.856 9.130 -47.927 1.00 34.78 696 LYS A C 1
ATOM 5578 O O . LYS A 1 696 ? 54.918 9.416 -49.118 1.00 34.78 696 LYS A O 1
ATOM 5583 N N . GLU A 1 697 ? 54.991 9.983 -46.927 1.00 32.25 697 GLU A N 1
ATOM 5584 C CA . GLU A 1 697 ? 55.990 11.051 -46.848 1.00 32.25 697 GLU A CA 1
ATOM 5585 C C . GLU A 1 697 ? 56.442 11.116 -45.394 1.00 32.25 697 GLU A C 1
ATOM 5587 O O . GLU A 1 697 ? 55.545 11.171 -44.520 1.00 32.25 697 GLU A O 1
#